Protein 5B5Z (pdb70)

Structure (mmCIF, N/CA/C/O backbone):
data_5B5Z
#
_entry.id   5B5Z
#
_cell.length_a   48.079
_cell.length_b   48.124
_cell.length_c   59.922
_cell.angle_alpha   76.77
_cell.angle_beta   87.96
_cell.angle_gamma   86.05
#
_symmetry.space_group_name_H-M   'P 1'
#
loop_
_entity.id
_entity.type
_entity.pdbx_description
1 polymer 'PtLCIB4 H88A mutant'
2 non-polymer 'ZINC ION'
3 water water
#
loop_
_atom_site.group_PDB
_atom_site.id
_atom_site.type_symbol
_atom_site.label_atom_id
_atom_site.label_alt_id
_atom_site.label_comp_id
_atom_site.label_asym_id
_atom_site.label_entity_id
_atom_site.label_seq_id
_atom_site.pdbx_PDB_ins_code
_atom_site.Cartn_x
_atom_site.Cartn_y
_atom_site.Cartn_z
_atom_site.occupancy
_atom_site.B_iso_or_equiv
_atom_site.auth_seq_id
_atom_site.auth_comp_id
_atom_site.auth_asym_id
_atom_site.auth_atom_id
_atom_site.pdbx_PDB_model_num
ATOM 1 N N . ASN A 1 15 ? 35.146 1.377 26.483 1.00 36.86 2 ASN A N 1
ATOM 2 C CA . ASN A 1 15 ? 36.520 1.857 26.564 1.00 36.94 2 ASN A CA 1
ATOM 3 C C . ASN A 1 15 ? 37.547 0.751 26.325 1.00 33.09 2 ASN A C 1
ATOM 4 O O . ASN A 1 15 ? 37.190 -0.416 26.158 1.00 32.65 2 ASN A O 1
ATOM 9 N N . VAL A 1 16 ? 38.823 1.131 26.326 1.00 31.59 3 VAL A N 1
ATOM 10 C CA . VAL A 1 16 ? 39.922 0.227 26.002 1.00 28.38 3 VAL A CA 1
ATOM 11 C C . VAL A 1 16 ? 40.048 -0.916 27.011 1.00 26.52 3 VAL A C 1
ATOM 12 O O . VAL A 1 16 ? 40.256 -2.074 26.644 1.00 27.03 3 VAL A O 1
ATOM 16 N N . THR A 1 17 ? 39.897 -0.583 28.285 1.00 27.58 4 THR A N 1
ATOM 17 C CA . THR A 1 17 ? 39.985 -1.583 29.339 1.00 22.81 4 THR A CA 1
ATOM 18 C C . THR A 1 17 ? 38.837 -2.573 29.235 1.00 24.00 4 THR A C 1
ATOM 19 O O . THR A 1 17 ? 39.058 -3.784 29.265 1.00 23.91 4 THR A O 1
ATOM 23 N N . LEU A 1 18 ? 37.614 -2.063 29.101 1.00 25.97 5 LEU A N 1
ATOM 24 C CA . LEU A 1 18 ? 36.436 -2.928 29.037 1.00 24.75 5 LEU A CA 1
ATOM 25 C C . LEU A 1 18 ? 36.483 -3.860 27.822 1.00 24.97 5 LEU A C 1
ATOM 26 O O . LEU A 1 18 ? 36.094 -5.024 27.906 1.00 22.68 5 LEU A O 1
ATOM 31 N N . THR A 1 19 ? 36.969 -3.354 26.695 1.00 25.98 6 THR A N 1
ATOM 32 C CA . THR A 1 19 ? 37.126 -4.196 25.513 1.00 26.48 6 THR A CA 1
ATOM 33 C C . THR A 1 19 ? 38.070 -5.364 25.787 1.00 23.62 6 THR A C 1
ATOM 34 O O . THR A 1 19 ? 37.770 -6.510 25.448 1.00 23.12 6 THR A O 1
ATOM 38 N N . ALA A 1 20 ? 39.207 -5.063 26.406 1.00 22.15 7 ALA A N 1
ATOM 39 C CA . ALA A 1 20 ? 40.181 -6.084 26.744 1.00 18.73 7 ALA A CA 1
ATOM 40 C C . ALA A 1 20 ? 39.557 -7.148 27.646 1.00 19.89 7 ALA A C 1
ATOM 41 O O . ALA A 1 20 ? 39.746 -8.343 27.428 1.00 19.41 7 ALA A O 1
ATOM 43 N N . VAL A 1 21 ? 38.789 -6.700 28.635 1.00 20.30 8 VAL A N 1
ATOM 44 C CA . VAL A 1 21 ? 38.163 -7.611 29.588 1.00 19.40 8 VAL A CA 1
ATOM 45 C C . VAL A 1 21 ? 37.206 -8.572 28.896 1.00 18.61 8 VAL A C 1
ATOM 46 O O . VAL A 1 21 ? 37.270 -9.778 29.122 1.00 19.63 8 VAL A O 1
ATOM 50 N N . LYS A 1 22 ? 36.328 -8.035 28.044 1.00 20.57 9 LYS A N 1
ATOM 51 C CA . LYS A 1 22 ? 35.305 -8.839 27.378 1.00 21.39 9 LYS A CA 1
ATOM 52 C C . LYS A 1 22 ? 35.914 -9.704 26.267 1.00 17.72 9 LYS A C 1
ATOM 53 O O . LYS A 1 22 ? 35.394 -10.777 25.946 1.00 19.73 9 LYS A O 1
ATOM 59 N N . LYS A 1 23 ? 37.040 -9.256 25.729 1.00 19.86 10 LYS A N 1
ATOM 60 C CA . LYS A 1 23 ? 37.748 -10.008 24.696 1.00 21.02 10 LYS A CA 1
ATOM 61 C C . LYS A 1 23 ? 38.239 -11.339 25.256 1.00 19.54 10 LYS A C 1
ATOM 62 O O . LYS A 1 23 ? 38.079 -12.392 24.638 1.00 19.90 10 LYS A O 1
ATOM 68 N N . ALA A 1 24 ? 38.800 -11.301 26.463 1.00 17.86 11 ALA A N 1
ATOM 69 C CA . ALA A 1 24 ? 39.409 -12.493 27.035 1.00 16.87 11 ALA A CA 1
ATOM 70 C C . ALA A 1 24 ? 38.406 -13.277 27.881 1.00 15.90 11 ALA A C 1
ATOM 71 O O . ALA A 1 24 ? 38.483 -14.503 27.973 1.00 15.43 11 ALA A O 1
ATOM 73 N N . PHE A 1 25 ? 37.481 -12.546 28.497 1.00 17.29 12 PHE A N 1
ATOM 74 C CA . PHE A 1 25 ? 36.495 -13.114 29.417 1.00 16.73 12 PHE A CA 1
ATOM 75 C C . PHE A 1 25 ? 35.089 -12.605 29.085 1.00 18.84 12 PHE A C 1
ATOM 76 O O . PHE A 1 25 ? 34.590 -11.692 29.721 1.00 18.63 12 PHE A O 1
ATOM 84 N N . PRO A 1 26 ? 34.453 -13.187 28.053 1.00 19.14 13 PRO A N 1
ATOM 85 C CA . PRO A 1 26 ? 33.174 -12.691 27.535 1.00 21.70 13 PRO A CA 1
ATOM 86 C C . PRO A 1 26 ? 32.079 -12.694 28.576 1.00 18.39 13 PRO A C 1
ATOM 87 O O . PRO A 1 26 ? 31.149 -11.892 28.479 1.00 20.97 13 PRO A O 1
ATOM 91 N N . ASP A 1 27 ? 32.191 -13.601 29.545 1.00 18.70 14 ASP A N 1
ATOM 92 C CA . ASP A 1 27 ? 31.129 -13.808 30.523 1.00 19.01 14 ASP A CA 1
ATOM 93 C C . ASP A 1 27 ? 31.372 -13.046 31.821 1.00 17.14 14 ASP A C 1
ATOM 94 O O . ASP A 1 27 ? 30.631 -13.237 32.775 1.00 20.09 14 ASP A O 1
ATOM 99 N N . ALA A 1 28 ? 32.386 -12.184 31.853 1.00 15.93 15 ALA A N 1
ATOM 100 C CA . ALA A 1 28 ? 32.693 -11.434 33.082 1.00 15.14 15 ALA A CA 1
ATOM 101 C C . ALA A 1 28 ? 31.510 -10.594 33.566 1.00 19.25 15 ALA A C 1
ATOM 102 O O . ALA A 1 28 ? 30.799 -9.992 32.765 1.00 20.77 15 ALA A O 1
ATOM 104 N N . LEU A 1 29 ? 31.301 -10.573 34.887 1.00 15.66 16 LEU A N 1
ATOM 105 C CA . LEU A 1 29 ? 30.269 -9.752 35.515 1.00 18.39 16 LEU A CA 1
ATOM 106 C C . LEU A 1 29 ? 30.892 -8.599 36.299 1.00 17.37 16 LEU A C 1
ATOM 107 O O . LEU A 1 29 ? 31.971 -8.756 36.847 1.00 16.20 16 LEU A O 1
ATOM 112 N N . THR A 1 30 ? 30.221 -7.454 36.387 1.00 16.53 17 THR A N 1
ATOM 113 C CA . THR A 1 30 ? 30.671 -6.441 37.338 1.00 16.93 17 THR A CA 1
ATOM 114 C C . THR A 1 30 ? 30.459 -6.962 38.761 1.00 15.98 17 THR A C 1
ATOM 115 O O . THR A 1 30 ? 29.630 -7.844 38.984 1.00 16.69 17 THR A O 1
ATOM 119 N N . ASN A 1 31 ? 31.191 -6.410 39.722 1.00 17.61 18 ASN A N 1
ATOM 120 C CA . ASN A 1 31 ? 30.975 -6.801 41.109 1.00 16.57 18 ASN A CA 1
ATOM 121 C C . ASN A 1 31 ? 29.503 -6.709 41.499 1.00 16.51 18 ASN A C 1
ATOM 122 O O . ASN A 1 31 ? 28.964 -7.618 42.128 1.00 18.31 18 ASN A O 1
ATOM 127 N N . ALA A 1 32 ? 28.850 -5.631 41.085 1.00 20.70 19 ALA A N 1
ATOM 128 C CA . ALA A 1 32 ? 27.449 -5.437 41.429 1.00 18.74 19 ALA A CA 1
ATOM 129 C C . ALA A 1 32 ? 26.567 -6.524 40.813 1.00 18.08 19 ALA A C 1
ATOM 130 O O . ALA A 1 32 ? 25.693 -7.083 41.481 1.00 18.76 19 ALA A O 1
ATOM 132 N N . GLU A 1 33 ? 26.806 -6.838 39.542 1.00 17.35 20 GLU A N 1
ATOM 133 C CA . GLU A 1 33 ? 26.076 -7.914 38.883 1.00 16.18 20 GLU A CA 1
ATOM 134 C C . GLU A 1 33 ? 26.295 -9.251 39.572 1.00 16.89 20 GLU A C 1
ATOM 135 O O . GLU A 1 33 ? 25.375 -10.043 39.716 1.00 18.49 20 GLU A O 1
ATOM 141 N N . LEU A 1 34 ? 27.534 -9.511 39.966 1.00 16.00 21 LEU A N 1
ATOM 142 C CA . LEU A 1 34 ? 27.861 -10.760 40.647 1.00 15.00 21 LEU A CA 1
ATOM 143 C C . LEU A 1 34 ? 27.103 -10.911 41.971 1.00 14.16 21 LEU A C 1
ATOM 144 O O . LEU A 1 34 ? 26.483 -11.938 42.244 1.00 16.08 21 LEU A O 1
ATOM 149 N N . VAL A 1 35 ? 27.196 -9.897 42.817 1.00 15.60 22 VAL A N 1
ATOM 150 C CA . VAL A 1 35 ? 26.573 -9.981 44.126 1.00 14.98 22 VAL A CA 1
ATOM 151 C C . VAL A 1 35 ? 25.052 -10.091 43.993 1.00 16.17 22 VAL A C 1
ATOM 152 O O . VAL A 1 35 ? 24.419 -10.883 44.691 1.00 18.49 22 VAL A O 1
ATOM 156 N N . ALA A 1 36 ? 24.480 -9.330 43.065 1.00 16.96 23 ALA A N 1
ATOM 157 C CA . ALA A 1 36 ? 23.043 -9.403 42.814 1.00 20.69 23 ALA A CA 1
ATOM 158 C C . ALA A 1 36 ? 22.627 -10.803 42.377 1.00 18.83 23 ALA A C 1
ATOM 159 O O . ALA A 1 36 ? 21.674 -11.379 42.908 1.00 20.25 23 ALA A O 1
ATOM 161 N N . MET A 1 37 ? 23.371 -11.365 41.428 1.00 16.51 24 MET A N 1
ATOM 162 C CA . MET A 1 37 ? 23.065 -12.685 40.902 1.00 18.23 24 MET A CA 1
ATOM 163 C C . MET A 1 37 ? 23.204 -13.780 41.961 1.00 19.31 24 MET A C 1
ATOM 164 O O . MET A 1 37 ? 22.330 -14.633 42.106 1.00 22.13 24 MET A O 1
ATOM 169 N N . VAL A 1 38 ? 24.296 -13.750 42.719 1.00 16.12 25 VAL A N 1
ATOM 170 C CA . VAL A 1 38 ? 24.534 -14.797 43.696 1.00 15.28 25 VAL A CA 1
ATOM 171 C C . VAL A 1 38 ? 23.511 -14.729 44.843 1.00 16.40 25 VAL A C 1
ATOM 172 O O . VAL A 1 38 ? 22.966 -15.750 45.261 1.00 17.93 25 VAL A O 1
ATOM 176 N N . SER A 1 39 ? 23.260 -13.526 45.338 1.00 17.14 26 SER A N 1
ATOM 177 C CA . SER A 1 39 ? 22.359 -13.368 46.476 1.00 19.23 26 SER A CA 1
ATOM 178 C C . SER A 1 39 ? 20.932 -13.713 46.056 1.00 19.91 26 SER A C 1
ATOM 179 O O . SER A 1 39 ? 20.210 -14.343 46.816 1.00 24.39 26 SER A O 1
ATOM 182 N N . LYS A 1 40 ? 20.540 -13.338 44.838 1.00 18.87 27 LYS A N 1
ATOM 183 C CA . LYS A 1 40 ? 19.201 -13.687 44.355 1.00 24.10 27 LYS A CA 1
ATOM 184 C C . LYS A 1 40 ? 19.021 -15.194 44.272 1.00 25.46 27 LYS A C 1
ATOM 185 O O . LYS A 1 40 ? 18.006 -15.728 44.709 1.00 23.10 27 LYS A O 1
ATOM 191 N N . ARG A 1 41 ? 20.010 -15.885 43.713 1.00 19.47 28 ARG A N 1
ATOM 192 C CA . ARG A 1 41 ? 19.924 -17.328 43.585 1.00 21.25 28 ARG A CA 1
ATOM 193 C C . ARG A 1 41 ? 19.920 -18.020 44.944 1.00 20.05 28 ARG A C 1
ATOM 194 O O . ARG A 1 41 ? 19.083 -18.875 45.208 1.00 21.87 28 ARG A O 1
ATOM 202 N N . LEU A 1 42 ? 20.843 -17.648 45.827 1.00 17.56 29 LEU A N 1
ATOM 203 C CA . LEU A 1 42 ? 20.939 -18.350 47.096 1.00 17.34 29 LEU A CA 1
ATOM 204 C C . LEU A 1 42 ? 19.756 -18.054 48.029 1.00 20.47 29 LEU A C 1
ATOM 205 O O . LEU A 1 42 ? 19.451 -18.859 48.910 1.00 20.76 29 LEU A O 1
ATOM 210 N N . SER A 1 43 ? 19.082 -16.921 47.831 1.00 21.92 30 SER A N 1
ATOM 211 C CA . SER A 1 43 ? 17.901 -16.623 48.643 1.00 21.88 30 SER A CA 1
ATOM 212 C C . SER A 1 43 ? 16.798 -17.644 48.389 1.00 24.37 30 SER A C 1
ATOM 213 O O . SER A 1 43 ? 16.005 -17.939 49.278 1.00 27.10 30 SER A O 1
ATOM 216 N N . GLN A 1 44 ? 16.751 -18.184 47.178 1.00 25.72 31 GLN A N 1
ATOM 217 C CA . GLN A 1 44 ? 15.789 -19.237 46.855 1.00 26.62 31 GLN A CA 1
ATOM 218 C C . GLN A 1 44 ? 16.115 -20.549 47.555 1.00 27.37 31 GLN A C 1
ATOM 219 O O . GLN A 1 44 ? 15.295 -21.470 47.567 1.00 29.37 31 GLN A O 1
ATOM 225 N N . PHE A 1 45 ? 17.311 -20.633 48.136 1.00 24.10 32 PHE A N 1
ATOM 226 C CA . PHE A 1 45 ? 17.738 -21.821 48.859 1.00 24.13 32 PHE A CA 1
ATOM 227 C C . PHE A 1 45 ? 17.967 -21.515 50.334 1.00 25.99 32 PHE A C 1
ATOM 228 O O . PHE A 1 45 ? 18.660 -22.253 51.034 1.00 29.07 32 PHE A O 1
ATOM 236 N N . GLY A 1 46 ? 17.378 -20.421 50.805 1.00 24.49 33 GLY A N 1
ATOM 237 C CA . GLY A 1 46 ? 17.314 -20.147 52.229 1.00 25.40 33 GLY A CA 1
ATOM 238 C C . GLY A 1 46 ? 18.521 -19.452 52.824 1.00 23.41 33 GLY A C 1
ATOM 239 O O . GLY A 1 46 ? 18.658 -19.385 54.045 1.00 24.50 33 GLY A O 1
ATOM 240 N N . TYR A 1 47 ? 19.399 -18.931 51.968 1.00 21.71 34 TYR A N 1
ATOM 241 C CA . TYR A 1 47 ? 20.546 -18.160 52.427 1.00 22.37 34 TYR A CA 1
ATOM 242 C C . TYR A 1 47 ? 20.134 -16.719 52.655 1.00 22.01 34 TYR A C 1
ATOM 243 O O . TYR A 1 47 ? 19.822 -16.011 51.716 1.00 21.77 34 TYR A O 1
ATOM 252 N N . HIS A 1 48 ? 20.129 -16.284 53.906 1.00 23.39 35 HIS A N 1
ATOM 253 C CA . HIS A 1 48 ? 19.837 -14.891 54.216 1.00 24.55 35 HIS A CA 1
ATOM 254 C C . HIS A 1 48 ? 20.942 -14.364 55.096 1.00 27.50 35 HIS A C 1
ATOM 255 O O . HIS A 1 48 ? 21.894 -15.084 55.380 1.00 27.49 35 HIS A O 1
ATOM 262 N N . LYS A 1 49 ? 20.819 -13.121 55.536 1.00 26.34 36 LYS A N 1
ATOM 263 C CA . LYS A 1 49 ? 21.868 -12.510 56.332 1.00 26.17 36 LYS A CA 1
ATOM 264 C C . LYS A 1 49 ? 22.002 -13.169 57.706 1.00 29.69 36 LYS A C 1
ATOM 265 O O . LYS A 1 49 ? 23.113 -13.418 58.176 1.00 28.91 36 LYS A O 1
ATOM 271 N N . TYR A 1 50 ? 20.882 -13.482 58.347 1.00 25.80 37 TYR A N 1
ATOM 272 C CA . TYR A 1 50 ? 20.956 -13.946 59.729 1.00 27.21 37 TYR A CA 1
ATOM 273 C C . TYR A 1 50 ? 21.595 -15.325 59.855 1.00 25.67 37 TYR A C 1
ATOM 274 O O . TYR A 1 50 ? 22.162 -15.646 60.896 1.00 26.52 37 TYR A O 1
ATOM 283 N N . ASN A 1 51 ? 21.539 -16.124 58.795 1.00 22.23 38 ASN A N 1
ATOM 284 C CA . ASN A 1 51 ? 21.901 -17.527 58.907 1.00 22.18 38 ASN A CA 1
ATOM 285 C C . ASN A 1 51 ? 23.036 -17.937 57.971 1.00 18.70 38 ASN A C 1
ATOM 286 O O . ASN A 1 51 ? 23.306 -19.130 57.810 1.00 23.44 38 ASN A O 1
ATOM 291 N N . THR A 1 52 ? 23.687 -16.951 57.361 1.00 19.23 39 THR A N 1
ATOM 292 C CA . THR A 1 52 ? 24.800 -17.236 56.443 1.00 17.82 39 THR A CA 1
ATOM 293 C C . THR A 1 52 ? 26.095 -16.678 56.993 1.00 18.70 39 THR A C 1
ATOM 294 O O . THR A 1 52 ? 26.137 -15.545 57.462 1.00 20.35 39 THR A O 1
ATOM 298 N N . LEU A 1 53 ? 27.150 -17.488 56.951 1.00 16.37 40 LEU A N 1
ATOM 299 C CA . LEU A 1 53 ? 28.486 -17.041 57.305 1.00 13.92 40 LEU A CA 1
ATOM 300 C C . LEU A 1 53 ? 29.287 -16.917 56.021 1.00 12.42 40 LEU A C 1
ATOM 301 O O . LEU A 1 53 ? 29.421 -17.890 55.294 1.00 16.30 40 LEU A O 1
ATOM 306 N N . LEU A 1 54 ? 29.767 -15.711 55.754 1.00 13.62 41 LEU A N 1
ATOM 307 C CA . LEU A 1 54 ? 30.562 -15.430 54.564 1.00 12.17 41 LEU A CA 1
ATOM 308 C C . LEU A 1 54 ? 32.029 -15.779 54.809 1.00 13.66 41 LEU A C 1
ATOM 309 O O . LEU A 1 54 ? 32.581 -15.469 55.872 1.00 12.93 41 LEU A O 1
ATOM 314 N N . ALA A 1 55 ? 32.654 -16.451 53.842 1.00 11.80 42 ALA A N 1
ATOM 315 C CA . ALA A 1 55 ? 34.101 -16.694 53.910 1.00 12.64 42 ALA A CA 1
ATOM 316 C C . ALA A 1 55 ? 34.717 -16.375 52.566 1.00 13.90 42 ALA A C 1
ATOM 317 O O . ALA A 1 55 ? 34.078 -16.555 51.542 1.00 12.89 42 ALA A O 1
ATOM 319 N N . THR A 1 56 ? 35.957 -15.897 52.574 1.00 12.12 43 THR A N 1
ATOM 320 C CA . THR A 1 56 ? 36.659 -15.629 51.311 1.00 12.40 43 THR A CA 1
ATOM 321 C C . THR A 1 56 ? 38.030 -16.307 51.284 1.00 13.73 43 THR A C 1
ATOM 322 O O . THR A 1 56 ? 38.659 -16.521 52.326 1.00 15.41 43 THR A O 1
ATOM 326 N N . SER A 1 57 ? 38.469 -16.645 50.077 1.00 12.27 44 SER A N 1
ATOM 327 C CA . SER A 1 57 ? 39.851 -17.035 49.830 1.00 12.54 44 SER A CA 1
ATOM 328 C C . SER A 1 57 ? 40.312 -16.243 48.609 1.00 12.29 44 SER A C 1
ATOM 329 O O . SER A 1 57 ? 40.144 -16.662 47.452 1.00 12.61 44 SER A O 1
ATOM 332 N N . LEU A 1 58 ? 40.824 -15.060 48.896 1.00 13.44 45 LEU A N 1
ATOM 333 C CA . LEU A 1 58 ? 41.271 -14.113 47.879 1.00 12.43 45 LEU A CA 1
ATOM 334 C C . LEU A 1 58 ? 42.678 -13.642 48.223 1.00 12.00 45 LEU A C 1
ATOM 335 O O . LEU A 1 58 ? 43.135 -13.819 49.361 1.00 13.51 45 LEU A O 1
ATOM 340 N N . CYS A 1 59 ? 43.372 -13.036 47.260 1.00 12.76 46 CYS A N 1
ATOM 341 C CA . CYS A 1 59 ? 44.755 -12.616 47.506 1.00 12.76 46 CYS A CA 1
ATOM 342 C C . CYS A 1 59 ? 44.819 -11.538 48.591 1.00 12.26 46 CYS A C 1
ATOM 343 O O . CYS A 1 59 ? 43.902 -10.709 48.748 1.00 13.31 46 CYS A O 1
ATOM 346 N N . SER A 1 60 ? 45.915 -11.557 49.332 1.00 11.32 47 SER A N 1
ATOM 347 C CA . SER A 1 60 ? 46.163 -10.591 50.391 1.00 13.28 47 SER A CA 1
ATOM 348 C C . SER A 1 60 ? 46.316 -9.159 49.864 1.00 14.73 47 SER A C 1
ATOM 349 O O . SER A 1 60 ? 46.197 -8.208 50.621 1.00 13.75 47 SER A O 1
ATOM 352 N N . ASP A 1 61 ? 46.606 -9.017 48.567 1.00 14.32 48 ASP A N 1
ATOM 353 C CA . ASP A 1 61 ? 46.686 -7.707 47.897 1.00 14.03 48 ASP A CA 1
ATOM 354 C C . ASP A 1 61 ? 45.491 -6.780 48.230 1.00 14.94 48 ASP A C 1
ATOM 355 O O . ASP A 1 61 ? 44.340 -7.219 48.211 1.00 14.88 48 ASP A O 1
ATOM 360 N N . GLU A 1 62 ? 45.766 -5.509 48.538 1.00 14.67 49 GLU A N 1
ATOM 361 C CA . GLU A 1 62 ? 44.701 -4.551 48.869 1.00 15.02 49 GLU A CA 1
ATOM 362 C C . GLU A 1 62 ? 43.662 -4.411 47.756 1.00 17.19 49 GLU A C 1
ATOM 363 O O . GLU A 1 62 ? 42.511 -4.093 48.021 1.00 15.33 49 GLU A O 1
ATOM 369 N N . VAL A 1 63 ? 44.051 -4.658 46.509 1.00 16.74 50 VAL A N 1
ATOM 370 C CA . VAL A 1 63 ? 43.108 -4.463 45.406 1.00 18.90 50 VAL A CA 1
ATOM 371 C C . VAL A 1 63 ? 41.958 -5.471 45.397 1.00 20.96 50 VAL A C 1
ATOM 372 O O . VAL A 1 63 ? 40.981 -5.288 44.669 1.00 21.63 50 VAL A O 1
ATOM 376 N N . THR A 1 64 ? 42.045 -6.524 46.209 1.00 17.14 51 THR A N 1
ATOM 377 C CA . THR A 1 64 ? 40.984 -7.518 46.201 1.00 16.49 51 THR A CA 1
ATOM 378 C C . THR A 1 64 ? 39.883 -7.169 47.210 1.00 16.99 51 THR A C 1
ATOM 379 O O . THR A 1 64 ? 38.803 -7.756 47.180 1.00 19.53 51 THR A O 1
ATOM 383 N N . ARG A 1 65 ? 40.136 -6.189 48.080 1.00 16.81 52 ARG A N 1
ATOM 384 C CA . ARG A 1 65 ? 39.165 -5.813 49.112 1.00 18.72 52 ARG A CA 1
ATOM 385 C C . ARG A 1 65 ? 37.757 -5.408 48.625 1.00 18.05 52 ARG A C 1
ATOM 386 O O . ARG A 1 65 ? 36.784 -5.716 49.311 1.00 19.67 52 ARG A O 1
ATOM 394 N N . PRO A 1 66 ? 37.628 -4.718 47.466 1.00 19.28 53 PRO A N 1
ATOM 395 C CA . PRO A 1 66 ? 36.259 -4.325 47.079 1.00 19.78 53 PRO A CA 1
ATOM 396 C C . PRO A 1 66 ? 35.262 -5.475 46.939 1.00 17.93 53 PRO A C 1
ATOM 397 O O . PRO A 1 66 ? 34.084 -5.313 47.263 1.00 19.55 53 PRO A O 1
ATOM 401 N N . LEU A 1 67 ? 35.730 -6.630 46.487 1.00 17.42 54 LEU A N 1
ATOM 402 C CA . LEU A 1 67 ? 34.866 -7.793 46.341 1.00 17.08 54 LEU A CA 1
ATOM 403 C C . LEU A 1 67 ? 34.376 -8.302 47.702 1.00 17.54 54 LEU A C 1
ATOM 404 O O . LEU A 1 67 ? 33.205 -8.649 47.861 1.00 18.23 54 LEU A O 1
ATOM 409 N N . GLU A 1 68 ? 35.271 -8.326 48.680 1.00 17.95 55 GLU A N 1
ATOM 410 C CA . GLU A 1 68 ? 34.903 -8.707 50.037 1.00 18.27 55 GLU A CA 1
ATOM 411 C C . GLU A 1 68 ? 33.902 -7.729 50.628 1.00 20.50 55 GLU A C 1
ATOM 412 O O . GLU A 1 68 ? 32.952 -8.144 51.296 1.00 21.22 55 GLU A O 1
ATOM 418 N N . GLN A 1 69 ? 34.134 -6.438 50.397 1.00 19.22 56 GLN A N 1
ATOM 419 C CA . GLN A 1 69 ? 33.230 -5.405 50.894 1.00 19.11 56 GLN A CA 1
ATOM 420 C C . GLN A 1 69 ? 31.848 -5.531 50.261 1.00 21.43 56 GLN A C 1
ATOM 421 O O . GLN A 1 69 ? 30.836 -5.393 50.945 1.00 21.67 56 GLN A O 1
ATOM 427 N N . ASP A 1 70 ? 31.801 -5.818 48.966 1.00 17.79 57 ASP A N 1
ATOM 428 C CA . ASP A 1 70 ? 30.513 -5.902 48.275 1.00 19.94 57 ASP A CA 1
ATOM 429 C C . ASP A 1 70 ? 29.661 -7.084 48.759 1.00 16.75 57 ASP A C 1
ATOM 430 O O . ASP A 1 70 ? 28.452 -6.954 48.980 1.00 20.34 57 ASP A O 1
ATOM 435 N N . PHE A 1 71 ? 30.280 -8.242 48.962 1.00 16.62 58 PHE A N 1
ATOM 436 C CA . PHE A 1 71 ? 29.547 -9.360 49.554 1.00 14.93 58 PHE A CA 1
ATOM 437 C C . PHE A 1 71 ? 29.267 -9.132 51.040 1.00 16.67 58 PHE A C 1
ATOM 438 O O . PHE A 1 71 ? 28.274 -9.615 51.569 1.00 18.33 58 PHE A O 1
ATOM 446 N N . GLY A 1 72 ? 30.175 -8.426 51.699 1.00 16.71 59 GLY A N 1
ATOM 447 C CA . GLY A 1 72 ? 30.047 -8.137 53.118 1.00 18.29 59 GLY A CA 1
ATOM 448 C C . GLY A 1 72 ? 28.850 -7.253 53.403 1.00 21.38 59 GLY A C 1
ATOM 449 O O . GLY A 1 72 ? 28.228 -7.356 54.463 1.00 20.65 59 GLY A O 1
ATOM 450 N N . GLU A 1 73 ? 28.507 -6.396 52.452 1.00 17.75 60 GLU A N 1
ATOM 451 C CA . GLU A 1 73 ? 27.287 -5.590 52.605 1.00 19.92 60 GLU A CA 1
ATOM 452 C C . GLU A 1 73 ? 26.028 -6.443 52.695 1.00 22.91 60 GLU A C 1
ATOM 453 O O . GLU A 1 73 ? 25.040 -6.034 53.324 1.00 27.35 60 GLU A O 1
ATOM 459 N N . VAL A 1 74 ? 26.056 -7.623 52.077 1.00 18.84 61 VAL A N 1
ATOM 460 C CA . VAL A 1 74 ? 24.911 -8.522 52.072 1.00 18.86 61 VAL A CA 1
ATOM 461 C C . VAL A 1 74 ? 24.967 -9.509 53.239 1.00 23.04 61 VAL A C 1
ATOM 462 O O . VAL A 1 74 ? 23.962 -9.749 53.903 1.00 26.39 61 VAL A O 1
ATOM 466 N N . TYR A 1 75 ? 26.141 -10.075 53.514 1.00 17.13 62 TYR A N 1
ATOM 467 C CA . TYR A 1 75 ? 26.203 -11.197 54.451 1.00 17.21 62 TYR A CA 1
ATOM 468 C C . TYR A 1 75 ? 26.989 -10.923 55.735 1.00 17.78 62 TYR A C 1
ATOM 469 O O . TYR A 1 75 ? 27.083 -11.797 56.597 1.00 21.25 62 TYR A O 1
ATOM 478 N N . GLY A 1 76 ? 27.550 -9.728 55.857 1.00 17.93 63 GLY A N 1
ATOM 479 C CA . GLY A 1 76 ? 28.236 -9.336 57.075 1.00 18.10 63 GLY A CA 1
ATOM 480 C C . GLY A 1 76 ? 29.717 -9.676 57.108 1.00 19.71 63 GLY A C 1
ATOM 481 O O . GLY A 1 76 ? 30.322 -9.972 56.071 1.00 20.69 63 GLY A O 1
ATOM 482 N N . LYS A 1 77 ? 30.280 -9.634 58.312 1.00 19.47 64 LYS A N 1
ATOM 483 C CA . LYS A 1 77 ? 31.706 -9.859 58.550 1.00 21.97 64 LYS A CA 1
ATOM 484 C C . LYS A 1 77 ? 32.101 -11.250 58.119 1.00 15.69 64 LYS A C 1
ATOM 485 O O . LYS A 1 77 ? 31.417 -12.216 58.437 1.00 17.97 64 LYS A O 1
ATOM 491 N N . HIS A 1 78 ? 33.226 -11.350 57.424 1.00 15.42 65 HIS A N 1
ATOM 492 C CA . HIS A 1 78 ? 33.647 -12.616 56.839 1.00 15.01 65 HIS A CA 1
ATOM 493 C C . HIS A 1 78 ? 34.871 -13.223 57.506 1.00 15.27 65 HIS A C 1
ATOM 494 O O . HIS A 1 78 ? 35.701 -12.508 58.068 1.00 14.52 65 HIS A O 1
ATOM 501 N N . PHE A 1 79 ? 34.965 -14.545 57.416 1.00 14.00 66 PHE A N 1
ATOM 502 C CA . PHE A 1 79 ? 36.189 -15.284 57.704 1.00 14.07 66 PHE A CA 1
ATOM 503 C C . PHE A 1 79 ? 37.122 -15.190 56.517 1.00 13.40 66 PHE A C 1
ATOM 504 O O . PHE A 1 79 ? 36.675 -15.269 55.384 1.00 14.82 66 PHE A O 1
ATOM 512 N N . THR A 1 80 ? 38.415 -15.053 56.746 1.00 15.52 67 THR A N 1
ATOM 513 C CA . THR A 1 80 ? 39.334 -15.159 55.616 1.00 16.76 67 THR A CA 1
ATOM 514 C C . THR A 1 80 ? 40.068 -16.496 55.621 1.00 17.84 67 THR A C 1
ATOM 515 O O . THR A 1 80 ? 40.407 -17.062 56.666 1.00 20.41 67 THR A O 1
ATOM 519 N N . MET A 1 81 ? 40.247 -17.039 54.432 1.00 15.41 68 MET A N 1
ATOM 520 C CA . MET A 1 81 ? 40.941 -18.293 54.269 1.00 16.31 68 MET A CA 1
ATOM 521 C C . MET A 1 81 ? 42.166 -18.112 53.388 1.00 14.68 68 MET A C 1
ATOM 522 O O . MET A 1 81 ? 42.956 -19.031 53.232 1.00 16.73 68 MET A O 1
ATOM 527 N N . GLY A 1 82 ? 42.289 -16.933 52.787 1.00 14.73 69 GLY A N 1
ATOM 528 C CA . GLY A 1 82 ? 43.245 -16.727 51.698 1.00 16.51 69 GLY A CA 1
ATOM 529 C C . GLY A 1 82 ? 44.662 -16.406 52.156 1.00 19.22 69 GLY A C 1
ATOM 530 O O . GLY A 1 82 ? 45.069 -16.684 53.289 1.00 20.85 69 GLY A O 1
ATOM 531 N N . GLY A 1 83 ? 45.427 -15.824 51.245 1.00 13.91 70 GLY A N 1
ATOM 532 C CA . GLY A 1 83 ? 46.842 -15.572 51.463 1.00 12.46 70 GLY A CA 1
ATOM 533 C C . GLY A 1 83 ? 47.379 -15.194 50.105 1.00 14.17 70 GLY A C 1
ATOM 534 O O . GLY A 1 83 ? 46.602 -14.835 49.246 1.00 12.05 70 GLY A O 1
ATOM 535 N N . LEU A 1 84 ? 48.683 -15.326 49.887 1.00 12.41 71 LEU A N 1
ATOM 536 C CA . LEU A 1 84 ? 49.265 -14.928 48.606 1.00 13.20 71 LEU A CA 1
ATOM 537 C C . LEU A 1 84 ? 48.596 -15.634 47.421 1.00 11.67 71 LEU A C 1
ATOM 538 O O . LEU A 1 84 ? 48.375 -16.838 47.444 1.00 11.93 71 LEU A O 1
ATOM 543 N N . ALA A 1 85 ? 48.271 -14.852 46.395 1.00 12.98 72 ALA A N 1
ATOM 544 C CA . ALA A 1 85 ? 47.628 -15.313 45.156 1.00 11.10 72 ALA A CA 1
ATOM 545 C C . ALA A 1 85 ? 46.203 -15.839 45.338 1.00 12.03 72 ALA A C 1
ATOM 546 O O . ALA A 1 85 ? 45.578 -16.259 44.371 1.00 11.90 72 ALA A O 1
ATOM 548 N N . GLY A 1 86 ? 45.686 -15.803 46.568 1.00 11.91 73 GLY A N 1
ATOM 549 C CA . GLY A 1 86 ? 44.325 -16.243 46.849 1.00 11.92 73 GLY A CA 1
ATOM 550 C C . GLY A 1 86 ? 44.144 -17.714 47.209 1.00 12.98 73 GLY A C 1
ATOM 551 O O . GLY A 1 86 ? 43.017 -18.173 47.388 1.00 14.06 73 GLY A O 1
ATOM 552 N N . PHE A 1 87 ? 45.238 -18.464 47.319 1.00 13.83 74 PHE A N 1
ATOM 553 C CA . PHE A 1 87 ? 45.144 -19.852 47.786 1.00 13.44 74 PHE A CA 1
ATOM 554 C C . PHE A 1 87 ? 44.625 -19.939 49.213 1.00 15.12 74 PHE A C 1
ATOM 555 O O . PHE A 1 87 ? 44.922 -19.074 50.017 1.00 14.84 74 PHE A O 1
ATOM 563 N N . PRO A 1 88 ? 43.843 -20.994 49.522 1.00 13.78 75 PRO A N 1
ATOM 564 C CA . PRO A 1 88 ? 43.226 -21.174 50.845 1.00 14.82 75 PRO A CA 1
ATOM 565 C C . PRO A 1 88 ? 44.220 -21.658 51.900 1.00 15.60 75 PRO A C 1
ATOM 566 O O . PRO A 1 88 ? 44.111 -22.762 52.416 1.00 16.35 75 PRO A O 1
ATOM 570 N N . PHE A 1 89 ? 45.169 -20.799 52.240 1.00 12.99 76 PHE A N 1
ATOM 571 C CA . PHE A 1 89 ? 46.230 -21.157 53.156 1.00 12.79 76 PHE A CA 1
ATOM 572 C C . PHE A 1 89 ? 45.737 -21.426 54.581 1.00 14.12 76 PHE A C 1
ATOM 573 O O . PHE A 1 89 ? 46.445 -22.056 55.348 1.00 16.06 76 PHE A O 1
ATOM 581 N N . GLY A 1 90 ? 44.531 -20.972 54.925 1.00 15.76 77 GLY A N 1
ATOM 582 C CA . GLY A 1 90 ? 43.953 -21.296 56.222 1.00 14.87 77 GLY A CA 1
ATOM 583 C C . GLY A 1 90 ? 43.806 -22.801 56.385 1.00 16.02 77 GLY A C 1
ATOM 584 O O . GLY A 1 90 ? 43.836 -23.322 57.500 1.00 16.42 77 GLY A O 1
ATOM 585 N N . GLY A 1 91 ? 43.642 -23.500 55.265 1.00 15.38 78 GLY A N 1
ATOM 586 C CA . GLY A 1 91 ? 43.643 -24.959 55.263 1.00 15.78 78 GLY A CA 1
ATOM 587 C C . GLY A 1 91 ? 42.526 -25.601 56.060 1.00 15.71 78 GLY A C 1
ATOM 588 O O . GLY A 1 91 ? 41.482 -24.997 56.281 1.00 16.09 78 GLY A O 1
ATOM 589 N N . LEU A 1 92 ? 42.751 -26.840 56.484 1.00 16.62 79 LEU A N 1
ATOM 590 C CA . LEU A 1 92 ? 41.738 -27.596 57.213 1.00 17.28 79 LEU A CA 1
ATOM 591 C C . LEU A 1 92 ? 41.331 -26.917 58.518 1.00 15.74 79 LEU A C 1
ATOM 592 O O . LEU A 1 92 ? 40.153 -26.852 58.840 1.00 16.62 79 LEU A O 1
ATOM 597 N N . THR A 1 93 ? 42.306 -26.439 59.284 1.00 17.21 80 THR A N 1
ATOM 598 C CA . THR A 1 93 ? 41.999 -25.781 60.549 1.00 15.35 80 THR A CA 1
ATOM 599 C C . THR A 1 93 ? 41.213 -24.490 60.320 1.00 15.95 80 THR A C 1
ATOM 600 O O . THR A 1 93 ? 40.279 -24.199 61.040 1.00 17.32 80 THR A O 1
ATOM 604 N N . GLY A 1 94 ? 41.594 -23.726 59.305 1.00 15.40 81 GLY A N 1
ATOM 605 C CA . GLY A 1 94 ? 40.853 -22.537 58.944 1.00 15.06 81 GLY A CA 1
ATOM 606 C C . GLY A 1 94 ? 39.429 -22.867 58.535 1.00 14.29 81 GLY A C 1
ATOM 607 O O . GLY A 1 94 ? 38.482 -22.173 58.924 1.00 15.51 81 GLY A O 1
ATOM 608 N N . PHE A 1 95 ? 39.257 -23.928 57.752 1.00 15.34 82 PHE A N 1
ATOM 609 C CA . PHE A 1 95 ? 37.915 -24.327 57.357 1.00 15.96 82 PHE A CA 1
ATOM 610 C C . PHE A 1 95 ? 37.094 -24.771 58.563 1.00 16.09 82 PHE A C 1
ATOM 611 O O . PHE A 1 95 ? 35.917 -24.424 58.693 1.00 18.14 82 PHE A O 1
ATOM 619 N N . GLY A 1 96 ? 37.711 -25.551 59.439 1.00 17.59 83 GLY A N 1
ATOM 620 C CA . GLY A 1 96 ? 37.027 -25.980 60.646 1.00 18.23 83 GLY A CA 1
ATOM 621 C C . GLY A 1 96 ? 36.639 -24.821 61.549 1.00 17.99 83 GLY A C 1
ATOM 622 O O . GLY A 1 96 ? 35.578 -24.835 62.179 1.00 21.01 83 GLY A O 1
ATOM 623 N N . ALA A 1 97 ? 37.509 -23.818 61.631 1.00 17.30 84 ALA A N 1
ATOM 624 C CA . ALA A 1 97 ? 37.225 -22.629 62.426 1.00 17.15 84 ALA A CA 1
ATOM 625 C C . ALA A 1 97 ? 36.000 -21.907 61.885 1.00 17.75 84 ALA A C 1
ATOM 626 O O . ALA A 1 97 ? 35.115 -21.471 62.622 1.00 19.30 84 ALA A O 1
ATOM 628 N N . MET A 1 98 ? 35.966 -21.779 60.572 1.00 17.08 85 MET A N 1
ATOM 629 C CA . MET A 1 98 ? 34.848 -21.153 59.909 1.00 17.90 85 MET A CA 1
ATOM 630 C C . MET A 1 98 ? 33.561 -21.954 60.168 1.00 19.28 85 MET A C 1
ATOM 631 O O . MET A 1 98 ? 32.536 -21.385 60.538 1.00 19.40 85 MET A O 1
ATOM 636 N N . ALA A 1 99 ? 33.610 -23.265 59.956 1.00 18.77 86 ALA A N 1
ATOM 637 C CA . ALA A 1 99 ? 32.424 -24.106 60.077 1.00 20.15 86 ALA A CA 1
ATOM 638 C C . ALA A 1 99 ? 31.859 -24.038 61.487 1.00 21.87 86 ALA A C 1
ATOM 639 O O . ALA A 1 99 ? 30.638 -24.022 61.674 1.00 23.93 86 ALA A O 1
ATOM 641 N N . GLY A 1 100 ? 32.749 -23.949 62.471 1.00 19.65 87 GLY A N 1
ATOM 642 C CA . GLY A 1 100 ? 32.349 -23.851 63.865 1.00 19.86 87 GLY A CA 1
ATOM 643 C C . GLY A 1 100 ? 31.706 -22.533 64.268 1.00 22.76 87 GLY A C 1
ATOM 644 O O . GLY A 1 100 ? 31.273 -22.381 65.404 1.00 26.09 87 GLY A O 1
ATOM 645 N N . ALA A 1 101 ? 31.660 -21.579 63.343 1.00 19.05 88 ALA A N 1
ATOM 646 C CA . ALA A 1 101 ? 31.052 -20.277 63.572 1.00 20.97 88 ALA A CA 1
ATOM 647 C C . ALA A 1 101 ? 29.791 -20.055 62.732 1.00 19.78 88 ALA A C 1
ATOM 648 O O . ALA A 1 101 ? 29.183 -18.988 62.792 1.00 23.14 88 ALA A O 1
ATOM 650 N N . ILE A 1 102 ? 29.420 -21.042 61.923 1.00 17.58 89 ILE A N 1
ATOM 651 C CA . ILE A 1 102 ? 28.200 -20.945 61.130 1.00 20.77 89 ILE A CA 1
ATOM 652 C C . ILE A 1 102 ? 27.004 -20.870 62.080 1.00 21.54 89 ILE A C 1
ATOM 653 O O . ILE A 1 102 ? 26.935 -21.637 63.040 1.00 22.88 89 ILE A O 1
ATOM 658 N N . PRO A 1 103 ? 26.087 -19.924 61.835 1.00 19.80 90 PRO A N 1
ATOM 659 C CA . PRO A 1 103 ? 24.864 -19.831 62.646 1.00 21.55 90 PRO A CA 1
ATOM 660 C C . PRO A 1 103 ? 24.156 -21.173 62.741 1.00 26.33 90 PRO A C 1
ATOM 661 O O . PRO A 1 103 ? 24.175 -21.950 61.776 1.00 24.16 90 PRO A O 1
ATOM 665 N N . ASP A 1 104 ? 23.547 -21.440 63.894 1.00 27.09 91 ASP A N 1
ATOM 666 C CA . ASP A 1 104 ? 22.865 -22.712 64.116 1.00 31.43 91 ASP A CA 1
ATOM 667 C C . ASP A 1 104 ? 21.836 -22.949 63.014 1.00 27.10 91 ASP A C 1
ATOM 668 O O . ASP A 1 104 ? 21.024 -22.076 62.715 1.00 28.64 91 ASP A O 1
ATOM 673 N N . GLY A 1 105 ? 21.909 -24.119 62.387 1.00 28.88 92 GLY A N 1
ATOM 674 C CA . GLY A 1 105 ? 21.026 -24.466 61.290 1.00 29.47 92 GLY A CA 1
ATOM 675 C C . GLY A 1 105 ? 21.256 -23.707 59.991 1.00 32.34 92 GLY A C 1
ATOM 676 O O . GLY A 1 105 ? 20.471 -23.845 59.052 1.00 28.36 92 GLY A O 1
ATOM 677 N N . GLY A 1 106 ? 22.329 -22.915 59.931 1.00 26.56 93 GLY A N 1
ATOM 678 C CA . GLY A 1 106 ? 22.615 -22.095 58.764 1.00 24.58 93 GLY A CA 1
ATOM 679 C C . GLY A 1 106 ? 23.703 -22.661 57.874 1.00 23.01 93 GLY A C 1
ATOM 680 O O . GLY A 1 106 ? 24.084 -23.821 57.995 1.00 21.67 93 GLY A O 1
ATOM 681 N N . SER A 1 107 ? 24.225 -21.830 56.982 1.00 20.42 94 SER A N 1
ATOM 682 C CA . SER A 1 107 ? 25.165 -22.320 55.985 1.00 19.72 94 SER A CA 1
ATOM 683 C C . SER A 1 107 ? 26.312 -21.352 55.789 1.00 17.65 94 SER A C 1
ATOM 684 O O . SER A 1 107 ? 26.295 -20.249 56.331 1.00 17.16 94 SER A O 1
ATOM 687 N N . CYS A 1 108 ? 27.312 -21.785 55.019 1.00 18.36 95 CYS A N 1
ATOM 688 C CA . CYS A 1 108 ? 28.435 -20.935 54.644 1.00 17.44 95 CYS A CA 1
ATOM 689 C C . CYS A 1 108 ? 28.381 -20.590 53.155 1.00 14.61 95 CYS A C 1
ATOM 690 O O . CYS A 1 108 ? 27.886 -21.365 52.335 1.00 16.42 95 CYS A O 1
ATOM 693 N N . LEU A 1 109 ? 28.892 -19.412 52.828 1.00 13.72 96 LEU A N 1
ATOM 694 C CA . LEU A 1 109 ? 29.123 -19.032 51.441 1.00 13.03 96 LEU A CA 1
ATOM 695 C C . LEU A 1 109 ? 30.602 -18.712 51.297 1.00 13.44 96 LEU A C 1
ATOM 696 O O . LEU A 1 109 ? 31.078 -17.779 51.925 1.00 14.10 96 LEU A O 1
ATOM 701 N N . LEU A 1 110 ? 31.313 -19.508 50.503 1.00 13.22 97 LEU A N 1
ATOM 702 C CA . LEU A 1 110 ? 32.736 -19.290 50.228 1.00 14.46 97 LEU A CA 1
ATOM 703 C C . LEU A 1 110 ? 32.943 -18.665 48.856 1.00 13.45 97 LEU A C 1
ATOM 704 O O . LEU A 1 110 ? 32.472 -19.188 47.858 1.00 15.02 97 LEU A O 1
ATOM 709 N N . ILE A 1 111 ? 33.617 -17.517 48.831 1.00 12.31 98 ILE A N 1
ATOM 710 C CA . ILE A 1 111 ? 34.012 -16.843 47.586 1.00 13.06 98 ILE A CA 1
ATOM 711 C C . ILE A 1 111 ? 35.518 -16.978 47.427 1.00 12.04 98 ILE A C 1
ATOM 712 O O . ILE A 1 111 ? 36.262 -16.515 48.285 1.00 13.05 98 ILE A O 1
ATOM 717 N N . TYR A 1 112 ? 35.987 -17.603 46.351 1.00 12.63 99 TYR A N 1
ATOM 718 C CA . TYR A 1 112 ? 37.434 -17.726 46.157 1.00 10.98 99 TYR A CA 1
ATOM 719 C C . TYR A 1 112 ? 37.811 -17.419 44.728 1.00 11.86 99 TYR A C 1
ATOM 720 O O . TYR A 1 112 ? 36.990 -17.507 43.832 1.00 12.13 99 TYR A O 1
ATOM 729 N N . GLY A 1 113 ? 39.073 -17.086 44.532 1.00 11.68 100 GLY A N 1
ATOM 730 C CA . GLY A 1 113 ? 39.532 -16.867 43.183 1.00 13.08 100 GLY A CA 1
ATOM 731 C C . GLY A 1 113 ? 40.930 -16.346 43.107 1.00 12.81 100 GLY A C 1
ATOM 732 O O . GLY A 1 113 ? 41.503 -15.838 44.071 1.00 11.82 100 GLY A O 1
ATOM 733 N N . SER A 1 114 ? 41.472 -16.457 41.903 1.00 11.67 101 SER A N 1
ATOM 734 C CA . SER A 1 114 ? 42.674 -15.747 41.556 1.00 12.92 101 SER A CA 1
ATOM 735 C C . SER A 1 114 ? 42.310 -14.311 41.225 1.00 11.54 101 SER A C 1
ATOM 736 O O . SER A 1 114 ? 41.146 -13.946 41.197 1.00 10.78 101 SER A O 1
ATOM 739 N N . HIS A 1 115 ? 43.303 -13.484 40.966 1.00 12.09 102 HIS A N 1
ATOM 740 C CA . HIS A 1 115 ? 42.980 -12.151 40.449 1.00 12.26 102 HIS A CA 1
ATOM 741 C C . HIS A 1 115 ? 44.046 -11.667 39.472 1.00 13.10 102 HIS A C 1
ATOM 742 O O . HIS A 1 115 ? 45.139 -12.231 39.387 1.00 12.23 102 HIS A O 1
ATOM 749 N N . VAL A 1 116 ? 43.710 -10.619 38.735 1.00 12.23 103 VAL A N 1
ATOM 750 C CA . VAL A 1 116 ? 44.618 -10.075 37.732 1.00 13.95 103 VAL A CA 1
ATOM 751 C C . VAL A 1 116 ? 44.255 -8.620 37.477 1.00 14.26 103 VAL A C 1
AT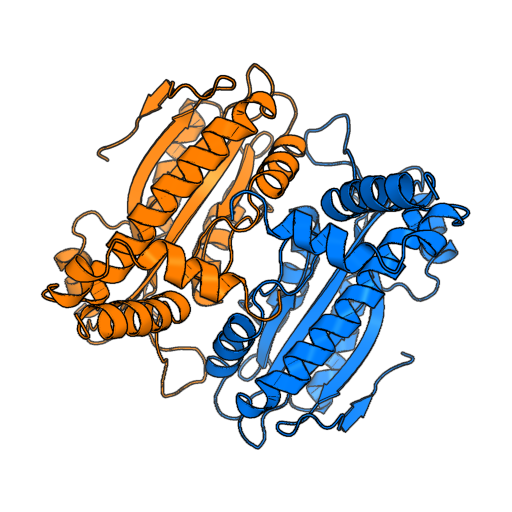OM 752 O O . VAL A 1 116 ? 43.074 -8.276 37.447 1.00 15.46 103 VAL A O 1
ATOM 756 N N . GLY A 1 117 ? 45.269 -7.777 37.328 1.00 15.17 104 GLY A N 1
ATOM 757 C CA . GLY A 1 117 ? 45.059 -6.383 36.982 1.00 14.30 104 GLY A CA 1
ATOM 758 C C . GLY A 1 117 ? 44.956 -6.190 35.482 1.00 13.91 104 GLY A C 1
ATOM 759 O O . GLY A 1 117 ? 45.564 -6.925 34.709 1.00 17.37 104 GLY A O 1
ATOM 760 N N . VAL A 1 118 ? 44.146 -5.225 35.077 1.00 16.19 105 VAL A N 1
ATOM 761 C CA . VAL A 1 118 ? 44.127 -4.828 33.673 1.00 15.44 105 VAL A CA 1
ATOM 762 C C . VAL A 1 118 ? 44.189 -3.300 33.666 1.00 24.36 105 VAL A C 1
ATOM 763 O O . VAL A 1 118 ? 43.488 -2.647 34.431 1.00 21.72 105 VAL A O 1
ATOM 767 N N . SER A 1 119 ? 45.066 -2.744 32.838 1.00 23.88 106 SER A N 1
ATOM 768 C CA . SER A 1 119 ? 45.375 -1.320 32.927 1.00 23.43 106 SER A CA 1
ATOM 769 C C . SER A 1 119 ? 44.437 -0.480 32.072 1.00 27.59 106 SER A C 1
ATOM 770 O O . SER A 1 119 ? 43.596 -1.005 31.345 1.00 25.05 106 SER A O 1
ATOM 773 N N . TRP A 1 120 ? 44.599 0.835 32.161 1.00 30.91 107 TRP A N 1
ATOM 774 C CA . TRP A 1 120 ? 43.822 1.748 31.340 1.00 30.53 107 TRP A CA 1
ATOM 775 C C . TRP A 1 120 ? 44.119 1.518 29.856 1.00 32.31 107 TRP A C 1
ATOM 776 O O . TRP A 1 120 ? 43.283 1.819 29.007 1.00 35.84 107 TRP A O 1
ATOM 787 N N . GLU A 1 121 ? 45.291 0.960 29.552 1.00 31.20 108 GLU A N 1
ATOM 788 C CA . GLU A 1 121 ? 45.669 0.645 28.166 1.00 31.61 108 GLU A CA 1
ATOM 789 C C . GLU A 1 121 ? 45.294 -0.773 27.733 1.00 34.45 108 GLU A C 1
ATOM 790 O O . GLU A 1 121 ? 45.671 -1.203 26.636 1.00 29.65 108 GLU A O 1
ATOM 796 N N . GLY A 1 122 ? 44.594 -1.510 28.595 1.00 26.40 109 GLY A N 1
ATOM 797 C CA . GLY A 1 122 ? 44.188 -2.875 28.288 1.00 26.09 109 GLY A CA 1
ATOM 798 C C . GLY A 1 122 ? 45.278 -3.926 28.428 1.00 23.13 109 GLY A C 1
ATOM 799 O O . GLY A 1 122 ? 45.179 -5.022 27.862 1.00 28.05 109 GLY A O 1
ATOM 800 N N . LYS A 1 123 ? 46.326 -3.604 29.178 1.00 24.03 110 LYS A N 1
ATOM 801 C CA . LYS A 1 123 ? 47.434 -4.535 29.387 1.00 24.89 110 LYS A CA 1
ATOM 802 C C . LYS A 1 123 ? 47.157 -5.391 30.631 1.00 21.44 110 LYS A C 1
ATOM 803 O O . LYS A 1 123 ? 46.812 -4.853 31.690 1.00 25.04 110 LYS A O 1
ATOM 809 N N . TRP A 1 124 ? 47.294 -6.707 30.498 1.00 19.82 111 TRP A N 1
ATOM 810 C CA . TRP A 1 124 ? 47.024 -7.628 31.613 1.00 18.52 111 TRP A CA 1
ATOM 811 C C . TRP A 1 124 ? 48.220 -7.770 32.548 1.00 21.41 111 TRP A C 1
ATOM 812 O O . TRP A 1 124 ? 49.368 -7.646 32.130 1.00 21.86 111 TRP A O 1
ATOM 823 N N . GLY A 1 125 ? 47.948 -8.040 33.823 1.00 15.89 112 GLY A N 1
ATOM 824 C CA . GLY A 1 125 ? 49.011 -8.322 34.769 1.00 17.07 112 GLY A CA 1
ATOM 825 C C . GLY A 1 125 ? 49.507 -7.108 35.520 1.00 18.27 112 GLY A C 1
ATOM 826 O O . GLY A 1 125 ? 50.507 -7.189 36.228 1.00 19.77 112 GLY A O 1
ATOM 827 N N . THR A 1 126 ? 48.811 -5.986 35.355 1.00 18.28 113 THR A N 1
ATOM 828 C CA . THR A 1 126 ? 49.184 -4.744 36.013 1.00 21.72 113 THR A CA 1
ATOM 829 C C . THR A 1 126 ? 47.971 -3.829 36.136 1.00 24.23 113 THR A C 1
ATOM 830 O O . THR A 1 126 ? 47.033 -3.901 35.338 1.00 24.58 113 THR A O 1
ATOM 834 N N . VAL A 1 127 ? 47.980 -2.976 37.152 1.00 24.30 114 VAL A N 1
ATOM 835 C CA . VAL A 1 127 ? 46.914 -1.997 37.309 1.00 25.16 114 VAL A CA 1
ATOM 836 C C . VAL A 1 127 ? 47.432 -0.838 38.156 1.00 25.20 114 VAL A C 1
ATOM 837 O O . VAL A 1 127 ? 48.298 -1.016 39.012 1.00 24.49 114 VAL A O 1
ATOM 841 N N . ALA A 1 128 ? 46.949 0.361 37.855 1.00 27.26 115 ALA A N 1
ATOM 842 C CA . ALA A 1 128 ? 47.393 1.544 38.566 1.00 27.98 115 ALA A CA 1
ATOM 843 C C . ALA A 1 128 ? 47.029 1.425 40.032 1.00 28.64 115 ALA A C 1
ATOM 844 O O . ALA A 1 128 ? 45.956 0.923 40.374 1.00 29.72 115 ALA A O 1
ATOM 846 N N . ARG A 1 129 ? 47.941 1.865 40.890 1.00 28.60 116 ARG A N 1
ATOM 847 C CA . ARG A 1 129 ? 47.726 1.854 42.331 1.00 28.14 116 ARG A CA 1
ATOM 848 C C . ARG A 1 129 ? 47.733 3.271 42.898 1.00 29.13 116 ARG A C 1
ATOM 849 O O . ARG A 1 129 ? 48.471 4.130 42.421 1.00 27.96 116 ARG A O 1
ATOM 857 N N . ARG A 1 130 ? 46.908 3.499 43.916 1.00 26.02 117 ARG A N 1
ATOM 858 C CA . ARG A 1 130 ? 46.758 4.813 44.527 1.00 28.22 117 ARG A CA 1
ATOM 859 C C . ARG A 1 130 ? 48.109 5.424 44.902 1.00 29.98 117 ARG A C 1
ATOM 860 O O . ARG A 1 130 ? 48.956 4.767 45.506 1.00 29.51 117 ARG A O 1
ATOM 868 N N . GLY A 1 131 ? 48.317 6.676 44.507 1.00 31.28 118 GLY A N 1
ATOM 869 C CA . GLY A 1 131 ? 49.518 7.403 44.880 1.00 30.16 118 GLY A CA 1
ATOM 870 C C . GLY A 1 131 ? 50.806 6.936 44.231 1.00 28.28 118 GLY A C 1
ATOM 871 O O . GLY A 1 131 ? 51.890 7.370 44.623 1.00 32.10 118 GLY A O 1
ATOM 872 N N . ARG A 1 132 ? 50.700 6.067 43.231 1.00 27.26 119 ARG A N 1
ATOM 873 C CA . ARG A 1 132 ? 51.886 5.539 42.565 1.00 30.52 119 ARG A CA 1
ATOM 874 C C . ARG A 1 132 ? 51.913 5.840 41.082 1.00 31.59 119 ARG A C 1
ATOM 875 O O . ARG A 1 132 ? 50.898 5.734 40.399 1.00 31.77 119 ARG A O 1
ATOM 883 N N . GLU A 1 133 ? 53.093 6.197 40.598 1.00 32.94 120 GLU A N 1
ATOM 884 C CA . GLU A 1 133 ? 53.325 6.398 39.180 1.00 39.24 120 GLU A CA 1
ATOM 885 C C . GLU A 1 133 ? 53.325 5.052 38.462 1.00 38.16 120 GLU A C 1
ATOM 886 O O . GLU A 1 133 ? 52.722 4.905 37.398 1.00 40.67 120 GLU A O 1
ATOM 892 N N . LYS A 1 134 ? 53.989 4.070 39.068 1.00 39.62 121 LYS A N 1
ATOM 893 C CA . LYS A 1 134 ? 54.044 2.706 38.533 1.00 38.77 121 LYS A CA 1
ATOM 894 C C . LYS A 1 134 ? 53.286 1.723 39.434 1.00 38.27 121 LYS A C 1
ATOM 895 O O . LYS A 1 134 ? 53.528 1.658 40.643 1.00 35.96 121 LYS A O 1
ATOM 901 N N . GLY A 1 135 ? 52.378 0.957 38.837 1.00 35.62 122 GLY A N 1
ATOM 902 C CA . GLY A 1 135 ? 51.516 0.064 39.593 1.00 33.10 122 GLY A CA 1
ATOM 903 C C . GLY A 1 135 ? 52.152 -1.263 39.958 1.00 33.28 122 GLY A C 1
ATOM 904 O O . GLY A 1 135 ? 51.815 -1.866 40.976 1.00 33.22 122 GLY A O 1
ATOM 905 N N . GLY A 1 136 ? 53.075 -1.728 39.127 1.00 30.19 123 GLY A N 1
ATOM 906 C CA . GLY A 1 136 ? 53.717 -3.002 39.374 1.00 30.74 123 GLY A CA 1
ATOM 907 C C . GLY A 1 136 ? 52.775 -4.150 39.066 1.00 25.32 123 GLY A C 1
ATOM 908 O O . GLY A 1 136 ? 51.656 -3.934 38.597 1.00 28.40 123 GLY A O 1
ATOM 909 N N . ALA A 1 137 ? 53.230 -5.366 39.337 1.00 22.80 124 ALA A N 1
ATOM 910 C CA . ALA A 1 137 ? 52.497 -6.566 38.957 1.00 19.41 124 ALA A CA 1
ATOM 911 C C . ALA A 1 137 ? 51.216 -6.758 39.759 1.00 17.39 124 ALA A C 1
ATOM 912 O O . ALA A 1 137 ? 51.128 -6.381 40.928 1.00 21.65 124 ALA A O 1
ATOM 914 N N . CYS A 1 138 ? 50.229 -7.369 39.115 1.00 17.23 125 CYS A N 1
ATOM 915 C CA . CYS A 1 138 ? 48.959 -7.715 39.748 1.00 16.35 125 CYS A CA 1
ATOM 916 C C . CYS A 1 138 ? 48.389 -8.911 38.991 1.00 16.80 125 CYS A C 1
ATOM 917 O O . CYS A 1 138 ? 47.926 -8.748 37.866 1.00 16.25 125 CYS A O 1
ATOM 920 N N . CYS A 1 139 ? 48.407 -10.122 39.542 1.00 15.30 126 CYS A N 1
ATOM 921 C CA . CYS A 1 139 ? 48.826 -10.491 40.885 1.00 16.61 126 CYS A CA 1
ATOM 922 C C . CYS A 1 139 ? 50.353 -10.601 41.063 1.00 15.45 126 CYS A C 1
ATOM 923 O O . CYS A 1 139 ? 50.973 -11.424 40.430 1.00 15.19 126 CYS A O 1
ATOM 926 N N . GLY A 1 140 ? 50.945 -9.803 41.949 1.00 14.99 127 GLY A N 1
ATOM 927 C CA . GLY A 1 140 ? 52.382 -9.847 42.175 1.00 16.23 127 GLY A CA 1
ATOM 928 C C . GLY A 1 140 ? 52.931 -11.219 42.532 1.00 15.69 127 GLY A C 1
ATOM 929 O O . GLY A 1 140 ? 53.939 -11.679 41.978 1.00 15.81 127 GLY A O 1
ATOM 930 N N . SER A 1 141 ? 52.270 -11.882 43.473 1.00 14.72 128 SER A N 1
ATOM 931 C CA . SER A 1 141 ? 52.670 -13.207 43.899 1.00 14.44 128 SER A CA 1
ATOM 932 C C . SER A 1 141 ? 52.648 -14.217 42.756 1.00 14.26 128 SER A C 1
ATOM 933 O O . SER A 1 141 ? 53.605 -14.959 42.565 1.00 15.96 128 SER A O 1
ATOM 936 N N . ALA A 1 142 ? 51.547 -14.261 42.016 1.00 16.07 129 ALA A N 1
ATOM 937 C CA . ALA A 1 142 ? 51.429 -15.222 40.923 1.00 15.23 129 ALA A CA 1
ATOM 938 C C . ALA A 1 142 ? 52.466 -14.943 39.825 1.00 15.91 129 ALA A C 1
ATOM 939 O O . ALA A 1 142 ? 53.041 -15.871 39.258 1.00 17.53 129 ALA A O 1
ATOM 941 N N . VAL A 1 143 ? 52.695 -13.671 39.527 1.00 14.74 130 VAL A N 1
ATOM 942 C CA . VAL A 1 143 ? 53.627 -13.313 38.456 1.00 14.97 130 VAL A CA 1
ATOM 943 C C . VAL A 1 143 ? 55.051 -13.725 38.820 1.00 16.85 130 VAL A C 1
ATOM 944 O O . VAL A 1 143 ? 55.766 -14.296 37.986 1.00 17.78 130 VAL A O 1
ATOM 948 N N . ALA A 1 144 ? 55.450 -13.473 40.067 1.00 17.18 131 ALA A N 1
ATOM 949 C CA . ALA A 1 144 ? 56.760 -13.900 40.551 1.00 18.30 131 ALA A CA 1
ATOM 950 C C . ALA A 1 144 ? 56.905 -15.424 40.512 1.00 20.14 131 ALA A C 1
ATOM 951 O O . ALA A 1 144 ? 57.950 -15.956 40.107 1.00 20.82 131 ALA A O 1
ATOM 953 N N . ALA A 1 145 ? 55.861 -16.128 40.940 1.00 16.72 132 ALA A N 1
ATOM 954 C CA . ALA A 1 145 ? 55.884 -17.584 40.922 1.00 16.59 132 ALA A CA 1
ATOM 955 C C . ALA A 1 145 ? 55.961 -18.093 39.491 1.00 18.36 132 ALA A C 1
ATOM 956 O O . ALA A 1 145 ? 56.707 -19.021 39.204 1.00 22.89 132 ALA A O 1
ATOM 958 N N . ALA A 1 146 ? 55.187 -17.481 38.605 1.00 17.01 133 ALA A N 1
ATOM 959 C CA . ALA A 1 146 ? 55.182 -17.885 37.196 1.00 20.20 133 ALA A CA 1
ATOM 960 C C . ALA A 1 146 ? 56.576 -17.760 36.583 1.00 22.61 133 ALA A C 1
ATOM 961 O O . ALA A 1 146 ? 57.042 -18.663 35.872 1.00 23.99 133 ALA A O 1
ATOM 963 N N . GLN A 1 147 ? 57.230 -16.633 36.847 1.00 20.24 134 GLN A N 1
ATOM 964 C CA . GLN A 1 147 ? 58.588 -16.408 36.354 1.00 22.03 134 GLN A CA 1
ATOM 965 C C . GLN A 1 147 ? 59.525 -17.513 36.818 1.00 26.19 134 GLN A C 1
ATOM 966 O O . GLN A 1 147 ? 60.258 -18.091 36.017 1.00 25.33 134 GLN A O 1
ATOM 972 N N . ALA A 1 148 ? 59.481 -17.827 38.110 1.00 21.71 135 ALA A N 1
ATOM 973 C CA . ALA A 1 148 ? 60.332 -18.867 38.673 1.00 21.98 135 ALA A CA 1
ATOM 974 C C . ALA A 1 148 ? 60.084 -20.257 38.074 1.00 29.58 135 ALA A C 1
ATOM 975 O O . ALA A 1 148 ? 61.037 -20.979 37.750 1.00 27.43 135 ALA A O 1
ATOM 977 N N . VAL A 1 149 ? 58.822 -20.651 37.910 1.00 24.18 136 VAL A N 1
ATOM 978 C CA . VAL A 1 149 ? 58.565 -22.012 37.435 1.00 24.83 136 VAL A CA 1
ATOM 979 C C . VAL A 1 149 ? 58.771 -22.135 35.922 1.00 26.80 136 VAL A C 1
ATOM 980 O O . VAL A 1 149 ? 59.134 -23.208 35.441 1.00 28.80 136 VAL A O 1
ATOM 984 N N . THR A 1 150 ? 58.560 -21.060 35.170 1.00 23.36 137 THR A N 1
ATOM 985 C CA . THR A 1 150 ? 58.752 -21.168 33.728 1.00 27.53 137 THR A CA 1
ATOM 986 C C . THR A 1 150 ? 60.229 -21.080 33.387 1.00 32.86 137 THR A C 1
ATOM 987 O O . THR A 1 150 ? 60.680 -21.709 32.431 1.00 32.29 137 THR A O 1
ATOM 991 N N . GLN A 1 151 ? 60.988 -20.313 34.159 1.00 27.97 138 GLN A N 1
ATOM 992 C CA . GLN A 1 151 ? 62.431 -20.268 33.924 1.00 31.33 138 GLN A CA 1
ATOM 993 C C . GLN A 1 151 ? 63.064 -21.623 34.225 1.00 33.48 138 GLN A C 1
ATOM 994 O O . GLN A 1 151 ? 63.921 -22.103 33.471 1.00 34.74 138 GLN A O 1
ATOM 1000 N N . ALA A 1 152 ? 62.627 -22.247 35.310 1.00 30.34 139 ALA A N 1
ATOM 1001 C CA . ALA A 1 152 ? 63.093 -23.580 35.666 1.00 29.43 139 ALA A CA 1
ATOM 1002 C C . ALA A 1 152 ? 62.678 -24.608 34.615 1.00 36.85 139 ALA A C 1
ATOM 1003 O O . ALA A 1 152 ? 63.442 -25.516 34.283 1.00 38.63 139 ALA A O 1
ATOM 1005 N N . TYR A 1 153 ? 61.464 -24.466 34.091 1.00 33.31 140 TYR A N 1
ATOM 1006 C CA . TYR A 1 153 ? 60.984 -25.365 33.051 1.00 35.77 140 TYR A CA 1
ATOM 1007 C C . TYR A 1 153 ? 61.781 -25.182 31.762 1.00 35.98 140 TYR A C 1
ATOM 1008 O O . TYR A 1 153 ? 62.185 -26.161 31.145 1.00 37.53 140 TYR A O 1
ATOM 1017 N N . GLN A 1 154 ? 62.011 -23.931 31.368 1.00 36.17 141 GLN A N 1
ATOM 1018 C CA . GLN A 1 154 ? 62.653 -23.632 30.086 1.00 36.73 141 GLN A CA 1
ATOM 1019 C C . GLN A 1 154 ? 64.112 -24.049 30.076 1.00 41.64 141 GLN A C 1
ATOM 1020 O O . GLN A 1 154 ? 64.698 -24.262 29.012 1.00 41.75 141 GLN A O 1
ATOM 1026 N N . ALA A 1 155 ? 64.700 -24.154 31.263 1.00 40.16 142 ALA A N 1
ATOM 1027 C CA . ALA A 1 155 ? 65.943 -24.895 31.417 1.00 41.14 142 ALA A CA 1
ATOM 1028 C C . ALA A 1 155 ? 65.551 -26.363 31.514 1.00 41.59 142 ALA A C 1
ATOM 1029 O O . ALA A 1 155 ? 65.675 -26.974 32.575 1.00 45.66 142 ALA A O 1
ATOM 1031 N N . THR A 1 156 ? 65.079 -26.904 30.390 1.00 43.66 143 THR A N 1
ATOM 1032 C CA . THR A 1 156 ? 64.344 -28.173 30.320 1.00 40.89 143 THR A CA 1
ATOM 1033 C C . THR A 1 156 ? 64.785 -29.237 31.317 1.00 43.69 143 THR A C 1
ATOM 1034 O O . THR A 1 156 ? 64.209 -29.340 32.406 1.00 44.29 143 THR A O 1
ATOM 1038 N N . PRO A 1 180 ? 58.927 -20.473 58.066 1.00 40.69 167 PRO A N 1
ATOM 1039 C CA . PRO A 1 180 ? 57.664 -19.743 57.919 1.00 39.13 167 PRO A CA 1
ATOM 1040 C C . PRO A 1 180 ? 57.858 -18.401 57.260 1.00 32.42 167 PRO A C 1
ATOM 1041 O O . PRO A 1 180 ? 56.886 -17.829 56.727 1.00 31.00 167 PRO A O 1
ATOM 1045 N N . LEU A 1 181 ? 59.098 -17.915 57.274 1.00 35.66 168 LEU A N 1
ATOM 1046 C CA . LEU A 1 181 ? 59.428 -16.557 56.863 1.00 28.15 168 LEU A CA 1
ATOM 1047 C C . LEU A 1 181 ? 59.016 -16.256 55.436 1.00 20.16 168 LEU A C 1
ATOM 1048 O O . LEU A 1 181 ? 58.719 -15.113 55.120 1.00 22.63 168 LEU A O 1
ATOM 1053 N N . ASP A 1 182 ? 59.002 -17.264 54.569 1.00 19.03 169 ASP A N 1
ATOM 1054 C CA . ASP A 1 182 ? 58.480 -17.049 53.224 1.00 22.51 169 ASP A CA 1
ATOM 1055 C C . ASP A 1 182 ? 57.826 -18.308 52.662 1.00 20.63 169 ASP A C 1
ATOM 1056 O O . ASP A 1 182 ? 57.901 -18.580 51.463 1.00 21.41 169 ASP A O 1
ATOM 1061 N N . ALA A 1 183 ? 57.145 -19.052 53.529 1.00 19.03 170 ALA A N 1
ATOM 1062 C CA . ALA A 1 183 ? 56.588 -20.344 53.140 1.00 20.29 170 ALA A CA 1
ATOM 1063 C C . ALA A 1 183 ? 55.427 -20.247 52.145 1.00 18.40 170 ALA A C 1
ATOM 1064 O O . ALA A 1 183 ? 55.290 -21.106 51.268 1.00 20.57 170 ALA A O 1
ATOM 1066 N N . GLN A 1 184 ? 54.586 -19.223 52.267 1.00 18.48 171 GLN A N 1
ATOM 1067 C CA . GLN A 1 184 ? 53.468 -19.093 51.335 1.00 20.53 171 GLN A CA 1
ATOM 1068 C C . GLN A 1 184 ? 53.900 -18.969 49.883 1.00 18.65 171 GLN A C 1
ATOM 1069 O O . GLN A 1 184 ? 53.341 -19.618 48.998 1.00 21.11 171 GLN A O 1
ATOM 1075 N N . GLN A 1 185 ? 54.896 -18.133 49.613 1.00 17.80 172 GLN A N 1
ATOM 1076 C CA . GLN A 1 185 ? 55.289 -17.943 48.234 1.00 17.82 172 GLN A CA 1
ATOM 1077 C C . GLN A 1 185 ? 55.884 -19.244 47.687 1.00 15.80 172 GLN A C 1
ATOM 1078 O O . GLN A 1 185 ? 55.749 -19.531 46.516 1.00 18.06 172 GLN A O 1
ATOM 1084 N N . GLY A 1 186 ? 56.527 -20.020 48.551 1.00 19.41 173 GLY A N 1
ATOM 1085 C CA . GLY A 1 186 ? 57.059 -21.311 48.154 1.00 20.00 173 GLY A CA 1
ATOM 1086 C C . GLY A 1 186 ? 55.925 -22.245 47.770 1.00 17.49 173 GLY A C 1
ATOM 1087 O O . GLY A 1 186 ? 56.028 -22.994 46.798 1.00 19.63 173 GLY A O 1
ATOM 1088 N N . TYR A 1 187 ? 54.835 -22.187 48.530 1.00 20.49 174 TYR A N 1
ATOM 1089 C CA . TYR A 1 187 ? 53.656 -22.985 48.211 1.00 20.25 174 TYR A CA 1
ATOM 1090 C C . TYR A 1 187 ? 53.038 -22.541 46.880 1.00 18.75 174 TYR A C 1
ATOM 1091 O O . TYR A 1 187 ? 52.557 -23.369 46.107 1.00 20.04 174 TYR A O 1
ATOM 1100 N N . VAL A 1 188 ? 53.028 -21.237 46.611 1.00 17.51 175 VAL A N 1
ATOM 1101 C CA . VAL A 1 188 ? 52.476 -20.754 45.342 1.00 16.57 175 VAL A CA 1
ATOM 1102 C C . VAL A 1 188 ? 53.299 -21.293 44.170 1.00 17.28 175 VAL A C 1
ATOM 1103 O O . VAL A 1 188 ? 52.743 -21.754 43.164 1.00 18.72 175 VAL A O 1
ATOM 1107 N N . ARG A 1 189 ? 54.623 -21.257 44.305 1.00 18.97 176 ARG A N 1
ATOM 1108 C CA . ARG A 1 189 ? 55.492 -21.818 43.273 1.00 19.83 176 ARG A CA 1
ATOM 1109 C C . ARG A 1 189 ? 55.201 -23.308 43.109 1.00 19.35 176 ARG A C 1
ATOM 1110 O O . ARG A 1 189 ? 55.128 -23.804 41.981 1.00 20.86 176 ARG A O 1
ATOM 1118 N N . ASP A 1 190 ? 55.023 -24.004 44.227 1.00 17.88 177 ASP A N 1
ATOM 1119 C CA . ASP A 1 190 ? 54.737 -25.447 44.194 1.00 20.09 177 ASP A CA 1
ATOM 1120 C C . ASP A 1 190 ? 53.462 -25.752 43.425 1.00 23.14 177 ASP A C 1
ATOM 1121 O O . ASP A 1 190 ? 53.443 -26.629 42.563 1.00 24.62 177 ASP A O 1
ATOM 1126 N N . MET A 1 191 ? 52.391 -25.031 43.735 1.00 20.40 178 MET A N 1
ATOM 1127 C CA . MET A 1 191 ? 51.124 -25.336 43.095 1.00 18.43 178 MET A CA 1
ATOM 1128 C C . MET A 1 191 ? 51.046 -24.868 41.632 1.00 21.25 178 MET A C 1
ATOM 1129 O O . MET A 1 191 ? 50.223 -25.372 40.858 1.00 23.30 178 MET A O 1
ATOM 1134 N N . LEU A 1 192 ? 51.934 -23.958 41.238 1.00 18.22 179 LEU A N 1
ATOM 1135 C CA . LEU A 1 192 ? 51.976 -23.465 39.864 1.00 17.99 179 LEU A CA 1
ATOM 1136 C C . LEU A 1 192 ? 52.913 -24.289 38.984 1.00 22.85 179 LEU A C 1
ATOM 1137 O O . LEU A 1 192 ? 52.856 -24.210 37.755 1.00 22.85 179 LEU A O 1
ATOM 1142 N N . ARG A 1 193 ? 53.781 -25.066 39.621 1.00 21.26 180 ARG A N 1
ATOM 1143 C CA . ARG A 1 193 ? 54.763 -25.864 38.881 1.00 25.29 180 ARG A CA 1
ATOM 1144 C C . ARG A 1 193 ? 54.129 -26.797 37.835 1.00 24.27 180 ARG A C 1
ATOM 1145 O O . ARG A 1 193 ? 54.663 -26.913 36.733 1.00 27.75 180 ARG A O 1
ATOM 1153 N N . PRO A 1 194 ? 52.980 -27.441 38.148 1.00 24.99 181 PRO A N 1
ATOM 1154 C CA . PRO A 1 194 ? 52.366 -28.269 37.096 1.00 24.38 181 PRO A CA 1
ATOM 1155 C C . PRO A 1 194 ? 51.954 -27.505 35.837 1.00 26.03 181 PRO A C 1
ATOM 1156 O O . PRO A 1 194 ? 51.770 -28.120 34.779 1.00 28.44 181 PRO A O 1
ATOM 1160 N N . TYR A 1 195 ? 5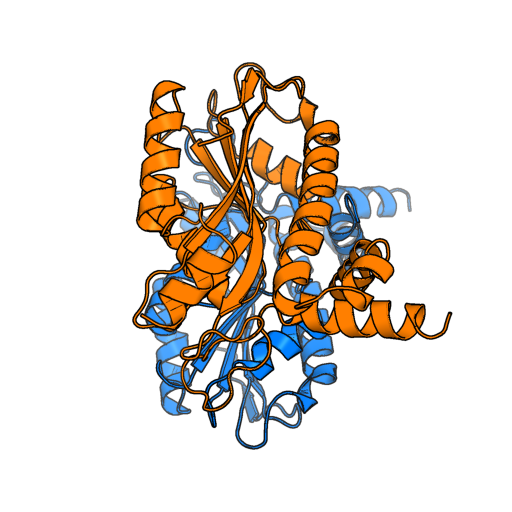1.808 -26.187 35.949 1.00 21.58 182 TYR A N 1
ATOM 1161 C CA . TYR A 1 195 ? 51.349 -25.358 34.840 1.00 21.55 182 TYR A CA 1
ATOM 1162 C C . TYR A 1 195 ? 52.488 -24.683 34.078 1.00 22.12 182 TYR A C 1
ATOM 1163 O O . TYR A 1 195 ? 52.254 -23.791 33.265 1.00 23.68 182 TYR A O 1
ATOM 1172 N N . ALA A 1 196 ? 53.722 -25.107 34.331 1.00 25.85 183 ALA A N 1
ATOM 1173 C CA . ALA A 1 196 ? 54.878 -24.422 33.748 1.00 25.80 183 ALA A CA 1
ATOM 1174 C C . ALA A 1 196 ? 54.893 -24.459 32.211 1.00 22.50 183 ALA A C 1
ATOM 1175 O O . ALA A 1 196 ? 55.188 -23.453 31.571 1.00 22.47 183 ALA A O 1
ATOM 1177 N N . ALA A 1 197 ? 54.577 -25.610 31.625 1.00 26.79 184 ALA A N 1
ATOM 1178 C CA . ALA A 1 197 ? 54.521 -25.718 30.164 1.00 28.65 184 ALA A CA 1
ATOM 1179 C C . ALA A 1 197 ? 53.457 -24.783 29.591 1.00 26.54 184 ALA A C 1
ATOM 1180 O O . ALA A 1 197 ? 53.723 -24.029 28.654 1.00 28.53 184 ALA A O 1
ATOM 1182 N N . THR A 1 198 ? 52.261 -24.821 30.179 1.00 23.04 185 THR A N 1
ATOM 1183 C CA . THR A 1 198 ? 51.156 -23.972 29.740 1.00 24.24 185 THR A CA 1
ATOM 1184 C C . THR A 1 198 ? 51.551 -22.502 29.741 1.00 25.48 185 THR A C 1
ATOM 1185 O O . THR A 1 198 ? 51.276 -21.761 28.795 1.00 24.38 185 THR A O 1
ATOM 1189 N N . LEU A 1 199 ? 52.196 -22.084 30.823 1.00 23.65 186 LEU A N 1
ATOM 1190 C CA . LEU A 1 199 ? 52.578 -20.693 30.988 1.00 21.54 186 LEU A CA 1
ATOM 1191 C C . LEU A 1 199 ? 53.685 -20.270 30.027 1.00 23.73 186 LEU A C 1
ATOM 1192 O O . LEU A 1 199 ? 53.669 -19.160 29.497 1.00 24.51 186 LEU A O 1
ATOM 1197 N N . SER A 1 200 ? 54.644 -21.157 29.793 1.00 26.21 187 SER A N 1
ATOM 1198 C CA . SER A 1 200 ? 55.732 -20.817 28.891 1.00 24.99 187 SER A CA 1
ATOM 1199 C C . SER A 1 200 ? 55.253 -20.770 27.434 1.00 29.42 187 SER A C 1
ATOM 1200 O O . SER A 1 200 ? 55.773 -19.988 26.646 1.00 29.01 187 SER A O 1
ATOM 1203 N N . GLU A 1 201 ? 54.235 -21.561 27.099 1.00 30.09 188 GLU A N 1
ATOM 1204 C CA . GLU A 1 201 ? 53.715 -21.610 25.728 1.00 29.73 188 GLU A CA 1
ATOM 1205 C C . GLU A 1 201 ? 52.667 -20.531 25.442 1.00 31.88 188 GLU A C 1
ATOM 1206 O O . GLU A 1 201 ? 52.299 -20.297 24.291 1.00 31.16 188 GLU A O 1
ATOM 1212 N N . ALA A 1 202 ? 52.196 -19.864 26.490 1.00 26.82 189 ALA A N 1
ATOM 1213 C CA . ALA A 1 202 ? 51.088 -18.922 26.359 1.00 26.51 189 ALA A CA 1
ATOM 1214 C C . ALA A 1 202 ? 51.388 -17.741 25.445 1.00 23.73 189 ALA A C 1
ATOM 1215 O O . ALA A 1 202 ? 52.478 -17.181 25.480 1.00 25.71 189 ALA A O 1
ATOM 1217 N N . GLU A 1 203 ? 50.402 -17.351 24.641 1.00 28.79 190 GLU A N 1
ATOM 1218 C CA A GLU A 1 203 ? 50.593 -16.221 23.754 0.44 28.73 190 GLU A CA 1
ATOM 1219 C CA B GLU A 1 203 ? 50.518 -16.194 23.754 0.56 28.49 190 GLU A CA 1
ATOM 1220 C C . GLU A 1 203 ? 50.725 -14.949 24.584 1.00 28.94 190 GLU A C 1
ATOM 1221 O O . GLU A 1 203 ? 51.571 -14.110 24.289 1.00 27.96 190 GLU A O 1
ATOM 1232 N N . ASP A 1 204 ? 49.914 -14.834 25.632 1.00 26.08 191 ASP A N 1
ATOM 1233 C CA . ASP A 1 204 ? 50.045 -13.752 26.599 1.00 25.00 191 ASP A CA 1
ATOM 1234 C C . ASP A 1 204 ? 49.938 -14.374 27.980 1.00 21.58 191 ASP A C 1
ATOM 1235 O O . ASP A 1 204 ? 48.847 -14.680 28.453 1.00 21.32 191 ASP A O 1
ATOM 1240 N N . VAL A 1 205 ? 51.080 -14.569 28.617 1.00 20.94 192 VAL A N 1
ATOM 1241 C CA . VAL A 1 205 ? 51.115 -15.287 29.875 1.00 19.29 192 VAL A CA 1
ATOM 1242 C C . VAL A 1 205 ? 50.360 -14.519 30.962 1.00 19.61 192 VAL A C 1
ATOM 1243 O O . VAL A 1 205 ? 49.868 -15.130 31.903 1.00 18.65 192 VAL A O 1
ATOM 1247 N N . MET A 1 206 ? 50.237 -13.203 30.822 1.00 18.58 193 MET A N 1
ATOM 1248 C CA . MET A 1 206 ? 49.553 -12.424 31.857 1.00 17.85 193 MET A CA 1
ATOM 1249 C C . MET A 1 206 ? 48.051 -12.662 31.854 1.00 18.17 193 MET A C 1
ATOM 1250 O O . MET A 1 206 ? 47.379 -12.456 32.872 1.00 17.26 193 MET A O 1
ATOM 1255 N N . VAL A 1 207 ? 47.506 -13.089 30.720 1.00 18.08 194 VAL A N 1
ATOM 1256 C CA . VAL A 1 207 ? 46.072 -13.353 30.652 1.00 18.46 194 VAL A CA 1
ATOM 1257 C C . VAL A 1 207 ? 45.811 -14.832 30.928 1.00 19.19 194 VAL A C 1
ATOM 1258 O O . VAL A 1 207 ? 44.733 -15.205 31.365 1.00 19.41 194 VAL A O 1
ATOM 1262 N N . THR A 1 208 ? 46.816 -15.673 30.704 1.00 17.87 195 THR A N 1
ATOM 1263 C CA . THR A 1 208 ? 46.690 -17.095 30.974 1.00 16.29 195 THR A CA 1
ATOM 1264 C C . THR A 1 208 ? 46.920 -17.416 32.458 1.00 17.51 195 THR A C 1
ATOM 1265 O O . THR A 1 208 ? 46.264 -18.297 33.023 1.00 17.50 195 THR A O 1
ATOM 1269 N N . LEU A 1 209 ? 47.851 -16.688 33.077 1.00 15.02 196 LEU A N 1
ATOM 1270 C CA . LEU A 1 209 ? 48.249 -16.954 34.461 1.00 14.04 196 LEU A CA 1
ATOM 1271 C C . LEU A 1 209 ? 47.080 -17.008 35.466 1.00 14.32 196 LEU A C 1
ATOM 1272 O O . LEU A 1 209 ? 47.016 -17.968 36.221 1.00 13.78 196 LEU A O 1
ATOM 1277 N N . PRO A 1 210 ? 46.164 -16.005 35.475 1.00 14.82 197 PRO A N 1
ATOM 1278 C CA . PRO A 1 210 ? 45.057 -16.124 36.453 1.00 13.87 197 PRO A CA 1
ATOM 1279 C C . PRO A 1 210 ? 44.166 -17.340 36.239 1.00 15.48 197 PRO A C 1
ATOM 1280 O O . PRO A 1 210 ? 43.538 -17.832 37.187 1.00 13.95 197 PRO A O 1
ATOM 1284 N N . VAL A 1 211 ? 44.106 -17.845 35.012 1.00 14.09 198 VAL A N 1
ATOM 1285 C CA . VAL A 1 211 ? 43.308 -19.032 34.777 1.00 14.29 198 VAL A CA 1
ATOM 1286 C C . VAL A 1 211 ? 43.997 -20.257 35.367 1.00 15.57 198 VAL A C 1
ATOM 1287 O O . VAL A 1 211 ? 43.356 -21.083 36.009 1.00 17.01 198 VAL A O 1
ATOM 1291 N N . SER A 1 212 ? 45.313 -20.366 35.178 1.00 14.18 199 SER A N 1
ATOM 1292 C CA . SER A 1 212 ? 46.081 -21.441 35.795 1.00 16.04 199 SER A CA 1
ATOM 1293 C C . SER A 1 212 ? 46.020 -21.382 37.323 1.00 14.41 199 SER A C 1
ATOM 1294 O O . SER A 1 212 ? 45.891 -22.396 37.988 1.00 15.95 199 SER A O 1
ATOM 1297 N N . VAL A 1 213 ? 46.125 -20.183 37.881 1.00 14.60 200 VAL A N 1
ATOM 1298 C CA . VAL A 1 213 ? 46.029 -20.043 39.331 1.00 14.52 200 VAL A CA 1
ATOM 1299 C C . VAL A 1 213 ? 44.663 -20.487 39.829 1.00 13.29 200 VAL A C 1
ATOM 1300 O O . VAL A 1 213 ? 44.567 -21.200 40.832 1.00 14.41 200 VAL A O 1
ATOM 1304 N N . TYR A 1 214 ? 43.611 -20.075 39.127 1.00 14.65 201 TYR A N 1
ATOM 1305 C CA . TYR A 1 214 ? 42.277 -20.490 39.534 1.00 13.38 201 TYR A CA 1
ATOM 1306 C C . TYR A 1 214 ? 42.164 -22.018 39.491 1.00 14.71 201 TYR A C 1
ATOM 1307 O O . TYR A 1 214 ? 41.591 -22.626 40.390 1.00 14.88 201 TYR A O 1
ATOM 1316 N N . ASP A 1 215 ? 42.685 -22.636 38.433 1.00 14.54 202 ASP A N 1
ATOM 1317 C CA . ASP A 1 215 ? 42.612 -24.098 38.329 1.00 15.22 202 ASP A CA 1
ATOM 1318 C C . ASP A 1 215 ? 43.292 -24.775 39.504 1.00 16.21 202 ASP A C 1
ATOM 1319 O O . ASP A 1 215 ? 42.772 -25.759 40.049 1.00 18.29 202 ASP A O 1
ATOM 1324 N N . ALA A 1 216 ? 44.455 -24.249 39.896 1.00 14.07 203 ALA A N 1
ATOM 1325 C CA . ALA A 1 216 ? 45.173 -24.798 41.032 1.00 14.86 203 ALA A CA 1
ATOM 1326 C C . ALA A 1 216 ? 44.392 -24.592 42.332 1.00 15.68 203 ALA A C 1
ATOM 1327 O O . ALA A 1 216 ? 44.342 -25.468 43.187 1.00 16.97 203 ALA A O 1
ATOM 1329 N N . GLN A 1 217 ? 43.771 -23.425 42.465 1.00 14.41 204 GLN A N 1
ATOM 1330 C CA . GLN A 1 217 ? 42.957 -23.111 43.629 1.00 15.06 204 GLN A CA 1
ATOM 1331 C C . GLN A 1 217 ? 41.759 -24.034 43.719 1.00 13.60 204 GLN A C 1
ATOM 1332 O O . GLN A 1 217 ? 41.414 -24.507 44.798 1.00 15.49 204 GLN A O 1
ATOM 1338 N N . GLN A 1 218 ? 41.118 -24.272 42.583 1.00 14.59 205 GLN A N 1
ATOM 1339 C CA . GLN A 1 218 ? 39.880 -25.033 42.595 1.00 14.67 205 GLN A CA 1
ATOM 1340 C C . GLN A 1 218 ? 40.157 -26.449 43.113 1.00 15.14 205 GLN A C 1
ATOM 1341 O O . GLN A 1 218 ? 39.369 -27.007 43.882 1.00 17.21 205 GLN A O 1
ATOM 1347 N N . LYS A 1 219 ? 41.291 -27.012 42.715 1.00 16.29 206 LYS A N 1
ATOM 1348 C CA . LYS A 1 219 ? 41.673 -28.338 43.202 1.00 18.39 206 LYS A CA 1
ATOM 1349 C C . LYS A 1 219 ? 41.905 -28.361 44.713 1.00 16.81 206 LYS A C 1
ATOM 1350 O O . LYS A 1 219 ? 41.484 -29.297 45.405 1.00 17.78 206 LYS A O 1
ATOM 1356 N N . LEU A 1 220 ? 42.588 -27.339 45.229 1.00 15.67 207 LEU A N 1
ATOM 1357 C CA . LEU A 1 220 ? 42.882 -27.289 46.657 1.00 13.85 207 LEU A CA 1
ATOM 1358 C C . LEU A 1 220 ? 41.619 -27.032 47.475 1.00 15.03 207 LEU A C 1
ATOM 1359 O O . LEU A 1 220 ? 41.413 -27.647 48.528 1.00 15.59 207 LEU A O 1
ATOM 1364 N N . VAL A 1 221 ? 40.776 -26.120 46.997 1.00 14.70 208 VAL A N 1
ATOM 1365 C CA . VAL A 1 221 ? 39.506 -25.848 47.684 1.00 12.93 208 VAL A CA 1
ATOM 1366 C C . VAL A 1 221 ? 38.649 -27.115 47.742 1.00 15.60 208 VAL A C 1
ATOM 1367 O O . VAL A 1 221 ? 38.113 -27.472 48.799 1.00 16.67 208 VAL A O 1
ATOM 1371 N N . THR A 1 222 ? 38.548 -27.805 46.613 1.00 15.51 209 THR A N 1
ATOM 1372 C CA . THR A 1 222 ? 37.805 -29.063 46.576 1.00 15.11 209 THR A CA 1
ATOM 1373 C C . THR A 1 222 ? 38.369 -30.073 47.585 1.00 18.37 209 THR A C 1
ATOM 1374 O O . THR A 1 222 ? 37.614 -30.712 48.312 1.00 18.61 209 THR A O 1
ATOM 1378 N N . ARG A 1 223 ? 39.694 -30.196 47.650 1.00 15.68 210 ARG A N 1
ATOM 1379 C CA . ARG A 1 223 ? 40.311 -31.098 48.619 1.00 17.75 210 ARG A CA 1
ATOM 1380 C C . ARG A 1 223 ? 39.965 -30.722 50.065 1.00 15.99 210 ARG A C 1
ATOM 1381 O O . ARG A 1 223 ? 39.640 -31.585 50.881 1.00 17.90 210 ARG A O 1
ATOM 1389 N N . ILE A 1 224 ? 40.029 -29.430 50.386 1.00 16.00 211 ILE A N 1
ATOM 1390 C CA . ILE A 1 224 ? 39.712 -28.983 51.735 1.00 14.54 211 ILE A CA 1
ATOM 1391 C C . ILE A 1 224 ? 38.255 -29.281 52.094 1.00 18.51 211 ILE A C 1
ATOM 1392 O O . ILE A 1 224 ? 37.960 -29.720 53.218 1.00 20.56 211 ILE A O 1
ATOM 1397 N N . LEU A 1 225 ? 37.352 -29.041 51.148 1.00 17.33 212 LEU A N 1
ATOM 1398 C CA . LEU A 1 225 ? 35.931 -29.266 51.396 1.00 19.63 212 LEU A CA 1
ATOM 1399 C C . LEU A 1 225 ? 35.658 -30.764 51.551 1.00 22.54 212 LEU A C 1
ATOM 1400 O O . LEU A 1 225 ? 34.837 -31.154 52.369 1.00 24.74 212 LEU A O 1
ATOM 1405 N N . ASP A 1 226 ? 36.353 -31.593 50.772 1.00 21.59 213 ASP A N 1
ATOM 1406 C CA . ASP A 1 226 ? 36.202 -33.045 50.890 1.00 23.52 213 ASP A CA 1
ATOM 1407 C C . ASP A 1 226 ? 36.689 -33.531 52.258 1.00 26.01 213 ASP A C 1
ATOM 1408 O O . ASP A 1 226 ? 36.052 -34.379 52.893 1.00 29.34 213 ASP A O 1
ATOM 1413 N N . GLU A 1 227 ? 37.803 -32.978 52.732 1.00 22.86 214 GLU A N 1
ATOM 1414 C CA . GLU A 1 227 ? 38.356 -33.363 54.036 1.00 24.50 214 GLU A CA 1
ATOM 1415 C C . GLU A 1 227 ? 37.540 -32.881 55.226 1.00 32.84 214 GLU A C 1
ATOM 1416 O O . GLU A 1 227 ? 37.347 -33.626 56.185 1.00 33.72 214 GLU A O 1
ATOM 1422 N N . GLY A 1 228 ? 37.092 -31.629 55.172 1.00 28.27 215 GLY A N 1
ATOM 1423 C CA . GLY A 1 228 ? 36.490 -30.981 56.325 1.00 32.94 215 GLY A CA 1
ATOM 1424 C C . GLY A 1 228 ? 34.978 -30.991 56.302 1.00 37.26 215 GLY A C 1
ATOM 1425 O O . GLY A 1 228 ? 34.333 -30.282 57.078 1.00 35.64 215 GLY A O 1
ATOM 1426 N N . SER A 1 229 ? 34.426 -31.796 55.397 1.00 39.76 216 SER A N 1
ATOM 1427 C CA . SER A 1 229 ? 32.985 -32.031 55.282 1.00 43.84 216 SER A CA 1
ATOM 1428 C C . SER A 1 229 ? 32.318 -32.259 56.632 1.00 43.78 216 SER A C 1
ATOM 1429 O O . SER A 1 229 ? 31.236 -31.734 56.905 1.00 45.54 216 SER A O 1
ATOM 1432 N N . ASN A 1 230 ? 32.984 -33.059 57.459 1.00 43.37 217 ASN A N 1
ATOM 1433 C CA . ASN A 1 230 ? 32.517 -33.397 58.802 1.00 45.32 217 ASN A CA 1
ATOM 1434 C C . ASN A 1 230 ? 32.065 -32.198 59.645 1.00 43.56 217 ASN A C 1
ATOM 1435 O O . ASN A 1 230 ? 31.136 -32.310 60.444 1.00 43.78 217 ASN A O 1
ATOM 1440 N N . HIS A 1 231 ? 32.729 -31.061 59.468 1.00 39.84 218 HIS A N 1
ATOM 1441 C CA . HIS A 1 231 ? 32.526 -29.905 60.336 1.00 41.57 218 HIS A CA 1
ATOM 1442 C C . HIS A 1 231 ? 31.186 -29.214 60.108 1.00 42.43 218 HIS A C 1
ATOM 1443 O O . HIS A 1 231 ? 30.718 -28.463 60.963 1.00 43.69 218 HIS A O 1
ATOM 1450 N N . ILE A 1 232 ? 30.579 -29.458 58.953 1.00 42.46 219 ILE A N 1
ATOM 1451 C CA . ILE A 1 232 ? 29.239 -28.962 58.669 1.00 44.22 219 ILE A CA 1
ATOM 1452 C C . ILE A 1 232 ? 28.217 -29.912 59.284 1.00 46.43 219 ILE A C 1
ATOM 1453 O O . ILE A 1 232 ? 28.325 -31.127 59.129 1.00 49.23 219 ILE A O 1
ATOM 1458 N N . ASP A 1 233 ? 27.223 -29.361 59.970 1.00 48.92 220 ASP A N 1
ATOM 1459 C CA . ASP A 1 233 ? 26.303 -30.183 60.746 1.00 50.73 220 ASP A CA 1
ATOM 1460 C C . ASP A 1 233 ? 24.949 -30.422 60.078 1.00 50.41 220 ASP A C 1
ATOM 1461 O O . ASP A 1 233 ? 24.094 -29.538 60.046 1.00 53.10 220 ASP A O 1
ATOM 1466 N N . GLY A 1 234 ? 24.777 -31.629 59.545 1.00 47.87 221 GLY A N 1
ATOM 1467 C CA . GLY A 1 234 ? 23.476 -32.139 59.147 1.00 47.51 221 GLY A CA 1
ATOM 1468 C C . GLY A 1 234 ? 22.745 -31.421 58.031 1.00 47.39 221 GLY A C 1
ATOM 1469 O O . GLY A 1 234 ? 22.794 -31.838 56.873 1.00 48.55 221 GLY A O 1
ATOM 1470 N N . ASP A 1 235 ? 22.040 -30.354 58.387 1.00 46.87 222 ASP A N 1
ATOM 1471 C CA . ASP A 1 235 ? 21.253 -29.597 57.420 1.00 47.73 222 ASP A CA 1
ATOM 1472 C C . ASP A 1 235 ? 22.083 -28.495 56.769 1.00 43.44 222 ASP A C 1
ATOM 1473 O O . ASP A 1 235 ? 21.693 -27.927 55.747 1.00 43.70 222 ASP A O 1
ATOM 1478 N N . GLY A 1 236 ? 23.225 -28.193 57.377 1.00 42.79 223 GLY A N 1
ATOM 1479 C CA . GLY A 1 236 ? 24.072 -27.109 56.918 1.00 36.19 223 GLY A CA 1
ATOM 1480 C C . GLY A 1 236 ? 24.692 -27.387 55.564 1.00 34.56 223 GLY A C 1
ATOM 1481 O O . GLY A 1 236 ? 25.005 -28.530 55.230 1.00 34.79 223 GLY A O 1
ATOM 1482 N N . GLN A 1 237 ? 24.875 -26.330 54.783 1.00 27.09 224 GLN A N 1
ATOM 1483 C CA . GLN A 1 237 ? 25.455 -26.467 53.459 1.00 25.64 224 GLN A CA 1
ATOM 1484 C C . GLN A 1 237 ? 26.656 -25.564 53.309 1.00 22.50 224 GLN A C 1
ATOM 1485 O O . GLN A 1 237 ? 26.887 -24.690 54.142 1.00 20.90 224 GLN A O 1
ATOM 1491 N N . ILE A 1 238 ? 27.397 -25.780 52.227 1.00 21.18 225 ILE A N 1
ATOM 1492 C CA . ILE A 1 238 ? 28.414 -24.842 51.781 1.00 18.33 225 ILE A CA 1
ATOM 1493 C C . ILE A 1 238 ? 28.123 -24.442 50.345 1.00 19.15 225 ILE A C 1
ATOM 1494 O O . ILE A 1 238 ? 28.102 -25.287 49.448 1.00 21.17 225 ILE A O 1
ATOM 1499 N N . ALA A 1 239 ? 27.874 -23.161 50.134 1.00 15.83 226 ALA A N 1
ATOM 1500 C CA . ALA A 1 239 ? 27.718 -22.619 48.802 1.00 14.95 226 ALA A CA 1
ATOM 1501 C C . ALA A 1 239 ? 29.078 -22.088 48.408 1.00 16.18 226 ALA A C 1
ATOM 1502 O O . ALA A 1 239 ? 29.792 -21.540 49.238 1.00 15.23 226 ALA A O 1
ATOM 1504 N N . VAL A 1 240 ? 29.425 -22.258 47.140 1.00 15.26 227 VAL A N 1
ATOM 1505 C CA . VAL A 1 240 ? 30.761 -21.941 46.668 1.00 17.40 227 VAL A CA 1
ATOM 1506 C C . VAL A 1 240 ? 30.672 -21.090 45.418 1.00 14.40 227 VAL A C 1
ATOM 1507 O O . VAL A 1 240 ? 29.950 -21.449 44.478 1.00 14.86 227 VAL A O 1
ATOM 1511 N N . VAL A 1 241 ? 31.378 -19.959 45.399 1.00 13.17 228 VAL A N 1
ATOM 1512 C CA . VAL A 1 241 ? 31.580 -19.200 44.171 1.00 12.91 228 VAL A CA 1
ATOM 1513 C C . VAL A 1 241 ? 33.077 -19.104 43.895 1.00 12.31 228 VAL A C 1
ATOM 1514 O O . VAL A 1 241 ? 33.814 -18.573 44.715 1.00 15.07 228 VAL A O 1
ATOM 1518 N N . GLY A 1 242 ? 33.532 -19.614 42.754 1.00 13.90 229 GLY A N 1
ATOM 1519 C CA . GLY A 1 242 ? 34.953 -19.549 42.447 1.00 11.37 229 GLY A CA 1
ATOM 1520 C C . GLY A 1 242 ? 35.180 -18.980 41.075 1.00 12.55 229 GLY A C 1
ATOM 1521 O O . GLY A 1 242 ? 34.371 -19.156 40.170 1.00 14.50 229 GLY A O 1
ATOM 1522 N N . GLY A 1 243 ? 36.266 -18.250 40.917 1.00 11.02 230 GLY A N 1
ATOM 1523 C CA . GLY A 1 243 ? 36.578 -17.721 39.600 1.00 12.19 230 GLY A CA 1
ATOM 1524 C C . GLY A 1 243 ? 37.788 -16.818 39.582 1.00 13.67 230 GLY A C 1
ATOM 1525 O O . GLY A 1 243 ? 38.747 -17.007 40.339 1.00 12.90 230 GLY A O 1
ATOM 1526 N N . ILE A 1 244 ? 37.722 -15.815 38.716 1.00 13.60 231 ILE A N 1
ATOM 1527 C CA . ILE A 1 244 ? 38.826 -14.895 38.481 1.00 12.11 231 ILE A CA 1
ATOM 1528 C C . ILE A 1 244 ? 38.377 -13.463 38.699 1.00 12.04 231 ILE A C 1
ATOM 1529 O O . ILE A 1 244 ? 37.467 -12.975 38.037 1.00 12.80 231 ILE A O 1
ATOM 1534 N N . GLN A 1 245 ? 39.016 -12.809 39.665 1.00 12.81 232 GLN A N 1
ATOM 1535 C CA . GLN A 1 245 ? 38.761 -11.435 40.003 1.00 13.52 232 GLN A CA 1
ATOM 1536 C C . GLN A 1 245 ? 39.573 -10.528 39.073 1.00 14.14 232 GLN A C 1
ATOM 1537 O O . GLN A 1 245 ? 40.788 -10.698 38.936 1.00 16.64 232 GLN A O 1
ATOM 1543 N N . ILE A 1 246 ? 38.911 -9.579 38.422 1.00 14.33 233 ILE A N 1
ATOM 1544 C CA . ILE A 1 246 ? 39.608 -8.685 37.502 1.00 14.25 233 ILE A CA 1
ATOM 1545 C C . ILE A 1 246 ? 39.636 -7.269 38.068 1.00 15.34 233 ILE A C 1
ATOM 1546 O O . ILE A 1 246 ? 38.602 -6.632 38.233 1.00 17.72 233 ILE A O 1
ATOM 1551 N N . ASN A 1 247 ? 40.831 -6.809 38.412 1.00 18.63 234 ASN A N 1
ATOM 1552 C CA . ASN A 1 247 ? 40.997 -5.511 39.049 1.00 17.30 234 ASN A CA 1
ATOM 1553 C C . ASN A 1 247 ? 41.292 -4.436 38.011 1.00 17.74 234 ASN A C 1
ATOM 1554 O O . ASN A 1 247 ? 42.306 -4.487 37.314 1.00 20.94 234 ASN A O 1
ATOM 1559 N N . THR A 1 248 ? 40.404 -3.453 37.934 1.00 19.61 235 THR A N 1
ATOM 1560 C CA . THR A 1 248 ? 40.453 -2.437 36.889 1.00 21.40 235 THR A CA 1
ATOM 1561 C C . THR A 1 248 ? 40.832 -1.073 37.472 1.00 23.08 235 THR A C 1
ATOM 1562 O O . THR A 1 248 ? 40.841 -0.910 38.689 1.00 22.39 235 THR A O 1
ATOM 1566 N N . PRO A 1 249 ? 41.150 -0.085 36.611 1.00 23.26 236 PRO A N 1
ATOM 1567 C CA . PRO A 1 249 ? 41.425 1.262 37.130 1.00 28.10 236 PRO A CA 1
ATOM 1568 C C . PRO A 1 249 ? 40.292 1.823 38.006 1.00 28.82 236 PRO A C 1
ATOM 1569 O O . PRO A 1 249 ? 39.151 1.361 37.934 1.00 27.20 236 PRO A O 1
ATOM 1573 N N . LYS A 1 250 ? 40.626 2.821 38.822 1.00 31.91 237 LYS A N 1
ATOM 1574 C CA . LYS A 1 250 ? 39.751 3.317 39.887 1.00 34.77 237 LYS A CA 1
ATOM 1575 C C . LYS A 1 250 ? 38.405 3.856 39.402 1.00 32.34 237 LYS A C 1
ATOM 1576 O O . LYS A 1 250 ? 37.397 3.739 40.097 1.00 35.88 237 LYS A O 1
ATOM 1578 N N . GLU A 1 251 ? 38.388 4.435 38.209 1.00 37.18 238 GLU A N 1
ATOM 1579 C CA . GLU A 1 251 ? 37.171 5.037 37.663 1.00 36.24 238 GLU A CA 1
ATOM 1580 C C . GLU A 1 251 ? 36.188 3.984 37.148 1.00 35.45 238 GLU A C 1
ATOM 1581 O O . GLU A 1 251 ? 35.117 4.315 36.636 1.00 37.60 238 GLU A O 1
ATOM 1587 N N . MET A 1 252 ? 36.554 2.716 37.298 1.00 32.18 239 MET A N 1
ATOM 1588 C CA . MET A 1 252 ? 35.843 1.628 36.650 1.00 30.25 239 MET A CA 1
ATOM 1589 C C . MET A 1 252 ? 35.392 0.586 37.671 1.00 24.27 239 MET A C 1
ATOM 1590 O O . MET A 1 252 ? 36.022 0.449 38.712 1.00 25.46 239 MET A O 1
ATOM 1595 N N . SER A 1 253 ? 34.321 -0.149 37.373 1.00 25.07 240 SER A N 1
ATOM 1596 C CA . SER A 1 253 ? 33.969 -1.311 38.190 1.00 21.14 240 SER A CA 1
ATOM 1597 C C . SER A 1 253 ? 35.003 -2.429 38.032 1.00 20.37 240 SER A C 1
ATOM 1598 O O . SER A 1 253 ? 35.594 -2.604 36.969 1.00 20.75 240 SER A O 1
ATOM 1601 N N . ASP A 1 254 ? 35.220 -3.179 39.105 1.00 19.26 241 ASP A N 1
ATOM 1602 C CA . ASP A 1 254 ? 35.945 -4.436 39.005 1.00 18.43 241 ASP A CA 1
ATOM 1603 C C . ASP A 1 254 ? 35.017 -5.477 38.398 1.00 15.45 241 ASP A C 1
ATOM 1604 O O . ASP A 1 254 ? 33.798 -5.300 38.385 1.00 16.28 241 ASP A O 1
ATOM 1609 N N . PHE A 1 255 ? 35.593 -6.567 37.911 1.00 15.62 242 PHE A N 1
ATOM 1610 C CA . PHE A 1 255 ? 34.823 -7.644 37.317 1.00 13.16 242 PHE A CA 1
ATOM 1611 C C . PHE A 1 255 ? 35.177 -8.979 37.958 1.00 13.42 242 PHE A C 1
ATOM 1612 O O . PHE A 1 255 ? 36.197 -9.115 38.645 1.00 15.34 242 PHE A O 1
ATOM 1620 N N . PHE A 1 256 ? 34.320 -9.959 37.723 1.00 13.72 243 PHE A N 1
ATOM 1621 C CA . PHE A 1 256 ? 34.561 -11.313 38.183 1.00 12.69 243 PHE A CA 1
ATOM 1622 C C . PHE A 1 256 ? 34.085 -12.293 37.127 1.00 16.97 243 PHE A C 1
ATOM 1623 O O . PHE A 1 256 ? 32.999 -12.138 36.567 1.00 16.74 243 PHE A O 1
ATOM 1631 N N . VAL A 1 257 ? 34.920 -13.288 36.851 1.00 13.28 244 VAL A N 1
ATOM 1632 C CA . VAL A 1 257 ? 34.583 -14.370 35.946 1.00 14.28 244 VAL A CA 1
ATOM 1633 C C . VAL A 1 257 ? 34.201 -15.598 36.747 1.00 14.53 244 VAL A C 1
ATOM 1634 O O . VAL A 1 257 ? 35.064 -16.229 37.338 1.00 14.40 244 VAL A O 1
ATOM 1638 N N . VAL A 1 258 ? 32.921 -15.947 36.766 1.00 13.85 245 VAL A N 1
ATOM 1639 C CA . VAL A 1 258 ? 32.468 -17.119 37.513 1.00 13.63 245 VAL A CA 1
ATOM 1640 C C . VAL A 1 258 ? 32.804 -18.423 36.806 1.00 14.23 245 VAL A C 1
ATOM 1641 O O . VAL A 1 258 ? 32.369 -18.658 35.678 1.00 15.44 245 VAL A O 1
ATOM 1645 N N . ARG A 1 259 ? 33.563 -19.275 37.481 1.00 14.75 246 ARG A N 1
ATOM 1646 C CA . ARG A 1 259 ? 33.917 -20.577 36.943 1.00 15.29 246 ARG A CA 1
ATOM 1647 C C . ARG A 1 259 ? 33.195 -21.716 37.681 1.00 16.68 246 ARG A C 1
ATOM 1648 O O . ARG A 1 259 ? 32.958 -22.788 37.120 1.00 18.62 246 ARG A O 1
ATOM 1656 N N . ARG A 1 260 ? 32.842 -21.468 38.945 1.00 15.13 247 ARG A N 1
ATOM 1657 C CA . ARG A 1 260 ? 32.150 -22.428 39.799 1.00 16.96 247 ARG A CA 1
ATOM 1658 C C . ARG A 1 260 ? 31.082 -21.694 40.603 1.00 15.09 247 ARG A C 1
ATOM 1659 O O . ARG A 1 260 ? 31.347 -20.633 41.179 1.00 14.14 247 ARG A O 1
ATOM 1661 N N . PHE A 1 261 ? 29.869 -22.231 40.615 1.00 16.04 248 PHE A N 1
ATOM 1662 C CA . PHE A 1 261 ? 28.812 -21.699 41.472 1.00 15.53 248 PHE A CA 1
ATOM 1663 C C . PHE A 1 261 ? 27.900 -22.869 41.801 1.00 18.04 248 PHE A C 1
ATOM 1664 O O . PHE A 1 261 ? 27.145 -23.330 40.949 1.00 19.60 248 PHE A O 1
ATOM 1672 N N . CYS A 1 262 ? 28.006 -23.369 43.025 1.00 16.46 249 CYS A N 1
ATOM 1673 C CA . CYS A 1 262 ? 27.316 -24.600 43.390 1.00 18.28 249 CYS A CA 1
ATOM 1674 C C . CYS A 1 262 ? 27.083 -24.685 44.887 1.00 21.63 249 CYS A C 1
ATOM 1675 O O . CYS A 1 262 ? 27.591 -23.866 45.657 1.00 19.86 249 CYS A O 1
ATOM 1678 N N . ILE A 1 263 ? 26.304 -25.684 45.290 1.00 20.90 250 ILE A N 1
ATOM 1679 C CA . ILE A 1 263 ? 26.009 -25.923 46.689 1.00 19.49 250 ILE A CA 1
ATOM 1680 C C . ILE A 1 263 ? 26.322 -27.372 47.036 1.00 24.55 250 ILE A C 1
ATOM 1681 O O . ILE A 1 263 ? 25.979 -28.286 46.287 1.00 25.02 250 ILE A O 1
ATOM 1686 N N . ARG A 1 264 ? 27.000 -27.567 48.160 1.00 21.28 251 ARG A N 1
ATOM 1687 C CA . ARG A 1 264 ? 27.315 -28.895 48.670 1.00 25.72 251 ARG A CA 1
ATOM 1688 C C . ARG A 1 264 ? 26.604 -29.117 50.000 1.00 28.32 251 ARG A C 1
ATOM 1689 O O . ARG A 1 264 ? 26.372 -28.166 50.739 1.00 25.71 251 ARG A O 1
ATOM 1697 N N . ASP A 1 265 ? 26.261 -30.366 50.312 1.00 33.72 252 ASP A N 1
ATOM 1698 C CA . ASP A 1 265 ? 25.628 -30.663 51.599 1.00 35.17 252 ASP A CA 1
ATOM 1699 C C . ASP A 1 265 ? 26.663 -31.071 52.642 1.00 37.59 252 ASP A C 1
ATOM 1700 O O . ASP A 1 265 ? 27.859 -31.114 52.353 1.00 37.36 252 ASP A O 1
ATOM 1705 N N . SER A 1 266 ? 26.194 -31.379 53.850 1.00 39.12 253 SER A N 1
ATOM 1706 C CA . SER A 1 266 ? 27.084 -31.677 54.971 1.00 43.74 253 SER A CA 1
ATOM 1707 C C . SER A 1 266 ? 27.856 -32.980 54.772 1.00 42.81 253 SER A C 1
ATOM 1708 O O . SER A 1 266 ? 28.804 -33.258 55.506 1.00 45.31 253 SER A O 1
ATOM 1711 N N . SER A 1 267 ? 27.451 -33.768 53.779 1.00 41.24 254 SER A N 1
ATOM 1712 C CA . SER A 1 267 ? 28.136 -35.017 53.459 1.00 42.57 254 SER A CA 1
ATOM 1713 C C . SER A 1 267 ? 29.099 -34.874 52.285 1.00 44.36 254 SER A C 1
ATOM 1714 O O . SER A 1 267 ? 29.671 -35.860 51.825 1.00 45.36 254 SER A O 1
ATOM 1717 N N . GLY A 1 268 ? 29.267 -33.649 51.791 1.00 43.39 255 GLY A N 1
ATOM 1718 C CA . GLY A 1 268 ? 30.194 -33.390 50.703 1.00 40.38 255 GLY A CA 1
ATOM 1719 C C . GLY A 1 268 ? 29.601 -33.531 49.313 1.00 40.10 255 GLY A C 1
ATOM 1720 O O . GLY A 1 268 ? 30.260 -33.216 48.319 1.00 41.32 255 GLY A O 1
ATOM 1721 N N . ASN A 1 269 ? 28.360 -34.010 49.235 1.00 41.09 256 ASN A N 1
ATOM 1722 C CA . ASN A 1 269 ? 27.671 -34.173 47.953 1.00 41.08 256 ASN A CA 1
ATOM 1723 C C . ASN A 1 269 ? 27.312 -32.833 47.324 1.00 37.47 256 ASN A C 1
ATOM 1724 O O . ASN A 1 269 ? 26.884 -31.922 48.025 1.00 36.88 256 ASN A O 1
ATOM 1729 N N . MET A 1 270 ? 27.467 -32.711 46.007 1.00 37.23 257 MET A N 1
ATOM 1730 C CA . MET A 1 270 ? 26.997 -31.515 45.312 1.00 33.69 257 MET A CA 1
ATOM 1731 C C . MET A 1 270 ? 25.491 -31.603 45.077 1.00 35.67 257 MET A C 1
ATOM 1732 O O . MET A 1 270 ? 25.026 -32.488 44.361 1.00 42.99 257 MET A O 1
ATOM 1737 N N . VAL A 1 271 ? 24.734 -30.684 45.670 1.00 30.50 258 VAL A N 1
ATOM 1738 C CA . VAL A 1 271 ? 23.277 -30.723 45.593 1.00 30.66 258 VAL A CA 1
ATOM 1739 C C . VAL A 1 271 ? 22.692 -29.743 44.569 1.00 32.92 258 VAL A C 1
ATOM 1740 O O . VAL A 1 271 ? 21.592 -29.961 44.056 1.00 30.50 258 VAL A O 1
ATOM 1744 N N . GLU A 1 272 ? 23.417 -28.669 44.262 1.00 26.44 259 GLU A N 1
ATOM 1745 C CA . GLU A 1 272 ? 23.030 -27.802 43.158 1.00 25.07 259 GLU A CA 1
ATOM 1746 C C . GLU A 1 272 ? 24.256 -27.365 42.377 1.00 27.12 259 GLU A C 1
ATOM 1747 O O . GLU A 1 272 ? 25.323 -27.167 42.947 1.00 26.25 259 GLU A O 1
ATOM 1753 N N . ASN A 1 273 ? 24.090 -27.215 41.071 1.00 26.37 260 ASN A N 1
ATOM 1754 C CA . ASN A 1 273 ? 25.125 -26.638 40.222 1.00 22.70 260 ASN A CA 1
ATOM 1755 C C . ASN A 1 273 ? 24.491 -25.576 39.341 1.00 27.17 260 ASN A C 1
ATOM 1756 O O . ASN A 1 273 ? 23.630 -25.870 38.514 1.00 26.88 260 ASN A O 1
ATOM 1761 N N . PHE A 1 274 ? 24.915 -24.334 39.520 1.00 21.99 261 PHE A N 1
ATOM 1762 C CA . PHE A 1 274 ? 24.298 -23.221 38.825 1.00 20.01 261 PHE A CA 1
ATOM 1763 C C . PHE A 1 274 ? 25.051 -22.791 37.557 1.00 23.24 261 PHE A C 1
ATOM 1764 O O . PHE A 1 274 ? 24.675 -21.819 36.910 1.00 24.11 261 PHE A O 1
ATOM 1772 N N . MET A 1 275 ? 26.110 -23.514 37.208 1.00 21.01 262 MET A N 1
ATOM 1773 C CA . MET A 1 275 ? 26.851 -23.232 35.981 1.00 25.07 262 MET A CA 1
ATOM 1774 C C . MET A 1 275 ? 26.256 -24.038 34.824 1.00 26.17 262 MET A C 1
ATOM 1775 O O . MET A 1 275 ? 25.846 -25.178 35.029 1.00 26.59 262 MET A O 1
ATOM 1780 N N . PRO A 1 276 ? 26.194 -23.447 33.613 1.00 27.51 263 PRO A N 1
ATOM 1781 C CA . PRO A 1 276 ? 26.577 -22.067 33.279 1.00 28.46 263 PRO A CA 1
ATOM 1782 C C . PRO A 1 276 ? 25.494 -21.058 33.642 1.00 33.96 263 PRO A C 1
ATOM 1783 O O . PRO A 1 276 ? 24.320 -21.429 33.718 1.00 32.14 263 PRO A O 1
ATOM 1787 N N . LEU A 1 277 ? 25.878 -19.799 33.839 1.00 31.98 264 LEU A N 1
ATOM 1788 C CA . LEU A 1 277 ? 24.936 -18.770 34.281 1.00 32.76 264 LEU A CA 1
ATOM 1789 C C . LEU A 1 277 ? 23.810 -18.533 33.270 1.00 33.77 264 LEU A C 1
ATOM 1790 O O . LEU A 1 277 ? 24.012 -18.639 32.062 1.00 37.42 264 LEU A O 1
ATOM 1795 N N . ASN B 1 15 ? 28.978 -4.561 82.344 1.00 38.16 2 ASN B N 1
ATOM 1796 C CA . ASN B 1 15 ? 29.882 -4.050 83.376 1.00 32.48 2 ASN B CA 1
ATOM 1797 C C . ASN B 1 15 ? 30.826 -5.125 83.919 1.00 30.97 2 ASN B C 1
ATOM 1798 O O . ASN B 1 15 ? 31.999 -4.851 84.169 1.00 31.88 2 ASN B O 1
ATOM 1803 N N . VAL B 1 16 ? 30.323 -6.345 84.097 1.00 30.90 3 VAL B N 1
ATOM 1804 C CA . VAL B 1 16 ? 31.177 -7.455 84.515 1.00 27.86 3 VAL B CA 1
ATOM 1805 C C . VAL B 1 16 ? 32.261 -7.723 83.470 1.00 25.92 3 VAL B C 1
ATOM 1806 O O . VAL B 1 16 ? 33.430 -7.924 83.810 1.00 25.48 3 VAL B O 1
ATOM 1810 N N . THR B 1 17 ? 31.867 -7.707 82.201 1.00 29.74 4 THR B N 1
ATOM 1811 C CA . THR B 1 17 ? 32.828 -7.856 81.107 1.00 24.82 4 THR B CA 1
ATOM 1812 C C . THR B 1 17 ? 33.863 -6.739 81.142 1.00 24.46 4 THR B C 1
ATOM 1813 O O . THR B 1 17 ? 35.068 -7.002 81.128 1.00 22.80 4 THR B O 1
ATOM 1817 N N . LEU B 1 18 ? 33.395 -5.496 81.192 1.00 23.45 5 LEU B N 1
ATOM 1818 C CA . LEU B 1 18 ? 34.305 -4.353 81.200 1.00 22.96 5 LEU B CA 1
ATOM 1819 C C . LEU B 1 18 ? 35.251 -4.386 82.392 1.00 22.43 5 LEU B C 1
ATOM 1820 O O . LEU B 1 18 ? 36.418 -4.022 82.279 1.00 20.15 5 LEU B O 1
ATOM 1825 N N . THR B 1 19 ? 34.747 -4.813 83.545 1.00 25.30 6 THR B N 1
ATOM 1826 C CA . THR B 1 19 ? 35.603 -4.907 84.715 1.00 23.12 6 THR B CA 1
ATOM 1827 C C . THR B 1 19 ? 36.686 -5.972 84.516 1.00 20.24 6 THR B C 1
ATOM 1828 O O . THR B 1 19 ? 37.841 -5.769 84.881 1.00 22.32 6 THR B O 1
ATOM 1832 N N . ALA B 1 20 ? 36.304 -7.097 83.918 1.00 21.20 7 ALA B N 1
ATOM 1833 C CA . ALA B 1 20 ? 37.240 -8.178 83.637 1.00 23.15 7 ALA B CA 1
ATOM 1834 C C . ALA B 1 20 ? 38.316 -7.740 82.654 1.00 19.16 7 ALA B C 1
ATOM 1835 O O . ALA B 1 20 ? 39.492 -8.031 82.844 1.00 19.67 7 ALA B O 1
ATOM 1837 N N . VAL B 1 21 ? 37.903 -7.030 81.608 1.00 21.58 8 VAL B N 1
ATOM 1838 C CA . VAL B 1 21 ? 38.855 -6.491 80.647 1.00 19.88 8 VAL B CA 1
ATOM 1839 C C . VAL B 1 21 ? 39.905 -5.611 81.319 1.00 16.24 8 VAL B C 1
ATOM 1840 O O . VAL B 1 21 ? 41.092 -5.744 81.060 1.00 16.47 8 VAL B O 1
ATOM 1844 N N . LYS B 1 22 ? 39.456 -4.708 82.192 1.00 19.22 9 LYS B N 1
ATOM 1845 C CA . LYS B 1 22 ? 40.343 -3.725 82.798 1.00 19.51 9 LYS B CA 1
ATOM 1846 C C . LYS B 1 22 ? 41.144 -4.308 83.968 1.00 19.07 9 LYS B C 1
ATOM 1847 O O . LYS B 1 22 ? 42.227 -3.817 84.270 1.00 18.69 9 LYS B O 1
ATOM 1853 N N . LYS B 1 23 ? 40.642 -5.381 84.573 1.00 19.90 10 LYS B N 1
ATOM 1854 C CA . LYS B 1 23 ? 41.429 -6.123 85.553 1.00 20.12 10 LYS B CA 1
ATOM 1855 C C . LYS B 1 23 ? 42.633 -6.801 84.888 1.00 20.73 10 LYS B C 1
ATOM 1856 O O . LYS B 1 23 ? 43.753 -6.699 85.376 1.00 22.88 10 LYS B O 1
ATOM 1862 N N . ALA B 1 24 ? 42.413 -7.464 83.749 1.00 17.15 11 ALA B N 1
ATOM 1863 C CA . ALA B 1 24 ? 43.520 -8.161 83.081 1.00 20.21 11 ALA B CA 1
ATOM 1864 C C . ALA B 1 24 ? 44.447 -7.176 82.376 1.00 18.53 11 ALA B C 1
ATOM 1865 O O . ALA B 1 24 ? 45.671 -7.328 82.412 1.00 19.24 11 ALA B O 1
ATOM 1867 N N . PHE B 1 25 ? 43.850 -6.154 81.758 1.00 18.07 12 PHE B N 1
ATOM 1868 C CA . PHE B 1 25 ? 44.573 -5.176 80.953 1.00 19.20 12 PHE B CA 1
ATOM 1869 C C . PHE B 1 25 ? 44.119 -3.747 81.238 1.00 16.93 12 PHE B C 1
ATOM 1870 O O . PHE B 1 25 ? 43.302 -3.174 80.513 1.00 16.40 12 PHE B O 1
ATOM 1878 N N . PRO B 1 26 ? 44.657 -3.158 82.311 1.00 18.36 13 PRO B N 1
ATOM 1879 C CA . PRO B 1 26 ? 44.241 -1.835 82.776 1.00 20.74 13 PRO B CA 1
ATOM 1880 C C . PRO B 1 26 ? 44.415 -0.748 81.727 1.00 16.56 13 PRO B C 1
ATOM 1881 O O . PRO B 1 26 ? 43.719 0.264 81.782 1.00 19.60 13 PRO B O 1
ATOM 1885 N N . ASP B 1 27 ? 45.308 -0.978 80.763 1.00 17.46 14 ASP B N 1
ATOM 1886 C CA . ASP B 1 27 ? 45.645 0.002 79.736 1.00 16.74 14 ASP B CA 1
ATOM 1887 C C . ASP B 1 27 ? 44.859 -0.176 78.429 1.00 17.09 14 ASP B C 1
ATOM 1888 O O . ASP B 1 27 ? 45.060 0.583 77.494 1.00 18.67 14 ASP B O 1
ATOM 1893 N N . ALA B 1 28 ? 43.961 -1.155 78.376 1.00 15.49 15 ALA B N 1
ATOM 1894 C CA . ALA B 1 28 ? 43.219 -1.443 77.138 1.00 16.66 15 ALA B CA 1
ATOM 1895 C C . ALA B 1 28 ? 42.439 -0.238 76.622 1.00 17.57 15 ALA B C 1
ATOM 1896 O O . ALA B 1 28 ? 41.793 0.475 77.405 1.00 19.72 15 ALA B O 1
ATOM 1898 N N . LEU B 1 29 ? 42.480 -0.023 75.302 1.00 15.00 16 LEU B N 1
ATOM 1899 C CA . LEU B 1 29 ? 41.725 1.052 74.651 1.00 16.50 16 LEU B CA 1
ATOM 1900 C C . LEU B 1 29 ? 40.530 0.506 73.859 1.00 17.95 16 LEU B C 1
ATOM 1901 O O . LEU B 1 29 ? 40.619 -0.584 73.308 1.00 18.23 16 LEU B O 1
ATOM 1906 N N . THR B 1 30 ? 39.425 1.248 73.780 1.00 16.73 17 THR B N 1
ATOM 1907 C CA . THR B 1 30 ? 38.369 0.857 72.841 1.00 16.95 17 THR B CA 1
ATOM 1908 C C . THR B 1 30 ? 38.890 1.012 71.415 1.00 16.70 17 THR B C 1
ATOM 1909 O O . THR B 1 30 ? 39.831 1.761 71.202 1.00 15.97 17 THR B O 1
ATOM 1913 N N . ASN B 1 31 ? 38.290 0.312 70.451 1.00 17.81 18 ASN B N 1
ATOM 1914 C CA . ASN B 1 31 ? 38.678 0.504 69.046 1.00 17.10 18 ASN B CA 1
ATOM 1915 C C . ASN B 1 31 ? 38.696 1.988 68.674 1.00 16.85 18 ASN B C 1
ATOM 1916 O O . ASN B 1 31 ? 39.641 2.475 68.049 1.00 17.15 18 ASN B O 1
ATOM 1921 N N . ALA B 1 32 ? 37.657 2.708 69.085 1.00 18.47 19 ALA B N 1
ATOM 1922 C CA . ALA B 1 32 ? 37.551 4.121 68.750 1.00 17.41 19 ALA B CA 1
ATOM 1923 C C . ALA B 1 32 ? 38.701 4.926 69.347 1.00 16.13 19 ALA B C 1
ATOM 1924 O O . ALA B 1 32 ? 39.270 5.784 68.682 1.00 17.59 19 ALA B O 1
ATOM 1926 N N . GLU B 1 33 ? 39.021 4.661 70.613 1.00 18.38 20 GLU B N 1
ATOM 1927 C CA . GLU B 1 33 ? 40.130 5.339 71.277 1.00 19.19 20 GLU B CA 1
ATOM 1928 C C . GLU B 1 33 ? 41.462 5.029 70.602 1.00 17.40 20 GLU B C 1
ATOM 1929 O O . GLU B 1 33 ? 42.324 5.896 70.441 1.00 18.79 20 GLU B O 1
ATOM 1935 N N . LEU B 1 34 ? 41.636 3.772 70.216 1.00 16.62 21 LEU B N 1
ATOM 1936 C CA . LEU B 1 34 ? 42.871 3.360 69.559 1.00 14.35 21 LEU B CA 1
ATOM 1937 C C . LEU B 1 34 ? 43.071 4.083 68.226 1.00 12.83 21 LEU B C 1
ATOM 1938 O O . LEU B 1 34 ? 44.141 4.617 67.940 1.00 14.72 21 LEU B O 1
ATOM 1943 N N . VAL B 1 35 ? 42.049 4.064 67.386 1.00 15.32 22 VAL B N 1
ATOM 1944 C CA . VAL B 1 35 ? 42.207 4.672 66.068 1.00 15.60 22 VAL B CA 1
ATOM 1945 C C . VAL B 1 35 ? 42.404 6.183 66.185 1.00 15.46 22 VAL B C 1
ATOM 1946 O O . VAL B 1 35 ? 43.226 6.766 65.485 1.00 16.61 22 VAL B O 1
ATOM 1950 N N . ALA B 1 36 ? 41.676 6.808 67.103 1.00 16.78 23 ALA B N 1
ATOM 1951 C CA . ALA B 1 36 ? 41.855 8.238 67.338 1.00 21.54 23 ALA B CA 1
ATOM 1952 C C . ALA B 1 36 ? 43.269 8.559 67.799 1.00 19.46 23 ALA B C 1
ATOM 1953 O O . ALA B 1 36 ? 43.880 9.533 67.344 1.00 19.67 23 ALA B O 1
ATOM 1955 N N . MET B 1 37 ? 43.794 7.744 68.708 1.00 17.25 24 MET B N 1
ATOM 1956 C CA . MET B 1 37 ? 45.126 7.997 69.244 1.00 18.68 24 MET B CA 1
ATOM 1957 C C . MET B 1 37 ? 46.197 7.793 68.173 1.00 20.29 24 MET B C 1
ATOM 1958 O O . MET B 1 37 ? 47.097 8.617 68.015 1.00 19.23 24 MET B O 1
ATOM 1963 N N . VAL B 1 38 ? 46.108 6.685 67.442 1.00 17.77 25 VAL B N 1
ATOM 1964 C CA . VAL B 1 38 ? 47.136 6.357 66.474 1.00 16.06 25 VAL B CA 1
ATOM 1965 C C . VAL B 1 38 ? 47.140 7.363 65.321 1.00 15.89 25 VAL B C 1
ATOM 1966 O O . VAL B 1 38 ? 48.192 7.840 64.922 1.00 17.23 25 VAL B O 1
ATOM 1970 N N . SER B 1 39 ? 45.960 7.700 64.816 1.00 17.29 26 SER B N 1
ATOM 1971 C CA . SER B 1 39 ? 45.873 8.611 63.684 1.00 20.04 26 SER B CA 1
ATOM 1972 C C . SER B 1 39 ? 46.289 10.026 64.087 1.00 20.20 26 SER B C 1
ATOM 1973 O O . SER B 1 39 ? 46.947 10.711 63.302 1.00 22.83 26 SER B O 1
ATOM 1976 N N . LYS B 1 40 ? 45.943 10.448 65.303 1.00 19.37 27 LYS B N 1
ATOM 1977 C CA . LYS B 1 40 ? 46.389 11.763 65.790 1.00 22.52 27 LYS B CA 1
ATOM 1978 C C . LYS B 1 40 ? 47.906 11.843 65.914 1.00 25.02 27 LYS B C 1
ATOM 1979 O O . LYS B 1 40 ? 48.526 12.809 65.475 1.00 22.49 27 LYS B O 1
ATOM 1985 N N . ARG B 1 41 ? 48.515 10.825 66.515 1.00 21.36 28 ARG B N 1
ATOM 1986 C CA . ARG B 1 41 ? 49.963 10.822 66.666 1.00 20.62 28 ARG B CA 1
ATOM 1987 C C . ARG B 1 41 ? 50.670 10.756 65.307 1.00 22.96 28 ARG B C 1
ATOM 1988 O O . ARG B 1 41 ? 51.582 11.523 65.045 1.00 22.43 28 ARG B O 1
ATOM 1996 N N . LEU B 1 42 ? 50.228 9.870 64.418 1.00 18.41 29 LEU B N 1
ATOM 1997 C CA . LEU B 1 42 ? 50.920 9.708 63.140 1.00 16.46 29 LEU B CA 1
ATOM 1998 C C . LEU B 1 42 ? 50.725 10.905 62.207 1.00 18.89 29 LEU B C 1
ATOM 1999 O O . LEU B 1 42 ? 51.558 11.154 61.340 1.00 21.09 29 LEU B O 1
ATOM 2004 N N . SER B 1 43 ? 49.642 11.657 62.395 1.00 19.93 30 SER B N 1
ATOM 2005 C CA . SER B 1 43 ? 49.420 12.853 61.578 1.00 19.24 30 SER B CA 1
ATOM 2006 C C . SER B 1 43 ? 50.494 13.905 61.845 1.00 23.94 30 SER B C 1
ATOM 2007 O O . SER B 1 43 ? 50.775 14.743 60.992 1.00 26.89 30 SER B O 1
ATOM 2010 N N . GLN B 1 44 ? 51.091 13.859 63.028 1.00 23.35 31 GLN B N 1
ATOM 2011 C CA . GLN B 1 44 ? 52.179 14.780 63.361 1.00 24.88 31 GLN B CA 1
ATOM 2012 C C . GLN B 1 44 ? 53.461 14.395 62.642 1.00 27.79 31 GLN B C 1
ATOM 2013 O O . GLN B 1 44 ? 54.404 15.187 62.554 1.00 29.51 31 GLN B O 1
ATOM 2019 N N . PHE B 1 45 ? 53.491 13.171 62.121 1.00 24.43 32 PHE B N 1
ATOM 2020 C CA . PHE B 1 45 ? 54.655 12.670 61.413 1.00 24.61 32 PHE B CA 1
ATOM 2021 C C . PHE B 1 45 ? 54.379 12.492 59.923 1.00 25.86 32 PHE B C 1
ATOM 2022 O O . PHE B 1 45 ? 55.097 11.772 59.234 1.00 31.18 32 PHE B O 1
ATOM 2030 N N . GLY B 1 46 ? 53.328 13.140 59.432 1.00 26.23 33 GLY B N 1
ATOM 2031 C CA . GLY B 1 46 ? 53.065 13.209 58.007 1.00 26.13 33 GLY B CA 1
ATOM 2032 C C . GLY B 1 46 ? 52.257 12.064 57.425 1.00 26.48 33 GLY B C 1
ATOM 2033 O O . GLY B 1 46 ? 52.163 11.923 56.208 1.00 24.71 33 GLY B O 1
ATOM 2034 N N . TYR B 1 47 ? 51.670 11.242 58.290 1.00 21.58 34 TYR B N 1
ATOM 2035 C CA . TYR B 1 47 ? 50.820 10.150 57.837 1.00 21.19 34 TYR B CA 1
ATOM 2036 C C . TYR B 1 47 ? 49.401 10.628 57.610 1.00 20.79 34 TYR B C 1
ATOM 2037 O O . TYR B 1 47 ? 48.690 10.963 58.555 1.00 21.22 34 TYR B O 1
ATOM 2046 N N . HIS B 1 48 ? 48.981 10.643 56.355 1.00 23.02 35 HIS B N 1
ATOM 2047 C CA . HIS B 1 48 ? 47.621 11.021 56.018 1.00 24.80 35 HIS B CA 1
ATOM 2048 C C . HIS B 1 48 ? 46.992 9.949 55.151 1.00 27.43 35 HIS B C 1
ATOM 2049 O O . HIS B 1 48 ? 47.601 8.915 54.900 1.00 26.95 35 HIS B O 1
ATOM 2056 N N . LYS B 1 49 ? 45.772 10.184 54.693 1.00 27.14 36 LYS B N 1
ATOM 2057 C CA . LYS B 1 49 ? 45.090 9.172 53.896 1.00 26.91 36 LYS B CA 1
ATOM 2058 C C . LYS B 1 49 ? 45.753 8.968 52.546 1.00 29.89 36 LYS B C 1
ATOM 2059 O O . LYS B 1 49 ? 45.990 7.835 52.127 1.00 27.09 36 LYS B O 1
ATOM 2065 N N . TYR B 1 50 ? 46.097 10.058 51.875 1.00 27.29 37 TYR B N 1
ATOM 2066 C CA . TYR B 1 50 ? 46.571 9.935 50.502 1.00 27.00 37 TYR B CA 1
ATOM 2067 C C . TYR B 1 50 ? 47.912 9.214 50.409 1.00 24.07 37 TYR B C 1
ATOM 2068 O O . TYR B 1 50 ? 48.216 8.620 49.380 1.00 30.48 37 TYR B O 1
ATOM 2077 N N . ASN B 1 51 ? 48.705 9.238 51.481 1.00 22.49 38 ASN B N 1
ATOM 2078 C CA . ASN B 1 51 ? 50.085 8.766 51.398 1.00 22.01 38 ASN B CA 1
ATOM 2079 C C . ASN B 1 51 ? 50.416 7.606 52.346 1.00 19.79 38 ASN B C 1
ATOM 2080 O O . ASN B 1 51 ? 51.585 7.259 52.519 1.00 22.63 38 ASN B O 1
ATOM 2085 N N . THR B 1 52 ? 49.390 7.019 52.944 1.00 19.82 39 THR B N 1
ATOM 2086 C CA . THR B 1 52 ? 49.586 5.886 53.854 1.00 16.87 39 THR B CA 1
ATOM 2087 C C . THR B 1 52 ? 48.932 4.627 53.321 1.00 17.88 39 THR B C 1
ATOM 2088 O O . THR B 1 52 ? 47.771 4.657 52.929 1.00 21.15 39 THR B O 1
ATOM 2092 N N . LEU B 1 53 ? 49.680 3.522 53.320 1.00 16.26 40 LEU B N 1
ATOM 2093 C CA . LEU B 1 53 ? 49.138 2.215 52.962 1.00 14.45 40 LEU B CA 1
ATOM 2094 C C . LEU B 1 53 ? 48.919 1.435 54.252 1.00 12.52 40 LEU B C 1
ATOM 2095 O O . LEU B 1 53 ? 49.846 1.267 55.032 1.00 16.19 40 LEU B O 1
ATOM 2100 N N . LEU B 1 54 ? 47.682 1.011 54.478 1.00 12.93 41 LEU B N 1
ATOM 2101 C CA . LEU B 1 54 ? 47.354 0.267 55.689 1.00 10.93 41 LEU B CA 1
ATOM 2102 C C . LEU B 1 54 ? 47.612 -1.222 55.460 1.00 12.86 41 LEU B C 1
ATOM 2103 O O . LEU B 1 54 ? 47.266 -1.751 54.420 1.00 13.00 41 LEU B O 1
ATOM 2108 N N . ALA B 1 55 ? 48.231 -1.885 56.432 1.00 11.91 42 ALA B N 1
ATOM 2109 C CA . ALA B 1 55 ? 48.405 -3.340 56.364 1.00 13.44 42 ALA B CA 1
ATOM 2110 C C . ALA B 1 55 ? 48.041 -3.952 57.707 1.00 13.75 42 ALA B C 1
ATOM 2111 O O . ALA B 1 55 ? 48.214 -3.322 58.744 1.00 12.83 42 ALA B O 1
ATOM 2113 N N . THR B 1 56 ? 47.490 -5.167 57.698 1.00 13.39 43 THR B N 1
ATOM 2114 C CA . THR B 1 56 ? 47.152 -5.813 58.974 1.00 11.76 43 THR B CA 1
ATOM 2115 C C . THR B 1 56 ? 47.743 -7.212 59.017 1.00 14.56 43 THR B C 1
ATOM 2116 O O . THR B 1 56 ? 47.967 -7.856 57.992 1.00 16.17 43 THR B O 1
ATOM 2120 N N . SER B 1 57 ? 48.033 -7.660 60.227 1.00 13.56 44 SER B N 1
ATOM 2121 C CA . SER B 1 57 ? 48.332 -9.064 60.464 1.00 12.22 44 SER B CA 1
ATOM 2122 C C . SER B 1 57 ? 47.507 -9.480 61.673 1.00 13.70 44 SER B C 1
ATOM 2123 O O . SER B 1 57 ? 47.935 -9.345 62.833 1.00 12.22 44 SER B O 1
ATOM 2126 N N . LEU B 1 58 ? 46.306 -9.954 61.382 1.00 14.18 45 LEU B N 1
ATOM 2127 C CA . LEU B 1 58 ? 45.320 -10.283 62.399 1.00 10.99 45 LEU B CA 1
ATOM 2128 C C . LEU B 1 58 ? 44.721 -11.652 62.074 1.00 12.92 45 LEU B C 1
ATOM 2129 O O . LEU B 1 58 ? 44.877 -12.142 60.959 1.00 13.50 45 LEU B O 1
ATOM 2134 N N . CYS B 1 59 ? 44.086 -12.293 63.055 1.00 13.42 46 CYS B N 1
ATOM 2135 C CA . CYS B 1 59 ? 43.579 -13.642 62.817 1.00 14.08 46 CYS B CA 1
ATOM 2136 C C . CYS B 1 59 ? 42.522 -13.630 61.700 1.00 12.84 46 CYS B C 1
ATOM 2137 O O . CYS B 1 59 ? 41.753 -12.679 61.537 1.00 11.73 46 CYS B O 1
ATOM 2140 N N . SER B 1 60 ? 42.481 -14.715 60.940 1.00 11.53 47 SER B N 1
ATOM 2141 C CA . SER B 1 60 ? 41.476 -14.888 59.916 1.00 15.38 47 SER B CA 1
ATOM 2142 C C . SER B 1 60 ? 40.038 -14.952 60.434 1.00 15.43 47 SER B C 1
ATOM 2143 O O . SER B 1 60 ? 39.117 -14.792 59.655 1.00 13.09 47 SER B O 1
ATOM 2146 N N . ASP B 1 61 ? 39.848 -15.203 61.732 1.00 13.29 48 ASP B N 1
ATOM 2147 C CA . ASP B 1 61 ? 38.527 -15.230 62.383 1.00 14.73 48 ASP B CA 1
ATOM 2148 C C . ASP B 1 61 ? 37.683 -13.989 62.039 1.00 13.21 48 ASP B C 1
ATOM 2149 O O . ASP B 1 61 ? 38.207 -12.883 62.044 1.00 15.73 48 ASP B O 1
ATOM 2154 N N . GLU B 1 62 ? 36.397 -14.168 61.733 1.00 12.09 49 GLU B N 1
ATOM 2155 C CA . GLU B 1 62 ? 35.533 -13.016 61.418 1.00 14.94 49 GLU B CA 1
ATOM 2156 C C . GLU B 1 62 ? 35.477 -11.975 62.542 1.00 15.61 49 GLU B C 1
ATOM 2157 O O . GLU B 1 62 ? 35.224 -10.809 62.271 1.00 15.26 49 GLU B O 1
ATOM 2163 N N . VAL B 1 63 ? 35.706 -12.374 63.793 1.00 17.11 50 VAL B N 1
ATOM 2164 C CA . VAL B 1 63 ? 35.586 -11.412 64.894 1.00 20.82 50 VAL B CA 1
ATOM 2165 C C . VAL B 1 63 ? 36.672 -10.338 64.849 1.00 19.13 50 VAL B C 1
ATOM 2166 O O . VAL B 1 63 ? 36.566 -9.316 65.528 1.00 20.81 50 VAL B O 1
ATOM 2170 N N . THR B 1 64 ? 37.724 -10.549 64.070 1.00 15.27 51 THR B N 1
ATOM 2171 C CA . THR B 1 64 ? 38.766 -9.539 64.057 1.00 14.99 51 THR B CA 1
ATOM 2172 C C . THR B 1 64 ? 38.496 -8.418 63.040 1.00 18.54 51 THR B C 1
ATOM 2173 O O . THR B 1 64 ? 39.140 -7.381 63.110 1.00 20.27 51 THR B O 1
ATOM 2177 N N . ARG B 1 65 ? 37.522 -8.603 62.135 1.00 18.15 52 ARG B N 1
ATOM 2178 C CA . ARG B 1 65 ? 37.185 -7.600 61.097 1.00 18.93 52 ARG B CA 1
ATOM 2179 C C . ARG B 1 65 ? 36.866 -6.162 61.575 1.00 17.79 52 ARG B C 1
ATOM 2180 O O . ARG B 1 65 ? 37.218 -5.210 60.872 1.00 20.48 52 ARG B O 1
ATOM 2188 N N . PRO B 1 66 ? 36.191 -5.987 62.733 1.00 19.52 53 PRO B N 1
ATOM 2189 C CA . PRO B 1 66 ? 35.873 -4.599 63.131 1.00 19.79 53 PRO B CA 1
ATOM 2190 C C . PRO B 1 66 ? 37.091 -3.686 63.256 1.00 17.46 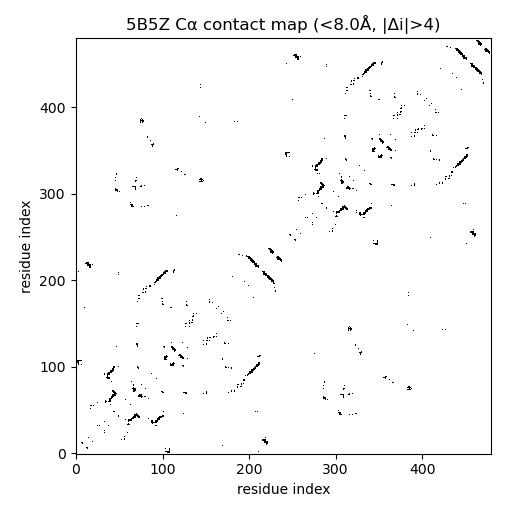53 PRO B C 1
ATOM 2191 O O . PRO B 1 66 ? 37.017 -2.505 62.907 1.00 18.91 53 PRO B O 1
ATOM 2195 N N . LEU B 1 67 ? 38.203 -4.228 63.740 1.00 18.91 54 LEU B N 1
ATOM 2196 C CA . LEU B 1 67 ? 39.422 -3.451 63.884 1.00 17.52 54 LEU B CA 1
ATOM 2197 C C . LEU B 1 67 ? 39.972 -3.021 62.519 1.00 16.99 54 LEU B C 1
ATOM 2198 O O . LEU B 1 67 ? 40.429 -1.887 62.351 1.00 18.26 54 LEU B O 1
ATOM 2203 N N . GLU B 1 68 ? 39.920 -3.922 61.548 1.00 16.46 55 GLU B N 1
ATOM 2204 C CA . GLU B 1 68 ? 40.334 -3.589 60.199 1.00 17.10 55 GLU B CA 1
ATOM 2205 C C . GLU B 1 68 ? 39.419 -2.532 59.603 1.00 18.33 55 GLU B C 1
ATOM 2206 O O . GLU B 1 68 ? 39.890 -1.606 58.937 1.00 19.51 55 GLU B O 1
ATOM 2212 N N . GLN B 1 69 ? 38.119 -2.664 59.848 1.00 18.55 56 GLN B N 1
ATOM 2213 C CA . GLN B 1 69 ? 37.154 -1.714 59.318 1.00 17.22 56 GLN B CA 1
ATOM 2214 C C . GLN B 1 69 ? 37.349 -0.346 59.955 1.00 22.27 56 GLN B C 1
ATOM 2215 O O . GLN B 1 69 ? 37.283 0.671 59.268 1.00 19.96 56 GLN B O 1
ATOM 2221 N N . ASP B 1 70 ? 37.637 -0.311 61.250 1.00 18.20 57 ASP B N 1
ATOM 2222 C CA . ASP B 1 70 ? 37.826 0.981 61.924 1.00 18.90 57 ASP B CA 1
ATOM 2223 C C . ASP B 1 70 ? 39.075 1.731 61.429 1.00 15.68 57 ASP B C 1
ATOM 2224 O O . ASP B 1 70 ? 39.017 2.937 61.181 1.00 18.96 57 ASP B O 1
ATOM 2229 N N . PHE B 1 71 ? 40.200 1.041 61.252 1.00 15.66 58 PHE B N 1
ATOM 2230 C CA . PHE B 1 71 ? 41.356 1.698 60.643 1.00 15.58 58 PHE B CA 1
ATOM 2231 C C . PHE B 1 71 ? 41.148 1.998 59.158 1.00 16.39 58 PHE B C 1
ATOM 2232 O O . PHE B 1 71 ? 41.697 2.966 58.646 1.00 18.12 58 PHE B O 1
ATOM 2240 N N . GLY B 1 72 ? 40.392 1.152 58.467 1.00 16.66 59 GLY B N 1
ATOM 2241 C CA . GLY B 1 72 ? 40.184 1.341 57.041 1.00 17.98 59 GLY B CA 1
ATOM 2242 C C . GLY B 1 72 ? 39.327 2.559 56.741 1.00 21.52 59 GLY B C 1
ATOM 2243 O O . GLY B 1 72 ? 39.415 3.135 55.649 1.00 21.79 59 GLY B O 1
ATOM 2244 N N . GLU B 1 73 ? 38.502 2.958 57.703 1.00 18.94 60 GLU B N 1
ATOM 2245 C CA . GLU B 1 73 ? 37.732 4.197 57.544 1.00 18.32 60 GLU B CA 1
ATOM 2246 C C . GLU B 1 73 ? 38.678 5.396 57.475 1.00 23.67 60 GLU B C 1
ATOM 2247 O O . GLU B 1 73 ? 38.358 6.414 56.844 1.00 26.20 60 GLU B O 1
ATOM 2249 N N . VAL B 1 74 ? 39.850 5.274 58.093 1.00 18.84 61 VAL B N 1
ATOM 2250 C CA . VAL B 1 74 ? 40.838 6.351 58.084 1.00 18.90 61 VAL B CA 1
ATOM 2251 C C . VAL B 1 74 ? 41.782 6.244 56.895 1.00 24.98 61 VAL B C 1
ATOM 2252 O O . VAL B 1 74 ? 42.017 7.226 56.197 1.00 26.66 61 VAL B O 1
ATOM 2256 N N . TYR B 1 75 ? 42.314 5.051 56.649 1.00 17.03 62 TYR B N 1
ATOM 2257 C CA . TYR B 1 75 ? 43.445 4.908 55.741 1.00 17.16 62 TYR B CA 1
ATOM 2258 C C . TYR B 1 75 ? 43.134 4.111 54.479 1.00 16.73 62 TYR B C 1
ATOM 2259 O O . TYR B 1 75 ? 44.020 3.912 53.653 1.00 21.24 62 TYR B O 1
ATOM 2268 N N . GLY B 1 76 ? 41.893 3.653 54.340 1.00 18.69 63 GLY B N 1
ATOM 2269 C CA . GLY B 1 76 ? 41.452 2.991 53.117 1.00 17.67 63 GLY B CA 1
ATOM 2270 C C . GLY B 1 76 ? 41.721 1.491 53.048 1.00 17.06 63 GLY B C 1
ATOM 2271 O O . GLY B 1 76 ? 41.999 0.866 54.062 1.00 19.81 63 GLY B O 1
ATOM 2272 N N . LYS B 1 77 ? 41.648 0.922 51.852 1.00 18.33 64 LYS B N 1
ATOM 2273 C CA . LYS B 1 77 ? 41.770 -0.524 51.684 1.00 17.90 64 LYS B CA 1
ATOM 2274 C C . LYS B 1 77 ? 43.136 -0.995 52.135 1.00 15.70 64 LYS B C 1
ATOM 2275 O O . LYS B 1 77 ? 44.136 -0.363 51.845 1.00 16.84 64 LYS B O 1
ATOM 2281 N N . HIS B 1 78 ? 43.164 -2.137 52.815 1.00 16.75 65 HIS B N 1
ATOM 2282 C CA . HIS B 1 78 ? 44.371 -2.617 53.444 1.00 14.06 65 HIS B CA 1
ATOM 2283 C C . HIS B 1 78 ? 44.881 -3.900 52.801 1.00 13.37 65 HIS B C 1
ATOM 2284 O O . HIS B 1 78 ? 44.115 -4.682 52.216 1.00 14.75 65 HIS B O 1
ATOM 2291 N N . PHE B 1 79 ? 46.185 -4.082 52.935 1.00 13.67 66 PHE B N 1
ATOM 2292 C CA . PHE B 1 79 ? 46.872 -5.327 52.618 1.00 13.03 66 PHE B CA 1
ATOM 2293 C C . PHE B 1 79 ? 46.725 -6.254 53.815 1.00 14.73 66 PHE B C 1
ATOM 2294 O O . PHE B 1 79 ? 46.800 -5.808 54.968 1.00 15.57 66 PHE B O 1
ATOM 2302 N N . THR B 1 80 ? 46.493 -7.540 53.582 1.00 15.55 67 THR B N 1
ATOM 2303 C CA . THR B 1 80 ? 46.480 -8.456 54.720 1.00 18.47 67 THR B CA 1
ATOM 2304 C C . THR B 1 80 ? 47.737 -9.317 54.711 1.00 20.33 67 THR B C 1
ATOM 2305 O O . THR B 1 80 ? 48.198 -9.757 53.671 1.00 24.78 67 THR B O 1
ATOM 2309 N N . MET B 1 81 ? 48.333 -9.522 55.870 1.00 15.31 68 MET B N 1
ATOM 2310 C CA . MET B 1 81 ? 49.535 -10.343 55.928 1.00 16.59 68 MET B CA 1
ATOM 2311 C C . MET B 1 81 ? 49.318 -11.493 56.917 1.00 15.99 68 MET B C 1
ATOM 2312 O O . MET B 1 81 ? 50.198 -12.323 57.117 1.00 18.95 68 MET B O 1
ATOM 2317 N N . GLY B 1 82 ? 48.138 -11.529 57.528 1.00 13.00 69 GLY B N 1
ATOM 2318 C CA . GLY B 1 82 ? 47.873 -12.455 58.622 1.00 13.15 69 GLY B CA 1
ATOM 2319 C C . GLY B 1 82 ? 47.420 -13.835 58.185 1.00 17.10 69 GLY B C 1
ATOM 2320 O O . GLY B 1 82 ? 47.639 -14.265 57.050 1.00 22.21 69 GLY B O 1
ATOM 2321 N N . GLY B 1 83 ? 46.800 -14.543 59.112 1.00 14.81 70 GLY B N 1
ATOM 2322 C CA . GLY B 1 83 ? 46.366 -15.908 58.899 1.00 11.52 70 GLY B CA 1
ATOM 2323 C C . GLY B 1 83 ? 45.960 -16.407 60.277 1.00 12.95 70 GLY B C 1
ATOM 2324 O O . GLY B 1 83 ? 45.661 -15.602 61.146 1.00 14.79 70 GLY B O 1
ATOM 2325 N N . LEU B 1 84 ? 45.965 -17.722 60.481 1.00 11.50 71 LEU B N 1
ATOM 2326 C CA . LEU B 1 84 ? 45.542 -18.279 61.771 1.00 12.30 71 LEU B CA 1
ATOM 2327 C C . LEU B 1 84 ? 46.316 -17.683 62.951 1.00 12.13 71 LEU B C 1
ATOM 2328 O O . LEU B 1 84 ? 47.560 -17.603 62.919 1.00 13.08 71 LEU B O 1
ATOM 2333 N N . ALA B 1 85 ? 45.552 -17.241 63.959 1.00 12.45 72 ALA B N 1
ATOM 2334 C CA . ALA B 1 85 ? 46.059 -16.680 65.216 1.00 12.92 72 ALA B CA 1
ATOM 2335 C C . ALA B 1 85 ? 46.717 -15.311 65.060 1.00 11.40 72 ALA B C 1
ATOM 2336 O O . ALA B 1 85 ? 47.146 -14.740 66.052 1.00 12.53 72 ALA B O 1
ATOM 2338 N N . GLY B 1 86 ? 46.733 -14.783 63.831 1.00 12.95 73 GLY B N 1
ATOM 2339 C CA . GLY B 1 86 ? 47.282 -13.466 63.547 1.00 12.84 73 GLY B CA 1
ATOM 2340 C C . GLY B 1 86 ? 48.748 -13.422 63.131 1.00 14.90 73 GLY B C 1
ATOM 2341 O O . GLY B 1 86 ? 49.294 -12.341 62.931 1.00 13.34 73 GLY B O 1
ATOM 2342 N N . PHE B 1 87 ? 49.413 -14.571 63.018 1.00 13.43 74 PHE B N 1
ATOM 2343 C CA . PHE B 1 87 ? 50.808 -14.562 62.562 1.00 14.99 74 PHE B CA 1
ATOM 2344 C C . PHE B 1 87 ? 50.914 -14.047 61.136 1.00 15.54 74 PHE B C 1
ATOM 2345 O O . PHE B 1 87 ? 49.999 -14.275 60.334 1.00 12.99 74 PHE B O 1
ATOM 2353 N N . PRO B 1 88 ? 52.022 -13.331 60.828 1.00 14.27 75 PRO B N 1
ATOM 2354 C CA . PRO B 1 88 ? 52.239 -12.729 59.496 1.00 14.05 75 PRO B CA 1
ATOM 2355 C C . PRO B 1 88 ? 52.673 -13.757 58.452 1.00 15.17 75 PRO B C 1
ATOM 2356 O O . PRO B 1 88 ? 53.805 -13.744 57.954 1.00 14.93 75 PRO B O 1
ATOM 2360 N N . PHE B 1 89 ? 51.744 -14.641 58.104 1.00 13.83 76 PHE B N 1
ATOM 2361 C CA . PHE B 1 89 ? 52.033 -15.734 57.191 1.00 13.30 76 PHE B CA 1
ATOM 2362 C C . PHE B 1 89 ? 52.334 -15.265 55.766 1.00 13.69 76 PHE B C 1
ATOM 2363 O O . PHE B 1 89 ? 52.913 -16.023 54.999 1.00 15.77 76 PHE B O 1
ATOM 2371 N N . GLY B 1 90 ? 51.967 -14.030 55.425 1.00 15.59 77 GLY B N 1
ATOM 2372 C CA . GLY B 1 90 ? 52.345 -13.461 54.135 1.00 15.05 77 GLY B CA 1
ATOM 2373 C C . GLY B 1 90 ? 53.859 -13.457 53.966 1.00 15.66 77 GLY B C 1
ATOM 2374 O O . GLY B 1 90 ? 54.400 -13.552 52.851 1.00 16.81 77 GLY B O 1
ATOM 2375 N N . GLY B 1 91 ? 54.555 -13.357 55.089 1.00 16.09 78 GLY B N 1
ATOM 2376 C CA . GLY B 1 91 ? 56.004 -13.481 55.093 1.00 15.57 78 GLY B CA 1
ATOM 2377 C C . GLY B 1 91 ? 56.714 -12.410 54.282 1.00 16.30 78 GLY B C 1
A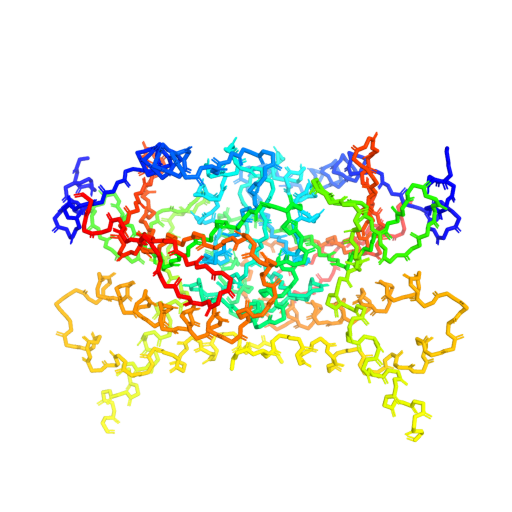TOM 2378 O O . GLY B 1 91 ? 56.182 -11.331 54.048 1.00 16.51 78 GLY B O 1
ATOM 2379 N N . LEU B 1 92 ? 57.932 -12.727 53.849 1.00 15.78 79 LEU B N 1
ATOM 2380 C CA . LEU B 1 92 ? 58.766 -11.759 53.158 1.00 15.87 79 LEU B CA 1
ATOM 2381 C C . LEU B 1 92 ? 58.143 -11.291 51.860 1.00 14.99 79 LEU B C 1
ATOM 2382 O O . LEU B 1 92 ? 58.203 -10.115 51.519 1.00 17.09 79 LEU B O 1
ATOM 2387 N N . THR B 1 93 ? 57.568 -12.228 51.119 1.00 15.55 80 THR B N 1
ATOM 2388 C CA . THR B 1 93 ? 56.991 -11.896 49.831 1.00 15.38 80 THR B CA 1
ATOM 2389 C C . THR B 1 93 ? 55.769 -11.009 50.029 1.00 15.71 80 THR B C 1
ATOM 2390 O O . THR B 1 93 ? 55.554 -10.056 49.287 1.00 17.09 80 THR B O 1
ATOM 2394 N N . GLY B 1 94 ? 54.969 -11.326 51.036 1.00 13.99 81 GLY B N 1
ATOM 2395 C CA . GLY B 1 94 ? 53.836 -10.474 51.358 1.00 15.16 81 GLY B CA 1
ATOM 2396 C C . GLY B 1 94 ? 54.259 -9.069 51.767 1.00 15.09 81 GLY B C 1
ATOM 2397 O O . GLY B 1 94 ? 53.651 -8.078 51.365 1.00 15.76 81 GLY B O 1
ATOM 2398 N N . PHE B 1 95 ? 55.304 -8.972 52.576 1.00 14.78 82 PHE B N 1
ATOM 2399 C CA . PHE B 1 95 ? 55.784 -7.651 52.979 1.00 16.12 82 PHE B CA 1
ATOM 2400 C C . PHE B 1 95 ? 56.291 -6.858 51.773 1.00 17.59 82 PHE B C 1
ATOM 2401 O O . PHE B 1 95 ? 56.084 -5.645 51.663 1.00 18.70 82 PHE B O 1
ATOM 2409 N N . GLY B 1 96 ? 56.964 -7.544 50.862 1.00 15.72 83 GLY B N 1
ATOM 2410 C CA . GLY B 1 96 ? 57.465 -6.884 49.670 1.00 17.38 83 GLY B CA 1
ATOM 2411 C C . GLY B 1 96 ? 56.349 -6.419 48.760 1.00 17.92 83 GLY B C 1
ATOM 2412 O O . GLY B 1 96 ? 56.443 -5.364 48.121 1.00 19.38 83 GLY B O 1
ATOM 2413 N N . ALA B 1 97 ? 55.288 -7.217 48.676 1.00 18.87 84 ALA B N 1
ATOM 2414 C CA . ALA B 1 97 ? 54.122 -6.847 47.878 1.00 17.61 84 ALA B CA 1
ATOM 2415 C C . ALA B 1 97 ? 53.501 -5.577 48.434 1.00 20.07 84 ALA B C 1
ATOM 2416 O O . ALA B 1 97 ? 53.141 -4.652 47.701 1.00 21.01 84 ALA B O 1
ATOM 2418 N N . MET B 1 98 ? 53.383 -5.545 49.752 1.00 17.82 85 MET B N 1
ATOM 2419 C CA . MET B 1 98 ? 52.854 -4.388 50.432 1.00 17.26 85 MET B CA 1
ATOM 2420 C C . MET B 1 98 ? 53.752 -3.159 50.183 1.00 19.21 85 MET B C 1
ATOM 2421 O O . MET B 1 98 ? 53.263 -2.097 49.788 1.00 19.28 85 MET B O 1
ATOM 2426 N N . ALA B 1 99 ? 55.059 -3.307 50.390 1.00 17.92 86 ALA B N 1
ATOM 2427 C CA . ALA B 1 99 ? 55.993 -2.198 50.210 1.00 19.09 86 ALA B CA 1
ATOM 2428 C C . ALA B 1 99 ? 55.914 -1.641 48.795 1.00 22.34 86 ALA B C 1
ATOM 2429 O O . ALA B 1 99 ? 55.971 -0.427 48.581 1.00 23.42 86 ALA B O 1
ATOM 2431 N N . GLY B 1 100 ? 55.754 -2.537 47.830 1.00 20.13 87 GLY B N 1
ATOM 2432 C CA . GLY B 1 100 ? 55.634 -2.143 46.442 1.00 20.90 87 GLY B CA 1
ATOM 2433 C C . GLY B 1 100 ? 54.352 -1.415 46.085 1.00 22.13 87 GLY B C 1
ATOM 2434 O O . GLY B 1 100 ? 54.210 -0.965 44.945 1.00 27.31 87 GLY B O 1
ATOM 2435 N N . ALA B 1 101 ? 53.426 -1.301 47.034 1.00 21.80 88 ALA B N 1
ATOM 2436 C CA . ALA B 1 101 ? 52.155 -0.616 46.815 1.00 20.53 88 ALA B CA 1
ATOM 2437 C C . ALA B 1 101 ? 52.054 0.689 47.592 1.00 19.63 88 ALA B C 1
ATOM 2438 O O . ALA B 1 101 ? 51.032 1.360 47.540 1.00 22.06 88 ALA B O 1
ATOM 2440 N N . ILE B 1 102 ? 53.086 1.015 48.359 1.00 18.09 89 ILE B N 1
ATOM 2441 C CA . ILE B 1 102 ? 53.061 2.235 49.155 1.00 20.45 89 ILE B CA 1
ATOM 2442 C C . ILE B 1 102 ? 53.057 3.428 48.212 1.00 23.61 89 ILE B C 1
ATOM 2443 O O . ILE B 1 102 ? 53.787 3.418 47.223 1.00 25.46 89 ILE B O 1
ATOM 2448 N N . PRO B 1 103 ? 52.201 4.428 48.484 1.00 18.52 90 PRO B N 1
ATOM 2449 C CA . PRO B 1 103 ? 52.217 5.649 47.663 1.00 22.05 90 PRO B CA 1
ATOM 2450 C C . PRO B 1 103 ? 53.613 6.251 47.569 1.00 23.77 90 PRO B C 1
ATOM 2451 O O . PRO B 1 103 ? 54.381 6.174 48.532 1.00 22.92 90 PRO B O 1
ATOM 2455 N N . ASP B 1 104 ? 53.937 6.845 46.424 1.00 25.48 91 ASP B N 1
ATOM 2456 C CA . ASP B 1 104 ? 55.254 7.452 46.233 1.00 29.71 91 ASP B CA 1
ATOM 2457 C C . ASP B 1 104 ? 55.554 8.480 47.323 1.00 26.04 91 ASP B C 1
ATOM 2458 O O . ASP B 1 104 ? 54.751 9.373 47.582 1.00 29.33 91 ASP B O 1
ATOM 2463 N N . GLY B 1 105 ? 56.701 8.327 47.978 1.00 27.32 92 GLY B N 1
ATOM 2464 C CA . GLY B 1 105 ? 57.088 9.215 49.060 1.00 27.13 92 GLY B CA 1
ATOM 2465 C C . GLY B 1 105 ? 56.299 9.011 50.346 1.00 32.12 92 GLY B C 1
ATOM 2466 O O . GLY B 1 105 ? 56.501 9.741 51.321 1.00 29.55 92 GLY B O 1
ATOM 2467 N N . GLY B 1 106 ? 55.402 8.021 50.349 1.00 27.85 93 GLY B N 1
ATOM 2468 C CA . GLY B 1 106 ? 54.554 7.745 51.501 1.00 25.31 93 GLY B CA 1
ATOM 2469 C C . GLY B 1 106 ? 55.077 6.641 52.407 1.00 23.13 93 GLY B C 1
ATOM 2470 O O . GLY B 1 106 ? 56.237 6.259 52.327 1.00 22.32 93 GLY B O 1
ATOM 2471 N N . SER B 1 107 ? 54.215 6.125 53.276 1.00 19.62 94 SER B N 1
ATOM 2472 C CA . SER B 1 107 ? 54.639 5.148 54.279 1.00 20.04 94 SER B CA 1
ATOM 2473 C C . SER B 1 107 ? 53.588 4.074 54.478 1.00 17.55 94 SER B C 1
ATOM 2474 O O . SER B 1 107 ? 52.481 4.176 53.954 1.00 17.65 94 SER B O 1
ATOM 2477 N N . CYS B 1 108 ? 53.943 3.050 55.252 1.00 18.70 95 CYS B N 1
ATOM 2478 C CA . CYS B 1 108 ? 53.015 1.981 55.599 1.00 17.17 95 CYS B CA 1
ATOM 2479 C C . CYS B 1 108 ? 52.672 2.066 57.082 1.00 15.07 95 CYS B C 1
ATOM 2480 O O . CYS B 1 108 ? 53.487 2.514 57.884 1.00 15.56 95 CYS B O 1
ATOM 2483 N N . LEU B 1 109 ? 51.452 1.666 57.418 1.00 14.05 96 LEU B N 1
ATOM 2484 C CA . LEU B 1 109 ? 51.043 1.483 58.806 1.00 13.05 96 LEU B CA 1
ATOM 2485 C C . LEU B 1 109 ? 50.637 0.039 58.950 1.00 12.90 96 LEU B C 1
ATOM 2486 O O . LEU B 1 109 ? 49.701 -0.376 58.283 1.00 13.47 96 LEU B O 1
ATOM 2491 N N . LEU B 1 110 ? 51.350 -0.718 59.782 1.00 12.91 97 LEU B N 1
ATOM 2492 C CA . LEU B 1 110 ? 51.019 -2.123 60.019 1.00 13.04 97 LEU B CA 1
ATOM 2493 C C . LEU B 1 110 ? 50.390 -2.305 61.408 1.00 13.54 97 LEU B C 1
ATOM 2494 O O . LEU B 1 110 ? 50.953 -1.877 62.407 1.00 15.75 97 LEU B O 1
ATOM 2499 N N . ILE B 1 111 ? 49.200 -2.894 61.450 1.00 12.20 98 ILE B N 1
ATOM 2500 C CA . ILE B 1 111 ? 48.513 -3.217 62.702 1.00 12.11 98 ILE B CA 1
ATOM 2501 C C . ILE B 1 111 ? 48.552 -4.739 62.849 1.00 13.27 98 ILE B C 1
ATOM 2502 O O . ILE B 1 111 ? 48.069 -5.449 61.963 1.00 12.49 98 ILE B O 1
ATOM 2507 N N . TYR B 1 112 ? 49.148 -5.249 63.929 1.00 13.01 99 TYR B N 1
ATOM 2508 C CA . TYR B 1 112 ? 49.171 -6.701 64.138 1.00 11.01 99 TYR B CA 1
ATOM 2509 C C . TYR B 1 112 ? 48.834 -7.064 65.572 1.00 11.86 99 TYR B C 1
ATOM 2510 O O . TYR B 1 112 ? 48.962 -6.255 66.494 1.00 12.94 99 TYR B O 1
ATOM 2519 N N . GLY B 1 113 ? 48.400 -8.297 65.761 1.00 10.76 100 GLY B N 1
ATOM 2520 C CA . GLY B 1 113 ? 48.234 -8.764 67.112 1.00 12.51 100 GLY B CA 1
ATOM 2521 C C . GLY B 1 113 ? 47.565 -10.098 67.218 1.00 12.98 100 GLY B C 1
ATOM 2522 O O . GLY B 1 113 ? 47.070 -10.662 66.232 1.00 14.17 100 GLY B O 1
ATOM 2523 N N . SER B 1 114 ? 47.592 -10.621 68.441 1.00 10.37 101 SER B N 1
ATOM 2524 C CA . SER B 1 114 ? 46.794 -11.780 68.779 1.00 12.10 101 SER B CA 1
ATOM 2525 C C . SER B 1 114 ? 45.400 -11.319 69.105 1.00 11.36 101 SER B C 1
ATOM 2526 O O . SER B 1 114 ? 45.124 -10.118 69.111 1.00 12.21 101 SER B O 1
ATOM 2529 N N . HIS B 1 115 ? 44.505 -12.256 69.370 1.00 11.61 102 HIS B N 1
ATOM 2530 C CA . HIS B 1 115 ? 43.220 -11.839 69.872 1.00 12.12 102 HIS B CA 1
ATOM 2531 C C . HIS B 1 115 ? 42.669 -12.864 70.860 1.00 13.58 102 HIS B C 1
ATOM 2532 O O . HIS B 1 115 ? 43.141 -14.005 70.932 1.00 12.08 102 HIS B O 1
ATOM 2539 N N . VAL B 1 116 ? 41.684 -12.421 71.627 1.00 12.08 103 VAL B N 1
ATOM 2540 C CA . VAL B 1 116 ? 41.033 -13.264 72.616 1.00 11.74 103 VAL B CA 1
ATOM 2541 C C . VAL B 1 116 ? 39.611 -12.766 72.855 1.00 12.82 103 VAL B C 1
ATOM 2542 O O . VAL B 1 116 ? 39.349 -11.553 72.867 1.00 13.31 103 VAL B O 1
ATOM 2546 N N . GLY B 1 117 ? 38.690 -13.705 73.048 1.00 15.08 104 GLY B N 1
ATOM 2547 C CA . GLY B 1 117 ? 37.323 -13.357 73.374 1.00 14.69 104 GLY B CA 1
ATOM 2548 C C . GLY B 1 117 ? 37.141 -13.273 74.881 1.00 15.19 104 GLY B C 1
ATOM 2549 O O . GLY B 1 117 ? 37.808 -13.984 75.637 1.00 16.22 104 GLY B O 1
ATOM 2550 N N . VAL B 1 118 ? 36.261 -12.385 75.314 1.00 17.12 105 VAL B N 1
ATOM 2551 C CA . VAL B 1 118 ? 35.862 -12.353 76.716 1.00 15.59 105 VAL B CA 1
ATOM 2552 C C . VAL B 1 118 ? 34.336 -12.319 76.750 1.00 21.30 105 VAL B C 1
ATOM 2553 O O . VAL B 1 118 ? 33.700 -11.586 75.992 1.00 20.69 105 VAL B O 1
ATOM 2557 N N . SER B 1 119 ? 33.754 -13.150 77.605 1.00 22.42 106 SER B N 1
ATOM 2558 C CA . SER B 1 119 ? 32.315 -13.375 77.560 1.00 23.02 106 SER B CA 1
ATOM 2559 C C . SER B 1 119 ? 31.531 -12.394 78.431 1.00 23.07 106 SER B C 1
ATOM 2560 O O . SER B 1 119 ? 32.104 -11.591 79.162 1.00 21.63 106 SER B O 1
ATOM 2563 N N . TRP B 1 120 ? 30.210 -12.486 78.338 1.00 25.99 107 TRP B N 1
ATOM 2564 C CA . TRP B 1 120 ? 29.298 -11.678 79.143 1.00 27.60 107 TRP B CA 1
ATOM 2565 C C . TRP B 1 120 ? 29.525 -11.861 80.647 1.00 29.85 107 TRP B C 1
ATOM 2566 O O . TRP B 1 120 ? 29.162 -10.993 81.440 1.00 32.34 107 TRP B O 1
ATOM 2577 N N . GLU B 1 121 ? 30.115 -12.986 81.040 1.00 29.13 108 GLU B N 1
ATOM 2578 C CA . GLU B 1 121 ? 30.391 -13.234 82.448 1.00 30.48 108 GLU B CA 1
ATOM 2579 C C . GLU B 1 121 ? 31.883 -13.106 82.759 1.00 29.86 108 GLU B C 1
ATOM 2580 O O . GLU B 1 121 ? 32.357 -13.580 83.792 1.00 29.90 108 GLU B O 1
ATOM 2586 N N . GLY B 1 122 ? 32.617 -12.446 81.863 1.00 22.74 109 GLY B N 1
ATOM 2587 C CA . GLY B 1 122 ? 34.025 -12.175 82.087 1.00 23.29 109 GLY B CA 1
ATOM 2588 C C . GLY B 1 122 ? 34.972 -13.358 81.987 1.00 21.81 109 GLY B C 1
ATOM 2589 O O . GLY B 1 122 ? 36.084 -13.302 82.513 1.00 23.34 109 GLY B O 1
ATOM 2590 N N . LYS B 1 123 ? 34.557 -14.422 81.305 1.00 21.49 110 LYS B N 1
ATOM 2591 C CA . LYS B 1 123 ? 35.438 -15.564 81.079 1.00 22.56 110 LYS B CA 1
ATOM 2592 C C . LYS B 1 123 ? 36.246 -15.342 79.796 1.00 21.75 110 LYS B C 1
ATOM 2593 O O . LYS B 1 123 ? 35.676 -14.989 78.764 1.00 23.56 110 LYS B O 1
ATOM 2599 N N . TRP B 1 124 ? 37.559 -15.539 79.878 1.00 19.72 111 TRP B N 1
ATOM 2600 C CA . TRP B 1 124 ? 38.453 -15.359 78.723 1.00 19.09 111 TRP B CA 1
ATOM 2601 C C . TRP B 1 124 ? 38.548 -16.590 77.837 1.00 20.95 111 TRP B C 1
ATOM 2602 O O . TRP B 1 124 ? 38.405 -17.713 78.308 1.00 20.85 111 TRP B O 1
ATOM 2613 N N . GLY B 1 125 ? 38.790 -16.379 76.541 1.00 15.85 112 GLY B N 1
ATOM 2614 C CA . GLY B 1 125 ? 39.007 -17.496 75.644 1.00 18.83 112 GLY B CA 1
ATOM 2615 C C . GLY B 1 125 ? 37.776 -17.907 74.872 1.00 18.86 112 GLY B C 1
ATOM 2616 O O . GLY B 1 125 ? 37.794 -18.897 74.133 1.00 19.82 112 GLY B O 1
ATOM 2617 N N . THR B 1 126 ? 36.703 -17.144 75.040 1.00 18.09 113 THR B N 1
ATOM 2618 C CA . THR B 1 126 ? 35.436 -17.443 74.385 1.00 20.10 113 THR B CA 1
ATOM 2619 C C . THR B 1 126 ? 34.631 -16.163 74.234 1.00 22.48 113 THR B C 1
ATOM 2620 O O . THR B 1 126 ? 34.790 -15.220 75.009 1.00 25.71 113 THR B O 1
ATOM 2624 N N . VAL B 1 127 ? 33.767 -16.122 73.233 1.00 21.18 114 VAL B N 1
ATOM 2625 C CA . VAL B 1 127 ? 32.836 -15.014 73.117 1.00 26.19 114 VAL B CA 1
ATOM 2626 C C . VAL B 1 127 ? 31.653 -15.490 72.281 1.00 28.68 114 VAL B C 1
ATOM 2627 O O . VAL B 1 127 ? 31.786 -16.402 71.462 1.00 24.58 114 VAL B O 1
ATOM 2631 N N . ALA B 1 128 ? 30.479 -14.929 72.550 1.00 26.18 115 ALA B N 1
ATOM 2632 C CA . ALA B 1 128 ? 29.284 -15.323 71.822 1.00 29.08 115 ALA B CA 1
ATOM 2633 C C . ALA B 1 128 ? 29.421 -14.980 70.347 1.00 28.47 115 ALA B C 1
ATOM 2634 O O . ALA B 1 128 ? 29.940 -13.916 69.995 1.00 29.88 115 ALA B O 1
ATOM 2636 N N . ARG B 1 129 ? 28.959 -15.887 69.488 1.00 24.20 116 ARG B N 1
ATOM 2637 C CA . ARG B 1 129 ? 28.987 -15.672 68.045 1.00 27.32 116 ARG B CA 1
ATOM 2638 C C . ARG B 1 129 ? 27.588 -15.571 67.452 1.00 28.66 116 ARG B C 1
ATOM 2639 O O . ARG B 1 129 ? 26.661 -16.250 67.905 1.00 29.51 116 ARG B O 1
ATOM 2647 N N . ARG B 1 130 ? 27.453 -14.723 66.438 1.00 24.76 117 ARG B N 1
ATOM 2648 C CA . ARG B 1 130 ? 26.175 -14.472 65.776 1.00 27.73 117 ARG B CA 1
ATOM 2649 C C . ARG B 1 130 ? 25.455 -15.752 65.386 1.00 28.08 117 ARG B C 1
ATOM 2650 O O . ARG B 1 130 ? 26.005 -16.600 64.681 1.00 29.85 117 ARG B O 1
ATOM 2658 N N . GLY B 1 131 ? 24.224 -15.896 65.868 1.00 32.98 118 GLY B N 1
ATOM 2659 C CA . GLY B 1 131 ? 23.368 -16.984 65.448 1.00 28.85 118 GLY B CA 1
ATOM 2660 C C . GLY B 1 131 ? 23.687 -18.319 66.076 1.00 25.30 118 GLY B C 1
ATOM 2661 O O . GLY B 1 131 ? 23.119 -19.336 65.679 1.00 28.66 118 GLY B O 1
ATOM 2662 N N . ARG B 1 132 ? 24.582 -18.323 67.060 1.00 25.90 119 ARG B N 1
ATOM 2663 C CA . ARG B 1 132 ? 24.943 -19.545 67.756 1.00 29.80 119 ARG B CA 1
ATOM 2664 C C . ARG B 1 132 ? 24.675 -19.469 69.253 1.00 32.83 119 ARG B C 1
ATOM 2665 O O . ARG B 1 132 ? 24.877 -18.430 69.884 1.00 30.35 119 ARG B O 1
ATOM 2673 N N . GLU B 1 133 ? 24.251 -20.588 69.827 1.00 35.94 120 GLU B N 1
ATOM 2674 C CA . GLU B 1 133 ? 24.065 -20.644 71.269 1.00 40.59 120 GLU B CA 1
ATOM 2675 C C . GLU B 1 133 ? 25.384 -20.934 71.989 1.00 41.80 120 GLU B C 1
ATOM 2676 O O . GLU B 1 133 ? 25.588 -20.488 73.119 1.00 40.32 120 GLU B O 1
ATOM 2682 N N . LYS B 1 134 ? 26.277 -21.667 71.330 1.00 38.59 121 LYS B N 1
ATOM 2683 C CA . LYS B 1 134 ? 27.619 -21.897 71.860 1.00 38.13 121 LYS B CA 1
ATOM 2684 C C . LYS B 1 134 ? 28.674 -21.225 70.976 1.00 38.26 121 LYS B C 1
ATOM 2685 O O . LYS B 1 134 ? 28.830 -21.579 69.803 1.00 38.61 121 LYS B O 1
ATOM 2691 N N . GLY B 1 135 ? 29.402 -20.267 71.543 1.00 36.24 122 GLY B N 1
ATOM 2692 C CA . GLY B 1 135 ? 30.371 -19.493 70.784 1.00 33.49 122 GLY B CA 1
ATOM 2693 C C . GLY B 1 135 ? 31.668 -20.212 70.455 1.00 34.23 122 GLY B C 1
ATOM 2694 O O . GLY B 1 135 ? 32.286 -19.964 69.418 1.00 35.76 122 GLY B O 1
ATOM 2695 N N . GLY B 1 136 ? 32.093 -21.109 71.334 1.00 33.97 123 GLY B N 1
ATOM 2696 C CA . GLY B 1 136 ? 33.329 -21.827 71.093 1.00 31.96 123 GLY B CA 1
ATOM 2697 C C . GLY B 1 136 ? 34.533 -20.959 71.407 1.00 27.49 123 GLY B C 1
ATOM 2698 O O . GLY B 1 136 ? 34.395 -19.860 71.947 1.00 28.94 123 GLY B O 1
ATOM 2699 N N . ALA B 1 137 ? 35.714 -21.449 71.052 1.00 22.41 124 ALA B N 1
ATOM 2700 C CA . ALA B 1 137 ? 36.961 -20.833 71.482 1.00 22.67 124 ALA B CA 1
ATOM 2701 C C . ALA B 1 137 ? 37.314 -19.600 70.659 1.00 21.05 124 ALA B C 1
ATOM 2702 O O . ALA B 1 137 ? 37.010 -19.524 69.470 1.00 21.59 124 ALA B O 1
ATOM 2704 N N . CYS B 1 138 ? 37.979 -18.650 71.310 1.00 17.00 125 CYS B N 1
ATOM 2705 C CA . CYS B 1 138 ? 38.420 -17.412 70.682 1.00 14.78 125 CYS B CA 1
ATOM 2706 C C . CYS B 1 138 ? 39.652 -16.935 71.436 1.00 17.60 125 CYS B C 1
ATOM 2707 O O . CYS B 1 138 ? 39.511 -16.499 72.574 1.00 16.84 125 CYS B O 1
ATOM 2710 N N . CYS B 1 139 ? 40.859 -17.048 70.888 1.00 14.95 126 CYS B N 1
ATOM 2711 C CA . CYS B 1 139 ? 41.196 -17.516 69.529 1.00 12.46 126 CYS B CA 1
ATOM 2712 C C . CYS B 1 139 ? 41.195 -19.022 69.338 1.00 13.11 126 CYS B C 1
ATOM 2713 O O . CYS B 1 139 ? 41.943 -19.709 70.009 1.00 15.40 126 CYS B O 1
ATOM 2716 N N . GLY B 1 140 ? 40.403 -19.534 68.400 1.00 14.35 127 GLY B N 1
ATOM 2717 C CA . GLY B 1 140 ? 40.288 -20.978 68.238 1.00 15.26 127 GLY B CA 1
ATOM 2718 C C . GLY B 1 140 ? 41.596 -21.666 67.872 1.00 16.42 127 GLY B C 1
ATOM 2719 O O . GLY B 1 140 ? 41.953 -22.722 68.418 1.00 16.42 127 GLY B O 1
ATOM 2720 N N . SER B 1 141 ? 42.310 -21.079 66.919 1.00 16.25 128 SER B N 1
ATOM 2721 C CA . SER B 1 141 ? 43.590 -21.602 66.488 1.00 13.41 128 SER B CA 1
ATOM 2722 C C . SER B 1 141 ? 44.607 -21.625 67.613 1.00 16.86 128 SER B C 1
ATOM 2723 O O . SER B 1 141 ? 45.318 -22.616 67.789 1.00 16.61 128 SER B O 1
ATOM 2726 N N . ALA B 1 142 ? 44.673 -20.533 68.369 1.00 13.84 129 ALA B N 1
ATOM 2727 C CA . ALA B 1 142 ? 45.645 -20.427 69.452 1.00 16.74 129 ALA B CA 1
ATOM 2728 C C . ALA B 1 142 ? 45.316 -21.429 70.550 1.00 15.59 129 ALA B C 1
ATOM 2729 O O . ALA B 1 142 ? 46.220 -22.054 71.093 1.00 16.58 129 ALA B O 1
ATOM 2731 N N . VAL B 1 143 ? 44.034 -21.574 70.862 1.00 15.74 130 VAL B N 1
ATOM 2732 C CA . VAL B 1 143 ? 43.620 -22.472 71.941 1.00 14.96 130 VAL B CA 1
ATOM 2733 C C . VAL B 1 143 ? 43.931 -23.928 71.589 1.00 18.84 130 VAL B C 1
ATOM 2734 O O . VAL B 1 143 ? 44.472 -24.663 72.415 1.00 19.10 130 VAL B O 1
ATOM 2738 N N . ALA B 1 144 ? 43.638 -24.328 70.355 1.00 19.54 131 ALA B N 1
ATOM 2739 C CA . ALA B 1 144 ? 43.948 -25.689 69.905 1.00 17.10 131 ALA B CA 1
ATOM 2740 C C . ALA B 1 144 ? 45.450 -25.953 69.920 1.00 23.34 131 ALA B C 1
ATOM 2741 O O . ALA B 1 144 ? 45.899 -27.030 70.316 1.00 23.40 131 ALA B O 1
ATOM 2743 N N . ALA B 1 145 ? 46.228 -24.968 69.485 1.00 17.96 132 ALA B N 1
ATOM 2744 C CA . ALA B 1 145 ? 47.680 -25.077 69.485 1.00 18.00 132 ALA B CA 1
ATOM 2745 C C . ALA B 1 145 ? 48.229 -25.187 70.903 1.00 20.57 132 ALA B C 1
ATOM 2746 O O . ALA B 1 145 ? 49.135 -25.978 71.170 1.00 22.49 132 ALA B O 1
ATOM 2748 N N . ALA B 1 146 ? 47.690 -24.378 71.803 1.00 19.05 133 ALA B N 1
ATOM 2749 C CA . ALA B 1 146 ? 48.121 -24.385 73.198 1.00 24.23 133 ALA B CA 1
ATOM 2750 C C . ALA B 1 146 ? 47.852 -25.746 73.836 1.00 25.29 133 ALA B C 1
ATOM 2751 O O . ALA B 1 146 ? 48.689 -26.268 74.574 1.00 26.65 133 ALA B O 1
ATOM 2753 N N . GLN B 1 147 ? 46.685 -26.312 73.540 1.00 22.64 134 GLN B N 1
ATOM 2754 C CA . GLN B 1 147 ? 46.327 -27.643 74.036 1.00 24.28 134 GLN B CA 1
ATOM 2755 C C . GLN B 1 147 ? 47.346 -28.674 73.603 1.00 27.08 134 GLN B C 1
ATOM 2756 O O . GLN B 1 147 ? 47.824 -29.465 74.417 1.00 27.42 134 GLN B O 1
ATOM 2762 N N . ALA B 1 148 ? 47.696 -28.655 72.321 1.00 24.76 135 ALA B N 1
ATOM 2763 C CA . ALA B 1 148 ? 48.654 -29.609 71.775 1.00 23.73 135 ALA B CA 1
ATOM 2764 C C . ALA B 1 148 ? 50.073 -29.460 72.350 1.00 30.92 135 ALA B C 1
ATOM 2765 O O . ALA B 1 148 ? 50.723 -30.463 72.659 1.00 29.31 135 ALA B O 1
ATOM 2767 N N . VAL B 1 149 ? 50.563 -28.230 72.508 1.00 26.88 136 VAL B N 1
ATOM 2768 C CA . VAL B 1 149 ? 51.939 -28.059 72.975 1.00 24.86 136 VAL B CA 1
ATOM 2769 C C . VAL B 1 149 ? 52.072 -28.271 74.488 1.00 28.23 136 VAL B C 1
ATOM 2770 O O . VAL B 1 149 ? 53.120 -28.714 74.955 1.00 30.75 136 VAL B O 1
ATOM 2774 N N . THR B 1 150 ? 51.032 -27.958 75.253 1.00 25.24 137 THR B N 1
ATOM 2775 C CA . THR B 1 150 ? 51.103 -28.154 76.701 1.00 30.32 137 THR B CA 1
ATOM 2776 C C . THR B 1 150 ? 50.952 -29.627 77.072 1.00 34.48 137 THR B C 1
ATOM 2777 O O . THR B 1 150 ? 51.603 -30.102 78.004 1.00 33.33 137 THR B O 1
ATOM 2781 N N . GLN B 1 151 ? 50.089 -30.341 76.356 1.00 33.68 138 GLN B N 1
ATOM 2782 C CA . GLN B 1 151 ? 49.932 -31.777 76.579 1.00 32.46 138 GLN B CA 1
ATOM 2783 C C . GLN B 1 151 ? 51.214 -32.523 76.225 1.00 35.39 138 GLN B C 1
ATOM 2784 O O . GLN B 1 151 ? 51.605 -33.463 76.919 1.00 38.26 138 GLN B O 1
ATOM 2790 N N . ALA B 1 152 ? 51.874 -32.105 75.152 1.00 32.43 139 ALA B N 1
ATOM 2791 C CA . ALA B 1 152 ? 53.130 -32.729 74.753 1.00 33.41 139 ALA B CA 1
ATOM 2792 C C . ALA B 1 152 ? 54.231 -32.375 75.736 1.00 36.93 139 ALA B C 1
ATOM 2793 O O . ALA B 1 152 ? 55.125 -33.180 76.002 1.00 40.52 139 ALA B O 1
ATOM 2795 N N . TYR B 1 153 ? 54.167 -31.163 76.274 1.00 35.88 140 TYR B N 1
ATOM 2796 C CA . TYR B 1 153 ? 55.107 -30.741 77.303 1.00 36.19 140 TYR B CA 1
ATOM 2797 C C . TYR B 1 153 ? 54.868 -31.519 78.590 1.00 37.49 140 TYR B C 1
ATOM 2798 O O . TYR B 1 153 ? 55.798 -32.087 79.151 1.00 40.00 140 TYR B O 1
ATOM 2807 N N . GLN B 1 154 ? 53.621 -31.540 79.057 1.00 35.75 141 GLN B N 1
ATOM 2808 C CA . GLN B 1 154 ? 53.275 -32.214 80.310 1.00 40.01 141 GLN B CA 1
ATOM 2809 C C . GLN B 1 154 ? 53.682 -33.674 80.286 1.00 44.26 141 GLN B C 1
ATOM 2810 O O . GLN B 1 154 ? 53.983 -34.270 81.321 1.00 43.87 141 GLN B O 1
ATOM 2816 N N . ALA B 1 155 ? 53.678 -34.244 79.088 1.00 41.82 142 ALA B N 1
ATOM 2817 C CA . ALA B 1 155 ? 54.263 -35.560 78.873 1.00 44.22 142 ALA B CA 1
ATOM 2818 C C . ALA B 1 155 ? 55.782 -35.420 78.825 1.00 47.22 142 ALA B C 1
ATOM 2819 O O . ALA B 1 155 ? 56.420 -35.842 77.862 1.00 48.73 142 ALA B O 1
ATOM 2821 N N . THR B 1 156 ? 56.331 -34.825 79.885 1.00 49.41 143 THR B N 1
ATOM 2822 C CA . THR B 1 156 ? 57.736 -34.421 80.000 1.00 46.99 143 THR B CA 1
ATOM 2823 C C . THR B 1 156 ? 58.729 -35.262 79.202 1.00 51.97 143 THR B C 1
ATOM 2824 O O . THR B 1 156 ? 59.001 -34.969 78.034 1.00 53.64 143 THR B O 1
ATOM 2828 N N . PRO B 1 180 ? 50.432 -28.088 51.921 1.00 41.11 167 PRO B N 1
ATOM 2829 C CA . PRO B 1 180 ? 49.937 -26.884 52.600 1.00 36.28 167 PRO B CA 1
ATOM 2830 C C . PRO B 1 180 ? 48.538 -27.067 53.184 1.00 33.03 167 PRO B C 1
ATOM 2831 O O . PRO B 1 180 ? 47.960 -26.088 53.670 1.00 34.56 167 PRO B O 1
ATOM 2835 N N . LEU B 1 181 ? 48.020 -28.295 53.165 1.00 33.54 168 LEU B N 1
ATOM 2836 C CA . LEU B 1 181 ? 46.627 -28.546 53.535 1.00 26.05 168 LEU B CA 1
ATOM 2837 C C . LEU B 1 181 ? 46.307 -28.143 54.969 1.00 21.04 168 LEU B C 1
ATOM 2838 O O . LEU B 1 181 ? 45.174 -27.787 55.265 1.00 21.41 168 LEU B O 1
ATOM 2843 N N . ASP B 1 182 ? 47.287 -28.197 55.862 1.00 20.59 169 ASP B N 1
ATOM 2844 C CA . ASP B 1 182 ? 47.092 -27.657 57.207 1.00 20.05 169 ASP B CA 1
ATOM 2845 C C . ASP B 1 182 ? 48.409 -27.102 57.754 1.00 21.03 169 ASP B C 1
ATOM 2846 O O . ASP B 1 182 ? 48.706 -27.202 58.938 1.00 20.13 169 ASP B O 1
ATOM 2851 N N . ALA B 1 183 ? 49.174 -26.460 56.876 1.00 21.99 170 ALA B N 1
ATOM 2852 C CA . ALA B 1 183 ? 50.506 -26.002 57.231 1.00 23.34 170 ALA B CA 1
ATOM 2853 C C . ALA B 1 183 ? 50.468 -24.866 58.242 1.00 22.01 170 ALA B C 1
ATOM 2854 O O . ALA B 1 183 ? 51.318 -24.803 59.131 1.00 20.54 170 ALA B O 1
ATOM 2856 N N . GLN B 1 184 ? 49.493 -23.967 58.117 1.00 18.23 171 GLN B N 1
ATOM 2857 C CA . GLN B 1 184 ? 49.435 -22.824 59.032 1.00 19.59 171 GLN B CA 1
ATOM 2858 C C . GLN B 1 184 ? 49.276 -23.231 60.486 1.00 20.81 171 GLN B C 1
ATOM 2859 O O . GLN B 1 184 ? 49.981 -22.727 61.365 1.00 20.34 171 GLN B O 1
ATOM 2865 N N . GLN B 1 185 ? 48.347 -24.136 60.758 1.00 18.11 172 GLN B N 1
ATOM 2866 C CA . GLN B 1 185 ? 48.124 -24.528 62.141 1.00 16.34 172 GLN B CA 1
ATOM 2867 C C . GLN B 1 185 ? 49.372 -25.224 62.704 1.00 17.23 172 GLN B C 1
ATOM 2868 O O . GLN B 1 185 ? 49.678 -25.089 63.879 1.00 18.80 172 GLN B O 1
ATOM 2874 N N . GLY B 1 186 ? 50.095 -25.947 61.852 1.00 20.01 173 GLY B N 1
ATOM 2875 C CA . GLY B 1 186 ? 51.371 -26.521 62.251 1.00 18.78 173 GLY B CA 1
ATOM 2876 C C . GLY B 1 186 ? 52.381 -25.452 62.653 1.00 19.73 173 GLY B C 1
ATOM 2877 O O . GLY B 1 186 ? 53.119 -25.611 63.626 1.00 20.79 173 GLY B O 1
ATOM 2878 N N . TYR B 1 187 ? 52.410 -24.354 61.902 1.00 22.78 174 TYR B N 1
ATOM 2879 C CA . TYR B 1 187 ? 53.303 -23.243 62.236 1.00 21.46 174 TYR B CA 1
ATOM 2880 C C . TYR B 1 187 ? 52.893 -22.601 63.570 1.00 20.78 174 TYR B C 1
ATOM 2881 O O . TYR B 1 187 ? 53.758 -22.198 64.354 1.00 20.79 174 TYR B O 1
ATOM 2890 N N . VAL B 1 188 ? 51.586 -22.511 63.837 1.00 17.44 175 VAL B N 1
ATOM 2891 C CA . VAL B 1 188 ? 51.125 -21.908 65.083 1.00 15.82 175 VAL B CA 1
ATOM 2892 C C . VAL B 1 188 ? 51.595 -22.760 66.267 1.00 19.26 175 VAL B C 1
ATOM 2893 O O . VAL B 1 188 ? 52.064 -22.227 67.266 1.00 19.98 175 VAL B O 1
ATOM 2897 N N . ARG B 1 189 ? 51.504 -24.082 66.142 1.00 20.72 176 ARG B N 1
ATOM 2898 C CA . ARG B 1 189 ? 52.027 -24.970 67.183 1.00 21.31 176 ARG B CA 1
ATOM 2899 C C . ARG B 1 189 ? 53.539 -24.784 67.344 1.00 20.52 176 ARG B C 1
ATOM 2900 O O . ARG B 1 189 ? 54.046 -24.732 68.467 1.00 21.24 176 ARG B O 1
ATOM 2908 N N . ASP B 1 190 ? 54.250 -24.683 66.225 1.00 18.73 177 ASP B N 1
ATOM 2909 C CA . ASP B 1 190 ? 55.710 -24.530 66.256 1.00 18.95 177 ASP B CA 1
ATOM 2910 C C . ASP B 1 190 ? 56.106 -23.282 67.025 1.00 23.80 177 ASP B C 1
ATOM 2911 O O . ASP B 1 190 ? 56.974 -23.319 67.894 1.00 24.83 177 ASP B O 1
ATOM 2916 N N . MET B 1 191 ? 55.450 -22.171 66.719 1.00 22.59 178 MET B N 1
ATOM 2917 C CA . MET B 1 191 ? 55.831 -20.924 67.347 1.00 20.71 178 MET B CA 1
ATOM 2918 C C . MET B 1 191 ? 55.339 -20.823 68.798 1.00 20.99 178 MET B C 1
ATOM 2919 O O . MET B 1 191 ? 55.889 -20.043 69.581 1.00 21.76 178 MET B O 1
ATOM 2924 N N . LEU B 1 192 ? 54.357 -21.641 69.178 1.00 21.47 179 LEU B N 1
ATOM 2925 C CA . LEU B 1 192 ? 53.837 -21.623 70.545 1.00 20.54 179 LEU B CA 1
ATOM 2926 C C . LEU B 1 192 ? 54.580 -22.590 71.469 1.00 24.43 179 LEU B C 1
ATOM 2927 O O . LEU B 1 192 ? 54.504 -22.479 72.703 1.00 24.87 179 LEU B O 1
ATOM 2932 N N . ARG B 1 193 ? 55.296 -23.533 70.864 1.00 22.98 180 ARG B N 1
ATOM 2933 C CA . ARG B 1 193 ? 56.001 -24.567 71.626 1.00 26.45 180 ARG B CA 1
ATOM 2934 C C . ARG B 1 193 ? 56.960 -24.015 72.699 1.00 23.41 180 ARG B C 1
ATOM 2935 O O . ARG B 1 193 ? 56.972 -24.535 73.818 1.00 25.99 180 ARG B O 1
ATOM 2943 N N . PRO B 1 194 ? 57.743 -22.953 72.389 1.00 24.14 181 PRO B N 1
ATOM 2944 C CA . PRO B 1 194 ? 58.608 -22.391 73.439 1.00 26.11 181 PRO B CA 1
ATOM 2945 C C . PRO B 1 194 ? 57.874 -21.904 74.691 1.00 26.99 181 PRO B C 1
ATOM 2946 O O . PRO B 1 194 ? 58.508 -21.740 75.736 1.00 26.02 181 PRO B O 1
ATOM 2950 N N . TYR B 1 195 ? 56.571 -21.662 74.589 1.00 23.45 182 TYR B N 1
ATOM 2951 C CA . TYR B 1 195 ? 55.808 -21.107 75.698 1.00 23.46 182 TYR B CA 1
ATOM 2952 C C . TYR B 1 195 ? 55.059 -22.176 76.478 1.00 22.44 182 TYR B C 1
ATOM 2953 O O . TYR B 1 195 ? 54.248 -21.857 77.336 1.00 24.72 182 TYR B O 1
ATOM 2962 N N . ALA B 1 196 ? 55.341 -23.440 76.179 1.00 25.34 183 ALA B N 1
ATOM 2963 C CA . ALA B 1 196 ? 54.596 -24.551 76.763 1.00 25.51 183 ALA B CA 1
ATOM 2964 C C . ALA B 1 196 ? 54.631 -24.547 78.296 1.00 25.11 183 ALA B C 1
ATOM 2965 O O . ALA B 1 196 ? 53.607 -24.721 78.950 1.00 24.58 183 ALA B O 1
ATOM 2967 N N . ALA B 1 197 ? 55.814 -24.338 78.863 1.00 28.63 184 ALA B N 1
ATOM 2968 C CA . ALA B 1 197 ? 55.946 -24.308 80.313 1.00 29.84 184 ALA B CA 1
ATOM 2969 C C . ALA B 1 197 ? 55.145 -23.149 80.886 1.00 27.67 184 ALA B C 1
ATOM 2970 O O . ALA B 1 197 ? 54.388 -23.319 81.836 1.00 29.78 184 ALA B O 1
ATOM 2972 N N . THR B 1 198 ? 55.314 -21.975 80.285 1.00 26.59 185 THR B N 1
ATOM 2973 C CA . THR B 1 198 ? 54.601 -20.766 80.692 1.00 26.80 185 THR B CA 1
ATOM 2974 C C . THR B 1 198 ? 53.089 -20.980 80.682 1.00 26.58 185 THR B C 1
ATOM 2975 O O . THR B 1 198 ? 52.386 -20.595 81.610 1.00 27.25 185 THR B O 1
ATOM 2979 N N . LEU B 1 199 ? 52.594 -21.610 79.623 1.00 26.25 186 LEU B N 1
ATOM 2980 C CA . LEU B 1 199 ? 51.166 -21.843 79.493 1.00 23.94 186 LEU B CA 1
ATOM 2981 C C . LEU B 1 199 ? 50.660 -22.838 80.530 1.00 26.74 186 LEU B C 1
ATOM 2982 O O . LEU B 1 199 ? 49.587 -22.655 81.105 1.00 30.89 186 LEU B O 1
ATOM 2987 N N . SER B 1 200 ? 51.434 -23.891 80.763 1.00 28.73 187 SER B N 1
ATOM 2988 C CA . SER B 1 200 ? 51.010 -24.939 81.681 1.00 29.77 187 SER B CA 1
ATOM 2989 C C . SER B 1 200 ? 50.966 -24.420 83.115 1.00 31.13 187 SER B C 1
ATOM 2990 O O . SER B 1 200 ? 50.150 -24.871 83.913 1.00 33.17 187 SER B O 1
ATOM 2993 N N . GLU B 1 201 ? 51.821 -23.449 83.425 1.00 31.19 188 GLU B N 1
ATOM 2994 C CA . GLU B 1 201 ? 51.938 -22.919 84.782 1.00 31.91 188 GLU B CA 1
ATOM 2995 C C . GLU B 1 201 ? 51.100 -21.658 85.023 1.00 34.64 188 GLU B C 1
ATOM 2996 O O . GLU B 1 201 ? 51.123 -21.090 86.114 1.00 34.43 188 GLU B O 1
ATOM 3002 N N . ALA B 1 202 ? 50.354 -21.221 84.013 1.00 29.39 189 ALA B N 1
ATOM 3003 C CA . ALA B 1 202 ? 49.626 -19.960 84.108 1.00 30.21 189 ALA B CA 1
ATOM 3004 C C . ALA B 1 202 ? 48.413 -20.037 85.024 1.00 29.16 189 ALA B C 1
ATOM 3005 O O . ALA B 1 202 ? 47.691 -21.032 85.033 1.00 32.04 189 ALA B O 1
ATOM 3007 N N . GLU B 1 203 ? 48.176 -18.967 85.774 1.00 29.60 190 GLU B N 1
ATOM 3008 C CA . GLU B 1 203 ? 47.001 -18.897 86.635 1.00 33.62 190 GLU B CA 1
ATOM 3009 C C . GLU B 1 203 ? 45.726 -18.956 85.796 1.00 33.91 190 GLU B C 1
ATOM 3010 O O . GLU B 1 203 ? 44.810 -19.715 86.102 1.00 33.34 190 GLU B O 1
ATOM 3016 N N . ASP B 1 204 ? 45.671 -18.143 84.743 1.00 29.38 191 ASP B N 1
ATOM 3017 C CA . ASP B 1 204 ? 44.582 -18.217 83.777 1.00 29.23 191 ASP B CA 1
ATOM 3018 C C . ASP B 1 204 ? 45.203 -18.323 82.398 1.00 23.62 191 ASP B C 1
ATOM 3019 O O . ASP B 1 204 ? 45.661 -17.329 81.834 1.00 23.67 191 ASP B O 1
ATOM 3024 N N . VAL B 1 205 ? 45.220 -19.535 81.865 1.00 22.89 192 VAL B N 1
ATOM 3025 C CA . VAL B 1 205 ? 45.900 -19.778 80.612 1.00 21.73 192 VAL B CA 1
ATOM 3026 C C . VAL B 1 205 ? 45.206 -19.011 79.491 1.00 20.92 192 VAL B C 1
ATOM 3027 O O . VAL B 1 205 ? 45.843 -18.684 78.513 1.00 19.46 192 VAL B O 1
ATOM 3031 N N . MET B 1 206 ? 43.922 -18.690 79.648 1.00 19.79 193 MET B N 1
ATOM 3032 C CA . MET B 1 206 ? 43.214 -18.005 78.564 1.00 18.29 193 MET B CA 1
ATOM 3033 C C . MET B 1 206 ? 43.571 -16.521 78.489 1.00 18.07 193 MET B C 1
ATOM 3034 O O . MET B 1 206 ? 43.304 -15.859 77.487 1.00 18.25 193 MET B O 1
ATOM 3039 N N . VAL B 1 207 ? 44.167 -15.984 79.546 1.00 18.48 194 VAL B N 1
ATOM 3040 C CA . VAL B 1 207 ? 44.724 -14.633 79.488 1.00 19.69 194 VAL B CA 1
ATOM 3041 C C . VAL B 1 207 ? 46.190 -14.691 79.064 1.00 18.75 194 VAL B C 1
ATOM 3042 O O . VAL B 1 207 ? 46.665 -13.861 78.281 1.00 21.54 194 VAL B O 1
ATOM 3046 N N . THR B 1 208 ? 46.912 -15.687 79.563 1.00 18.76 195 THR B N 1
ATOM 3047 C CA . THR B 1 208 ? 48.321 -15.811 79.248 1.00 17.84 195 THR B CA 1
ATOM 3048 C C . THR B 1 208 ? 48.536 -16.175 77.774 1.00 18.39 195 THR B C 1
ATOM 3049 O O . THR B 1 208 ? 49.510 -15.740 77.165 1.00 19.90 195 THR B O 1
ATOM 3053 N N . LEU B 1 209 ? 47.620 -16.946 77.202 1.00 16.76 196 LEU B N 1
ATOM 3054 C CA . LEU B 1 209 ? 47.774 -17.367 75.805 1.00 14.92 196 LEU B CA 1
ATOM 3055 C C . LEU B 1 209 ? 47.893 -16.193 74.806 1.00 14.52 196 LEU B C 1
ATOM 3056 O O . LEU B 1 209 ? 48.848 -16.163 74.041 1.00 14.88 196 LEU B O 1
ATOM 3061 N N . PRO B 1 210 ? 46.939 -15.244 74.796 1.00 15.11 197 PRO B N 1
ATOM 3062 C CA . PRO B 1 210 ? 47.138 -14.164 73.809 1.00 15.56 197 PRO B CA 1
ATOM 3063 C C . PRO B 1 210 ? 48.386 -13.319 74.065 1.00 15.26 197 PRO B C 1
ATOM 3064 O O . PRO B 1 210 ? 48.914 -12.708 73.145 1.00 13.49 197 PRO B O 1
ATOM 3068 N N . VAL B 1 211 ? 48.856 -13.276 75.307 1.00 14.84 198 VAL B N 1
ATOM 3069 C CA . VAL B 1 211 ? 50.079 -12.547 75.585 1.00 13.60 198 VAL B CA 1
ATOM 3070 C C . VAL B 1 211 ? 51.266 -13.291 74.971 1.00 15.64 198 VAL B C 1
ATOM 3071 O O . VAL B 1 211 ? 52.145 -12.681 74.384 1.00 16.34 198 VAL B O 1
ATOM 3075 N N . SER B 1 212 ? 51.266 -14.617 75.077 1.00 15.72 199 SER B N 1
ATOM 3076 C CA . SER B 1 212 ? 52.339 -15.431 74.499 1.00 15.46 199 SER B CA 1
ATOM 3077 C C . SER B 1 212 ? 52.312 -15.406 72.973 1.00 13.75 199 SER B C 1
ATOM 3078 O O . SER B 1 212 ? 53.349 -15.335 72.320 1.00 16.66 199 SER B O 1
ATOM 3081 N N . VAL B 1 213 ? 51.108 -15.491 72.418 1.00 14.93 200 VAL B N 1
ATOM 3082 C CA . VAL B 1 213 ? 50.947 -15.396 70.960 1.00 14.45 200 VAL B CA 1
ATOM 3083 C C . VAL B 1 213 ? 51.448 -14.041 70.463 1.00 13.42 200 VAL B C 1
ATOM 3084 O O . VAL B 1 213 ? 52.168 -13.986 69.462 1.00 14.19 200 VAL B O 1
ATOM 3088 N N . TYR B 1 214 ? 51.087 -12.960 71.165 1.00 15.18 201 TYR B N 1
ATOM 3089 C CA . TYR B 1 214 ? 51.587 -11.636 70.795 1.00 13.25 201 TYR B CA 1
ATOM 3090 C C . TYR B 1 214 ? 53.119 -11.638 70.834 1.00 15.73 201 TYR B C 1
ATOM 3091 O O . TYR B 1 214 ? 53.770 -11.107 69.937 1.00 15.42 201 TYR B O 1
ATOM 3100 N N . ASP B 1 215 ? 53.705 -12.207 71.883 1.00 15.03 202 ASP B N 1
ATOM 3101 C CA . ASP B 1 215 ? 55.169 -12.203 71.991 1.00 15.17 202 ASP B CA 1
ATOM 3102 C C . ASP B 1 215 ? 55.823 -12.927 70.808 1.00 17.89 202 ASP B C 1
ATOM 3103 O O . ASP B 1 215 ? 56.827 -12.462 70.257 1.00 19.40 202 ASP B O 1
ATOM 3108 N N . ALA B 1 216 ? 55.236 -14.046 70.401 1.00 15.10 203 ALA B N 1
ATOM 3109 C CA . ALA B 1 216 ? 55.750 -14.805 69.273 1.00 16.86 203 ALA B CA 1
ATOM 3110 C C . ALA B 1 216 ? 55.584 -14.016 67.984 1.00 17.23 203 ALA B C 1
ATOM 3111 O O . ALA B 1 216 ? 56.476 -14.031 67.117 1.00 17.86 203 ALA B O 1
ATOM 3113 N N . GLN B 1 217 ? 54.460 -13.316 67.852 1.00 13.55 204 GLN B N 1
ATOM 3114 C CA . GLN B 1 217 ? 54.225 -12.507 66.662 1.00 14.04 204 GLN B CA 1
ATOM 3115 C C . GLN B 1 217 ? 55.204 -11.366 66.579 1.00 15.50 204 GLN B C 1
ATOM 3116 O O . GLN B 1 217 ? 55.693 -11.038 65.502 1.00 15.58 204 GLN B O 1
ATOM 3122 N N . GLN B 1 218 ? 55.443 -10.720 67.716 1.00 15.26 205 GLN B N 1
ATOM 3123 C CA . GLN B 1 218 ? 56.281 -9.533 67.717 1.00 17.21 205 GLN B CA 1
ATOM 3124 C C . GLN B 1 218 ? 57.670 -9.903 67.214 1.00 16.76 205 GLN B C 1
ATOM 3125 O O . GLN B 1 218 ? 58.277 -9.157 66.455 1.00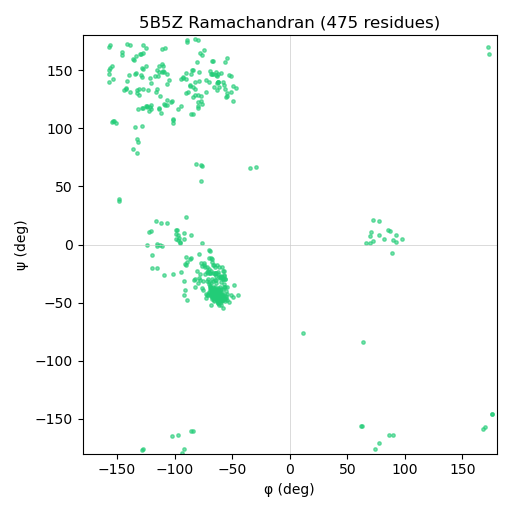 17.81 205 GLN B O 1
ATOM 3131 N N . LYS B 1 219 ? 58.153 -11.074 67.621 1.00 16.30 206 LYS B N 1
ATOM 3132 C CA . LYS B 1 219 ? 59.461 -11.546 67.165 1.00 17.06 206 LYS B CA 1
ATOM 3133 C C . LYS B 1 219 ? 59.492 -11.789 65.652 1.00 18.31 206 LYS B C 1
ATOM 3134 O O . LYS B 1 219 ? 60.457 -11.408 64.970 1.00 18.12 206 LYS B O 1
ATOM 3140 N N . LEU B 1 220 ? 58.451 -12.433 65.134 1.00 15.69 207 LEU B N 1
ATOM 3141 C CA . LEU B 1 220 ? 58.392 -12.743 63.712 1.00 14.75 207 LEU B CA 1
ATOM 3142 C C . LEU B 1 220 ? 58.236 -11.474 62.880 1.00 16.13 207 LEU B C 1
ATOM 3143 O O . LEU B 1 220 ? 58.903 -11.318 61.850 1.00 16.62 207 LEU B O 1
ATOM 3148 N N . VAL B 1 221 ? 57.365 -10.565 63.326 1.00 16.11 208 VAL B N 1
ATOM 3149 C CA . VAL B 1 221 ? 57.213 -9.288 62.625 1.00 15.25 208 VAL B CA 1
ATOM 3150 C C . VAL B 1 221 ? 58.549 -8.532 62.576 1.00 16.04 208 VAL B C 1
ATOM 3151 O O . VAL B 1 221 ? 58.947 -8.022 61.522 1.00 16.87 208 VAL B O 1
ATOM 3155 N N . THR B 1 222 ? 59.244 -8.479 63.708 1.00 15.87 209 THR B N 1
ATOM 3156 C CA . THR B 1 222 ? 60.536 -7.801 63.751 1.00 16.30 209 THR B CA 1
ATOM 3157 C C . THR B 1 222 ? 61.510 -8.425 62.754 1.00 17.39 209 THR B C 1
ATOM 3158 O O . THR B 1 222 ? 62.184 -7.711 62.017 1.00 19.24 209 THR B O 1
ATOM 3162 N N . ARG B 1 223 ? 61.547 -9.755 62.693 1.00 14.21 210 ARG B N 1
ATOM 3163 C CA . ARG B 1 223 ? 62.396 -10.444 61.716 1.00 16.47 210 ARG B CA 1
ATOM 3164 C C . ARG B 1 223 ? 62.044 -10.105 60.265 1.00 17.41 210 ARG B C 1
ATOM 3165 O O . ARG B 1 223 ? 62.926 -9.857 59.444 1.00 18.54 210 ARG B O 1
ATOM 3173 N N . ILE B 1 224 ? 60.753 -10.109 59.941 1.00 16.11 211 ILE B N 1
ATOM 3174 C CA . ILE B 1 224 ? 60.317 -9.777 58.589 1.00 15.89 211 ILE B CA 1
ATOM 3175 C C . ILE B 1 224 ? 60.723 -8.343 58.219 1.00 17.77 211 ILE B C 1
ATOM 3176 O O . ILE B 1 224 ? 61.245 -8.094 57.133 1.00 19.91 211 ILE B O 1
ATOM 3181 N N . LEU B 1 225 ? 60.495 -7.407 59.134 1.00 19.00 212 LEU B N 1
ATOM 3182 C CA . LEU B 1 225 ? 60.839 -6.009 58.875 1.00 20.31 212 LEU B CA 1
ATOM 3183 C C . LEU B 1 225 ? 62.346 -5.822 58.721 1.00 21.48 212 LEU B C 1
ATOM 3184 O O . LEU B 1 225 ? 62.791 -5.012 57.910 1.00 22.41 212 LEU B O 1
ATOM 3189 N N . ASP B 1 226 ? 63.126 -6.563 59.503 1.00 19.58 213 ASP B N 1
ATOM 3190 C CA . ASP B 1 226 ? 64.586 -6.502 59.401 1.00 23.14 213 ASP B CA 1
ATOM 3191 C C . ASP B 1 226 ? 65.047 -7.025 58.038 1.00 26.94 213 ASP B C 1
ATOM 3192 O O . ASP B 1 226 ? 65.950 -6.452 57.413 1.00 30.44 213 ASP B O 1
ATOM 3197 N N . GLU B 1 227 ? 64.412 -8.093 57.564 1.00 22.53 214 GLU B N 1
ATOM 3198 C CA . GLU B 1 227 ? 64.774 -8.689 56.273 1.00 23.96 214 GLU B CA 1
ATOM 3199 C C . GLU B 1 227 ? 64.339 -7.867 55.071 1.00 30.20 214 GLU B C 1
ATOM 3200 O O . GLU B 1 227 ? 65.106 -7.687 54.126 1.00 31.29 214 GLU B O 1
ATOM 3206 N N . GLY B 1 228 ? 63.097 -7.394 55.097 1.00 27.05 215 GLY B N 1
ATOM 3207 C CA . GLY B 1 228 ? 62.520 -6.707 53.953 1.00 31.75 215 GLY B CA 1
ATOM 3208 C C . GLY B 1 228 ? 62.757 -5.213 54.002 1.00 36.91 215 GLY B C 1
ATOM 3209 O O . GLY B 1 228 ? 62.023 -4.432 53.383 1.00 36.00 215 GLY B O 1
ATOM 3210 N N . SER B 1 229 ? 63.800 -4.829 54.732 1.00 37.22 216 SER B N 1
ATOM 3211 C CA . SER B 1 229 ? 64.136 -3.429 54.968 1.00 43.69 216 SER B CA 1
ATOM 3212 C C . SER B 1 229 ? 64.347 -2.662 53.671 1.00 43.51 216 SER B C 1
ATOM 3213 O O . SER B 1 229 ? 63.871 -1.535 53.513 1.00 45.09 216 SER B O 1
ATOM 3216 N N . ASN B 1 230 ? 65.058 -3.294 52.744 1.00 47.19 217 ASN B N 1
ATOM 3217 C CA . ASN B 1 230 ? 65.410 -2.680 51.471 1.00 46.74 217 ASN B CA 1
ATOM 3218 C C . ASN B 1 230 ? 64.205 -2.234 50.636 1.00 45.04 217 ASN B C 1
ATOM 3219 O O . ASN B 1 230 ? 64.306 -1.285 49.860 1.00 45.41 217 ASN B O 1
ATOM 3221 N N . HIS B 1 231 ? 63.068 -2.906 50.806 1.00 39.03 218 HIS B N 1
ATOM 3222 C CA . HIS B 1 231 ? 61.903 -2.676 49.947 1.00 42.44 218 HIS B CA 1
ATOM 3223 C C . HIS B 1 231 ? 61.228 -1.323 50.168 1.00 42.16 218 HIS B C 1
ATOM 3224 O O . HIS B 1 231 ? 60.510 -0.834 49.293 1.00 42.54 218 HIS B O 1
ATOM 3231 N N . ILE B 1 232 ? 61.458 -0.724 51.332 1.00 41.31 219 ILE B N 1
ATOM 3232 C CA . ILE B 1 232 ? 60.969 0.621 51.611 1.00 42.10 219 ILE B CA 1
ATOM 3233 C C . ILE B 1 232 ? 61.868 1.673 50.965 1.00 45.65 219 ILE B C 1
ATOM 3234 O O . ILE B 1 232 ? 63.084 1.665 51.155 1.00 48.04 219 ILE B O 1
ATOM 3239 N N . ASP B 1 233 ? 61.261 2.583 50.212 1.00 48.45 220 ASP B N 1
ATOM 3240 C CA . ASP B 1 233 ? 62.013 3.619 49.513 1.00 47.40 220 ASP B CA 1
ATOM 3241 C C . ASP B 1 233 ? 62.463 4.757 50.438 1.00 47.25 220 ASP B C 1
ATOM 3242 O O . ASP B 1 233 ? 61.659 5.322 51.174 1.00 46.31 220 ASP B O 1
ATOM 3247 N N . GLY B 1 234 ? 63.761 5.058 50.384 1.00 48.45 221 GLY B N 1
ATOM 3248 C CA . GLY B 1 234 ? 64.411 6.158 51.088 1.00 44.61 221 GLY B CA 1
ATOM 3249 C C . GLY B 1 234 ? 63.712 6.941 52.184 1.00 42.78 221 GLY B C 1
ATOM 3250 O O . 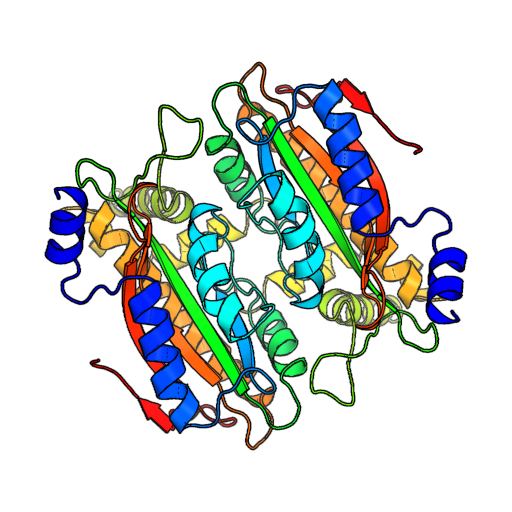GLY B 1 234 ? 64.011 6.773 53.365 1.00 44.13 221 GLY B O 1
ATOM 3251 N N . ASP B 1 235 ? 62.799 7.823 51.790 1.00 42.63 222 ASP B N 1
ATOM 3252 C CA . ASP B 1 235 ? 62.091 8.666 52.746 1.00 41.97 222 ASP B CA 1
ATOM 3253 C C . ASP B 1 235 ? 60.986 7.881 53.447 1.00 41.20 222 ASP B C 1
ATOM 3254 O O . ASP B 1 235 ? 60.583 8.212 54.567 1.00 38.99 222 ASP B O 1
ATOM 3256 N N . GLY B 1 236 ? 60.509 6.835 52.775 1.00 38.44 223 GLY B N 1
ATOM 3257 C CA . GLY B 1 236 ? 59.406 6.031 53.269 1.00 32.42 223 GLY B CA 1
ATOM 3258 C C . GLY B 1 236 ? 59.671 5.387 54.614 1.00 32.93 223 GLY B C 1
ATOM 3259 O O . GLY B 1 236 ? 60.801 5.028 54.942 1.00 33.00 223 GLY B O 1
ATOM 3260 N N . GLN B 1 237 ? 58.612 5.238 55.398 1.00 23.92 224 GLN B N 1
ATOM 3261 C CA . GLN B 1 237 ? 58.725 4.633 56.713 1.00 24.75 224 GLN B CA 1
ATOM 3262 C C . GLN B 1 237 ? 57.735 3.501 56.877 1.00 22.71 224 GLN B C 1
ATOM 3263 O O . GLN B 1 237 ? 56.850 3.308 56.039 1.00 22.45 224 GLN B O 1
ATOM 3269 N N . ILE B 1 238 ? 57.883 2.782 57.985 1.00 23.42 225 ILE B N 1
ATOM 3270 C CA . ILE B 1 238 ? 56.873 1.829 58.416 1.00 18.57 225 ILE B CA 1
ATOM 3271 C C . ILE B 1 238 ? 56.512 2.104 59.876 1.00 19.63 225 ILE B C 1
ATOM 3272 O O . ILE B 1 238 ? 57.356 2.035 60.771 1.00 20.12 225 ILE B O 1
ATOM 3277 N N . ALA B 1 239 ? 55.254 2.456 60.099 1.00 15.60 226 ALA B N 1
ATOM 3278 C CA . ALA B 1 239 ? 54.719 2.600 61.447 1.00 15.96 226 ALA B CA 1
ATOM 3279 C C . ALA B 1 239 ? 54.084 1.279 61.851 1.00 15.52 226 ALA B C 1
ATOM 3280 O O . ALA B 1 239 ? 53.473 0.592 61.024 1.00 16.31 226 ALA B O 1
ATOM 3282 N N . VAL B 1 240 ? 54.227 0.928 63.120 1.00 15.47 227 VAL B N 1
ATOM 3283 C CA . VAL B 1 240 ? 53.816 -0.384 63.591 1.00 14.54 227 VAL B CA 1
ATOM 3284 C C . VAL B 1 240 ? 52.994 -0.224 64.862 1.00 13.71 227 VAL B C 1
ATOM 3285 O O . VAL B 1 240 ? 53.398 0.507 65.767 1.00 16.53 227 VAL B O 1
ATOM 3289 N N . VAL B 1 241 ? 51.827 -0.866 64.910 1.00 12.54 228 VAL B N 1
ATOM 3290 C CA . VAL B 1 241 ? 51.021 -0.964 66.100 1.00 13.02 228 VAL B CA 1
ATOM 3291 C C . VAL B 1 241 ? 50.838 -2.439 66.393 1.00 13.02 228 VAL B C 1
ATOM 3292 O O . VAL B 1 241 ? 50.298 -3.162 65.560 1.00 14.13 228 VAL B O 1
ATOM 3296 N N . GLY B 1 242 ? 51.311 -2.893 67.550 1.00 13.66 229 GLY B N 1
ATOM 3297 C CA . GLY B 1 242 ? 51.184 -4.296 67.876 1.00 11.74 229 GLY B CA 1
ATOM 3298 C C . GLY B 1 242 ? 50.564 -4.483 69.229 1.00 13.38 229 GLY B C 1
ATOM 3299 O O . GLY B 1 242 ? 50.774 -3.681 70.130 1.00 15.04 229 GLY B O 1
ATOM 3300 N N . GLY B 1 2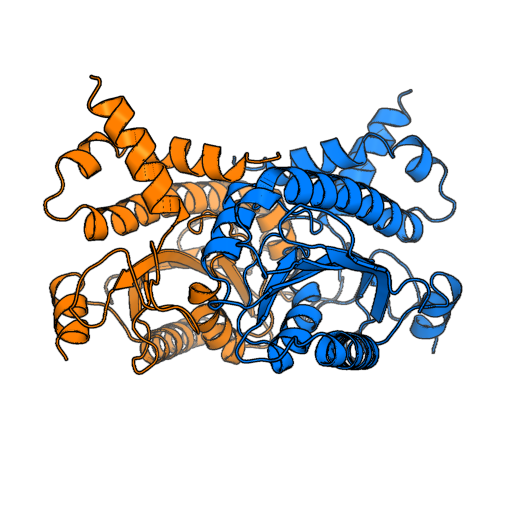43 ? 49.747 -5.513 69.371 1.00 11.79 230 GLY B N 1
ATOM 3301 C CA . GLY B 1 243 ? 49.198 -5.790 70.693 1.00 12.72 230 GLY B CA 1
ATOM 3302 C C . GLY B 1 243 ? 48.192 -6.916 70.716 1.00 15.12 230 GLY B C 1
ATOM 3303 O O . GLY B 1 243 ? 48.293 -7.871 69.944 1.00 14.03 230 GLY B O 1
ATOM 3304 N N . ILE B 1 244 ? 47.200 -6.777 71.592 1.00 13.08 231 ILE B N 1
ATOM 3305 C CA . ILE B 1 244 ? 46.221 -7.825 71.819 1.00 14.27 231 ILE B CA 1
ATOM 3306 C C . ILE B 1 244 ? 44.833 -7.284 71.590 1.00 11.85 231 ILE B C 1
ATOM 3307 O O . ILE B 1 244 ? 44.384 -6.335 72.255 1.00 13.30 231 ILE B O 1
ATOM 3312 N N . GLN B 1 245 ? 44.156 -7.882 70.623 1.00 12.58 232 GLN B N 1
ATOM 3313 C CA . GLN B 1 245 ? 42.787 -7.543 70.305 1.00 13.52 232 GLN B CA 1
ATOM 3314 C C . GLN B 1 245 ? 41.821 -8.262 71.247 1.00 14.52 232 GLN B C 1
ATOM 3315 O O . GLN B 1 245 ? 41.921 -9.468 71.406 1.00 15.83 232 GLN B O 1
ATOM 3321 N N . ILE B 1 246 ? 40.896 -7.536 71.882 1.00 14.31 233 ILE B N 1
ATOM 3322 C CA . ILE B 1 246 ? 39.938 -8.166 72.782 1.00 13.64 233 ILE B CA 1
ATOM 3323 C C . ILE B 1 246 ? 38.524 -8.075 72.220 1.00 14.10 233 ILE B C 1
ATOM 3324 O O . ILE B 1 246 ? 37.974 -6.983 72.042 1.00 17.64 233 ILE B O 1
ATOM 3329 N N . ASN B 1 247 ? 37.953 -9.237 71.938 1.00 15.83 234 ASN B N 1
ATOM 3330 C CA . ASN B 1 247 ? 36.651 -9.340 71.298 1.00 15.20 234 ASN B CA 1
ATOM 3331 C C . ASN B 1 247 ? 35.573 -9.550 72.340 1.00 18.03 234 ASN B C 1
ATOM 3332 O O . ASN B 1 247 ? 35.548 -10.562 73.025 1.00 18.84 234 ASN B O 1
ATOM 3337 N N . THR B 1 248 ? 34.671 -8.586 72.431 1.00 17.59 235 THR B N 1
ATOM 3338 C CA . THR B 1 248 ? 33.672 -8.543 73.484 1.00 20.62 235 THR B CA 1
ATOM 3339 C C . THR B 1 248 ? 32.294 -8.876 72.913 1.00 20.90 235 THR B C 1
ATOM 3340 O O . THR B 1 248 ? 32.132 -8.942 71.698 1.00 21.77 235 THR B O 1
ATOM 3344 N N . PRO B 1 249 ? 31.292 -9.099 73.786 1.00 21.38 236 PRO B N 1
ATOM 3345 C CA . PRO B 1 249 ? 29.936 -9.308 73.261 1.00 25.54 236 PRO B CA 1
ATOM 3346 C C . PRO B 1 249 ? 29.451 -8.153 72.384 1.00 28.09 236 PRO B C 1
ATOM 3347 O O . PRO B 1 249 ? 29.948 -7.026 72.495 1.00 27.16 236 PRO B O 1
ATOM 3351 N N . LYS B 1 250 ? 28.481 -8.449 71.521 1.00 32.55 237 LYS B N 1
ATOM 3352 C CA . LYS B 1 250 ? 28.062 -7.550 70.440 1.00 31.12 237 LYS B CA 1
ATOM 3353 C C . LYS B 1 250 ? 27.634 -6.155 70.895 1.00 32.27 237 LYS B C 1
ATOM 3354 O O . LYS B 1 250 ? 27.782 -5.182 70.155 1.00 34.10 237 LYS B O 1
ATOM 3356 N N . GLU B 1 251 ? 27.113 -6.064 72.112 1.00 32.22 238 GLU B N 1
ATOM 3357 C CA . GLU B 1 251 ? 26.591 -4.807 72.641 1.00 31.73 238 GLU B CA 1
ATOM 3358 C C . GLU B 1 251 ? 27.711 -3.888 73.117 1.00 34.57 238 GLU B C 1
ATOM 3359 O O . GLU B 1 251 ? 27.473 -2.726 73.460 1.00 34.61 238 GLU B O 1
ATOM 3365 N N . MET B 1 252 ? 28.931 -4.416 73.141 1.00 30.54 239 MET B N 1
ATOM 3366 C CA . MET B 1 252 ? 30.084 -3.678 73.644 1.00 27.55 239 MET B CA 1
ATOM 3367 C C . MET B 1 252 ? 31.063 -3.318 72.544 1.00 22.42 239 MET B C 1
ATOM 3368 O O . MET B 1 252 ? 31.129 -3.990 71.520 1.00 25.23 239 MET B O 1
ATOM 3373 N N . SER B 1 253 ? 31.841 -2.268 72.776 1.00 22.49 240 SER B N 1
ATOM 3374 C CA . SER B 1 253 ? 32.998 -2.007 71.935 1.00 18.99 240 SER B CA 1
ATOM 3375 C C . SER B 1 253 ? 34.027 -3.109 72.140 1.00 20.28 240 SER B C 1
ATOM 3376 O O . SER B 1 253 ? 34.168 -3.657 73.238 1.00 20.28 240 SER B O 1
ATOM 3379 N N . ASP B 1 254 ? 34.758 -3.437 71.087 1.00 18.73 241 ASP B N 1
ATOM 3380 C CA . ASP B 1 254 ? 35.959 -4.229 71.267 1.00 16.97 241 ASP B CA 1
ATOM 3381 C C . ASP B 1 254 ? 37.059 -3.365 71.869 1.00 15.87 241 ASP B C 1
ATOM 3382 O O . ASP B 1 254 ? 36.973 -2.122 71.872 1.00 18.70 241 ASP B O 1
ATOM 3387 N N . PHE B 1 255 ? 38.116 -4.023 72.332 1.00 14.63 242 PHE B N 1
ATOM 3388 C CA . PHE B 1 255 ? 39.246 -3.334 72.946 1.00 14.06 242 PHE B CA 1
ATOM 3389 C C . PHE B 1 255 ? 40.544 -3.791 72.320 1.00 14.27 242 PHE B C 1
ATOM 3390 O O . PHE B 1 255 ? 40.583 -4.830 71.652 1.00 15.45 242 PHE B O 1
ATOM 3398 N N . PHE B 1 256 ? 41.600 -3.021 72.544 1.00 13.63 243 PHE B N 1
ATOM 3399 C CA . PHE B 1 256 ? 42.926 -3.369 72.062 1.00 13.57 243 PHE B CA 1
ATOM 3400 C C . PHE B 1 256 ? 43.949 -2.961 73.108 1.00 16.85 243 PHE B C 1
ATOM 3401 O O . PHE B 1 256 ? 43.906 -1.841 73.605 1.00 15.51 243 PHE B O 1
ATOM 3409 N N . VAL B 1 257 ? 44.876 -3.867 73.387 1.00 14.06 244 VAL B N 1
ATOM 3410 C CA . VAL B 1 257 ? 45.980 -3.648 74.310 1.00 13.73 244 VAL B CA 1
ATOM 3411 C C . VAL B 1 257 ? 47.238 -3.350 73.527 1.00 16.09 244 VAL B C 1
ATOM 3412 O O . VAL B 1 257 ? 47.798 -4.251 72.921 1.00 15.42 244 VAL B O 1
ATOM 3416 N N . VAL B 1 258 ? 47.678 -2.094 73.534 1.00 15.59 245 VAL B N 1
ATOM 3417 C CA . VAL B 1 258 ? 48.878 -1.698 72.789 1.00 13.16 245 VAL B CA 1
ATOM 3418 C C . VAL B 1 258 ? 50.147 -2.119 73.506 1.00 16.37 245 VAL B C 1
ATOM 3419 O O . VAL B 1 258 ? 50.358 -1.771 74.671 1.00 17.32 245 VAL B O 1
ATOM 3423 N N . ARG B 1 259 ? 50.983 -2.885 72.812 1.00 16.17 246 ARG B N 1
ATOM 3424 C CA . ARG B 1 259 ? 52.258 -3.333 73.357 1.00 15.72 246 ARG B CA 1
ATOM 3425 C C . ARG B 1 259 ? 53.436 -2.741 72.579 1.00 17.61 246 ARG B C 1
ATOM 3426 O O . ARG B 1 259 ? 54.556 -2.669 73.088 1.00 20.24 246 ARG B O 1
ATOM 3434 N N . ARG B 1 260 ? 53.168 -2.304 71.350 1.00 16.28 247 ARG B N 1
ATOM 3435 C CA . ARG B 1 260 ? 54.182 -1.713 70.480 1.00 14.99 247 ARG B CA 1
ATOM 3436 C C . ARG B 1 260 ? 53.546 -0.600 69.661 1.00 17.04 247 ARG B C 1
ATOM 3437 O O . ARG B 1 260 ? 52.457 -0.775 69.123 1.00 15.15 247 ARG B O 1
ATOM 3445 N N . PHE B 1 261 ? 54.203 0.556 69.595 1.00 15.23 248 PHE B N 1
ATOM 3446 C CA . PHE B 1 261 ? 53.727 1.645 68.753 1.00 15.74 248 PHE B CA 1
ATOM 3447 C C . PHE B 1 261 ? 54.952 2.467 68.429 1.00 19.73 248 PHE B C 1
ATOM 3448 O O . PHE B 1 261 ? 55.480 3.167 69.288 1.00 22.18 248 PHE B O 1
ATOM 3456 N N . CYS B 1 262 ? 55.430 2.337 67.202 1.00 17.00 249 CYS B N 1
ATOM 3457 C CA . CYS B 1 262 ? 56.694 2.957 66.825 1.00 17.58 249 CYS B CA 1
ATOM 3458 C C . CYS B 1 262 ? 56.792 3.182 65.329 1.00 19.81 249 CYS B C 1
ATOM 3459 O O . CYS B 1 262 ? 55.967 2.685 64.557 1.00 19.83 249 CYS B O 1
ATOM 3462 N N . ILE B 1 263 ? 57.820 3.931 64.935 1.00 19.39 250 ILE B N 1
ATOM 3463 C CA . ILE B 1 263 ? 58.133 4.161 63.535 1.00 18.50 250 ILE B CA 1
ATOM 3464 C C . ILE B 1 263 ? 59.565 3.717 63.238 1.00 24.73 250 ILE B C 1
ATOM 3465 O O . ILE B 1 263 ? 60.492 4.032 63.992 1.00 23.73 250 ILE B O 1
ATOM 3470 N N . ARG B 1 264 ? 59.726 2.972 62.147 1.00 21.91 251 ARG B N 1
ATOM 3471 C CA . ARG B 1 264 ? 61.035 2.559 61.644 1.00 24.07 251 ARG B CA 1
ATOM 3472 C C . ARG B 1 264 ? 61.310 3.223 60.294 1.00 29.11 251 ARG B C 1
ATOM 3473 O O . ARG B 1 264 ? 60.384 3.481 59.527 1.00 25.38 251 ARG B O 1
ATOM 3481 N N . ASP B 1 265 ? 62.579 3.509 60.000 1.00 34.57 252 ASP B N 1
ATOM 3482 C CA . ASP B 1 265 ? 62.927 4.115 58.711 1.00 35.67 252 ASP B CA 1
ATOM 3483 C C . ASP B 1 265 ? 63.269 3.064 57.655 1.00 38.03 252 ASP B C 1
ATOM 3484 O O . ASP B 1 265 ? 63.176 1.861 57.910 1.00 35.55 252 ASP B O 1
ATOM 3489 N N . SER B 1 266 ? 63.678 3.538 56.480 1.00 40.44 253 SER B N 1
ATOM 3490 C CA . SER B 1 266 ? 64.030 2.680 55.348 1.00 41.94 253 SER B CA 1
ATOM 3491 C C . SER B 1 266 ? 65.172 1.708 55.655 1.00 41.81 253 SER B C 1
ATOM 3492 O O . SER B 1 266 ? 65.263 0.639 55.052 1.00 44.65 253 SER B O 1
ATOM 3495 N N . SER B 1 267 ? 66.043 2.086 56.585 1.00 41.12 254 SER B N 1
ATOM 3496 C CA . SER B 1 267 ? 67.211 1.272 56.917 1.00 44.38 254 SER B CA 1
ATOM 3497 C C . SER B 1 267 ? 66.945 0.293 58.057 1.00 44.44 254 SER B C 1
ATOM 3498 O O . SER B 1 267 ? 67.875 -0.320 58.585 1.00 44.83 254 SER B O 1
ATOM 3501 N N . GLY B 1 268 ? 65.678 0.156 58.441 1.00 42.53 255 GLY B N 1
ATOM 3502 C CA . GLY B 1 268 ? 65.297 -0.771 59.493 1.00 39.67 255 GLY B CA 1
ATOM 3503 C C . GLY B 1 268 ? 65.508 -0.216 60.889 1.00 40.21 255 GLY B C 1
ATOM 3504 O O . GLY B 1 268 ? 65.303 -0.916 61.881 1.00 38.83 255 GLY B O 1
ATOM 3505 N N . ASN B 1 269 ? 65.917 1.047 60.966 1.00 41.64 256 ASN B N 1
ATOM 3506 C CA . ASN B 1 269 ? 66.188 1.692 62.248 1.00 41.72 256 ASN B CA 1
ATOM 3507 C C . ASN B 1 269 ? 64.941 2.310 62.874 1.00 37.32 256 ASN B C 1
ATOM 3508 O O . ASN B 1 269 ? 64.149 2.946 62.181 1.00 36.94 256 ASN B O 1
ATOM 3513 N N . MET B 1 270 ? 64.770 2.125 64.183 1.00 38.41 257 MET B N 1
ATOM 3514 C CA . MET B 1 270 ? 63.664 2.762 64.892 1.00 34.35 257 MET B CA 1
ATOM 3515 C C . MET B 1 270 ? 63.965 4.249 65.032 1.00 38.32 257 MET B C 1
ATOM 3516 O O . MET B 1 270 ? 65.069 4.632 65.427 1.00 38.97 257 MET B O 1
ATOM 3521 N N . VAL B 1 271 ? 62.995 5.088 64.689 1.00 31.88 258 VAL B N 1
ATOM 3522 C CA . VAL B 1 271 ? 63.199 6.532 64.742 1.00 33.56 258 VAL B CA 1
ATOM 3523 C C . VAL B 1 271 ? 62.220 7.220 65.698 1.00 33.18 258 VAL B C 1
ATOM 3524 O O . VAL B 1 271 ? 62.467 8.342 66.153 1.00 32.60 258 VAL B O 1
ATOM 3528 N N . GLU B 1 272 ? 61.112 6.553 66.010 1.00 27.54 259 GLU B N 1
ATOM 3529 C CA . GLU B 1 272 ? 60.225 7.015 67.075 1.00 25.51 259 GLU B CA 1
ATOM 3530 C C . GLU B 1 272 ? 59.696 5.817 67.848 1.00 30.27 259 GLU B C 1
ATOM 3531 O O . GLU B 1 272 ? 59.389 4.786 67.261 1.00 27.56 259 GLU B O 1
ATOM 3537 N N . ASN B 1 273 ? 59.603 5.955 69.166 1.00 25.78 260 ASN B N 1
ATOM 3538 C CA . ASN B 1 273 ? 58.924 4.974 70.002 1.00 24.59 260 ASN B CA 1
ATOM 3539 C C . ASN B 1 273 ? 57.900 5.712 70.848 1.00 26.59 260 ASN B C 1
ATOM 3540 O O . ASN B 1 273 ? 58.262 6.566 71.654 1.00 28.61 260 ASN B O 1
ATOM 3545 N N . PHE B 1 274 ? 56.623 5.396 70.670 1.00 22.25 261 PHE B N 1
ATOM 3546 C CA . PHE B 1 274 ? 55.568 6.105 71.378 1.00 20.71 261 PHE B CA 1
ATOM 3547 C C . PHE B 1 274 ? 55.109 5.401 72.653 1.00 20.80 261 PHE B C 1
ATOM 3548 O O . PHE B 1 274 ? 54.140 5.821 73.284 1.00 24.95 261 PHE B O 1
ATOM 3556 N N . MET B 1 275 ? 55.791 4.324 73.017 1.00 21.62 262 MET B N 1
ATOM 3557 C CA . MET B 1 275 ? 55.472 3.587 74.237 1.00 25.83 262 MET B CA 1
ATOM 3558 C C . MET B 1 275 ? 56.319 4.117 75.398 1.00 26.55 262 MET B C 1
ATOM 3559 O O . MET B 1 275 ? 57.472 4.482 75.191 1.00 28.58 262 MET B O 1
ATOM 3564 N N . PRO B 1 276 ? 55.754 4.165 76.618 1.00 29.31 263 PRO B N 1
ATOM 3565 C CA . PRO B 1 276 ? 54.369 3.822 76.967 1.00 27.40 263 PRO B CA 1
ATOM 3566 C C . PRO B 1 276 ? 53.385 4.925 76.608 1.00 28.99 263 PRO B C 1
ATOM 3567 O O . PRO B 1 276 ? 53.799 6.060 76.364 1.00 30.56 263 PRO B O 1
ATOM 3571 N N . LEU B 1 277 ? 52.098 4.591 76.590 1.00 28.27 264 LEU B N 1
ATOM 3572 C CA . LEU B 1 277 ? 51.059 5.548 76.219 1.00 31.79 264 LEU B CA 1
ATOM 3573 C C . LEU B 1 277 ? 50.886 6.627 77.286 1.00 32.22 264 LEU B C 1
ATOM 3574 O O . LEU B 1 277 ? 50.820 6.327 78.477 1.00 38.74 264 LEU B O 1
#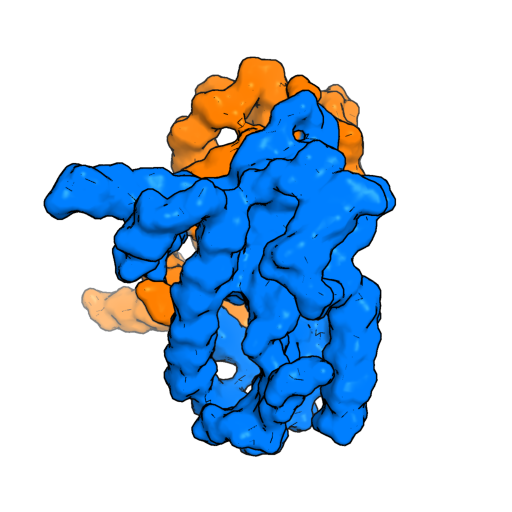

Secondary structure (DSSP, 8-state):
-HHHHHHHHH-TT-EEHHHHHHHHHHHHHTTT--TTTEEEEEE-BSSGGGHHHHHHHHHHH-S-EE--BGGG--TTHHHHHHHHHTTSPTT-EEEEEEEEEEEB-TT--BTB---TT-S---BTTHHHHHHHHHHHHHHH---TTHHHHHHHHHHGGGHHHHHH-SSHHHHHHHHHHHHHHHHHHHHHHHHGGGS-TT--EEEEEEEEEE--TTS--EEEEEEEEEE-TTS-EEEE----/-HHHHHHHHH-TT-EEHHHHHHHHHHHHHTTT--TTTEEEEEE-BSSGGGHHHHHHHHHHH-SEEE--BGGG--TTHHHHHHHHHTTSPTT-EEEEEEEEEEEB-TT--BTB---TT-S---BTTHHHHHHHHHHHHHHH---TTHHHHHHHHHHGGGHHHHHT-SSHHHHHHHHHHHHHHHHHHHHHHHGGGGS-TT--EEEEEEEEEE--TTS--EEEEEEEEEE-TTS-EEEE----

Radius of gyration: 21.64 Å; Cα contacts (8 Å, |Δi|>4): 1078; chains: 2; bounding box: 51×50×63 Å

Solvent-accessible surface area: 19010 Å² total; per-residue (Å²): 112,94,2,63,85,14,0,84,179,43,10,104,75,7,34,28,9,75,92,0,15,60,51,0,28,149,92,0,50,126,76,34,6,84,136,159,19,0,4,0,0,2,0,6,5,5,12,15,14,0,10,37,0,12,102,43,1,20,140,38,6,33,90,21,4,32,10,16,8,2,1,0,0,4,7,3,0,45,36,4,4,17,41,3,5,38,5,11,5,82,58,5,14,0,0,10,0,4,0,1,4,3,0,0,13,174,107,16,135,21,7,34,4,71,23,108,46,52,145,149,12,45,43,0,6,25,6,3,15,47,0,4,101,41,4,16,120,66,94,106,81,163,73,35,48,27,9,5,18,45,0,84,71,32,0,124,104,25,8,38,69,3,36,128,26,182,62,47,40,32,33,5,4,49,6,2,18,50,7,0,59,116,15,6,50,144,4,5,81,95,3,24,95,77,8,111,66,102,4,41,2,0,7,0,0,0,0,2,0,4,12,4,106,152,47,51,18,13,0,0,3,88,21,3,19,0,24,35,19,85,21,90,115,62,65,86,20,63,121,102,153,96,6,67,89,18,0,78,173,34,7,106,64,4,35,28,9,74,91,0,14,61,49,0,26,144,87,0,51,118,75,34,8,83,132,156,20,0,5,0,0,2,0,7,5,9,9,13,13,0,19,36,1,13,131,50,1,19,84,36,6,31,78,22,4,30,6,16,6,2,1,0,0,5,8,3,0,47,36,0,3,17,44,0,3,38,8,10,5,84,70,3,12,0,0,6,1,0,1,2,4,3,0,0,10,185,93,16,118,20,7,28,5,74,19,104,46,64,166,167,13,46,43,0,5,28,7,2,18,47,0,4,102,41,5,18,122,69,90,113,80,161,60,43,50,24,7,6,16,48,0,85,69,34,0,125,107,32,6,38,71,4,41,135,27,185,58,51,41,30,32,4,4,60,6,1,19,48,8,0,48,116,12,3,35,138,5,5,77,104,5,30,89,97,9,100,64,90,5,44,5,0,0,0,0,0,0,1,0,4,12,10,103,153,55,53,19,9,0,0,3,94,28,2,1,0,13,39,25,85,21,92,94,67,64,93,22,59,125,104

Nearest PDB structures (foldseek):
  5b5z-assembly1_B  TM=1.004E+00  e=5.423E-55  Phaeodactylum tricornutum
  5b5y-assembly1_A  TM=1.003E+00  e=1.103E-52  Phaeodactylum tricornutum
  5b60-assembly1_A-2  TM=9.830E-01  e=4.229E-42  Phaeodactylum tricornutum
  6kfs-assembly1_A-2  TM=9.835E-01  e=3.805E-37  Phaeodactylum tricornutum
  5k5w-assembly1_B  TM=8.193E-01  e=4.305E-14  Chlamydomonas reinhardtii

B-factor: mean 24.37, std 9.11, range [8.41, 61.25]

Organism: Phaeodactylum tricornutum (strain CCAP 1055/1) (NCBI:txid556484)

Sequence (480 aa):
NVTLTAVKKAFPDALTNAELVAMVSKRLSQFGYHKYNTLLATSLCSDEVTRPLEQDFGEVYGKHFTMGGLAGFPFGGLTGFGAMAGAIPDGGSCLLIYGSHVGVSWEGKWGTVARRGREKGGACCGSAVAAAQAVTQAYQATPLDAQQGYVRDMLRPYAATLSEAEEDVMVTLPVSVYDAQQKLVTRILDEGSNHIDGDGQIAVVGGIQINTPKEMSDFFVVRRFCIRDSSGNMVENFMPLNVTLTAVKKAFPDALTNAELVAMVSKRLSQFGYHKYNTLLATSLCSDEVTRPLEQDFGEVYGKHFTMGGLAGFPFGGLTGFGAMAGAIPDGGSCLLIYGSHVGVSWEGKWGTVARRGREKGGACCGSAVAAAQAVTQAYQATPLDAQQGYVRDMLRPYAATLSEAEDVMVTLPVSVYDAQQKLVTRILDEGSNHIDGDGQIAVVGGIQINTPKEMSDFFVVRRFCIRDSSGNMVENFMPL

InterPro domains:
  IPR040703 Limiting CO2-inducible protein B/C, beta carbonyic anhydrase domain [PF18599] (13-250)

Foldseek 3Di:
DQQVCLCCVLFVQKDFLVRVLVVQCVVCVVVVDFQVQEAEEEQEEPDPLVVVSVVSNCVTHNDHQYQYYQQRARVVFLVSVLVSLVPGPVLGEYEYETFGEWEADPNRAIQFYDDPPDPGGHGVSPLLVVLLVVLLVVVVVCVVPVVSVVSNVLCNVCNVVQNPDPRNRSVRRVSSQVSRVVRVLVSCQVNLQSHDDNYKYWYWYFYWYRYYPVDTTITRTDFTFMAGSNSHTDGGPPPD/DLQVVLCCVLFVQKAFLVRVLVVQCVVCVVVVDFQVQEAEEEQEEPDPLVVVSVVSNCVTRNDHQYQYYQQRARVVFLVSVLVSLVPGPVLGEYEYETFGEWEADPNGAIQFYDDPPDPGGHGVSPLLVVLLVVLLVVVVVCVVVVVSVVSNVLCNVCNVVLNPDPRSRSVRRVSSQVSRVVRVLVSCQVNLQSHDQSYKYWYWYFYWYRYYPVDGTITRTDFTFMAGSNSHTDGGPPPD